Protein AF-0000000078977700 (afdb_homodimer)

Foldseek 3Di:
DCPPCPDPPCPDDDDDDPDDDDDDDDDDDDDDPDDPVPPPPPPPDVPPPVLPPPPPPDPCCVPVPPPVPDPDDFPLNVLVVVLVVLVVPDDQDPLPVVHFPPPWDWDDDAPAQWIKIWDDDDQKTKIKIFGLSPFDDPPSPDPPQPVLRQAKGWIKMWIDHPQKTWIFTWMARLQWIDTQFIAIAGPVGDPDPPDDGDDGLVPDDPVVNVVVRVVCVVVPNTSSNNNNVSSVSVNSVSVNVSVVSVVVSVVRVD/DDDPPPPPDDPDDDDDDDDDDDDPDDDDDDPDPDDPPPVPPPPCPVPCPVPPQLAPLFCPVVPCPVPVPDPDDDPLRVLVVVLVVLVVPDDQDPLPVVHFPPPWDWDDDAPFQWIKIWDDDDQKTKIKIFGLSPFHHPDNPDPPQPNRNQAKGWIKMWIDHPQKTWIFTWMARLQWIGTQFIAIAGPVGDPDPPDDGHDGLVPDDPVVNVVVRVVCVVVPNTSSNRNNRSSVSVNSVSVNVSVVSVVVSVVSVD

Organism: NCBI:txid3068

Structure (mmCIF, N/CA/C/O backbone):
data_AF-0000000078977700-model_v1
#
loop_
_entity.id
_entity.type
_entity.pdbx_description
1 polymer 'Mitochondrial glycoprotein'
#
loop_
_atom_site.group_PDB
_atom_site.id
_atom_site.type_symbol
_atom_site.label_atom_id
_atom_site.label_alt_id
_atom_site.label_comp_id
_atom_site.label_asym_id
_atom_site.label_entity_id
_atom_site.label_seq_id
_atom_site.pdbx_PDB_ins_code
_atom_site.Cartn_x
_atom_site.Cartn_y
_atom_site.Cartn_z
_atom_site.occupancy
_atom_site.B_iso_or_equiv
_atom_site.auth_seq_id
_atom_site.auth_comp_id
_atom_site.auth_asym_id
_atom_site.auth_atom_id
_atom_site.pdbx_PDB_model_num
ATOM 1 N N . MET A 1 1 ? -35.312 -23.188 -47.75 1 19.69 1 MET A N 1
ATOM 2 C CA . MET A 1 1 ? -35.062 -22.094 -48.688 1 19.69 1 MET A CA 1
ATOM 3 C C . MET A 1 1 ? -35.469 -20.766 -48.062 1 19.69 1 MET A C 1
ATOM 5 O O . MET A 1 1 ? -35.781 -19.812 -48.781 1 19.69 1 MET A O 1
ATOM 9 N N . ALA A 1 2 ? -35.438 -20.703 -46.656 1 21.61 2 ALA A N 1
ATOM 10 C CA . ALA A 1 2 ? -36.281 -19.953 -45.719 1 21.61 2 ALA A CA 1
ATOM 11 C C . ALA A 1 2 ? -35.812 -18.484 -45.656 1 21.61 2 ALA A C 1
ATOM 13 O O . ALA A 1 2 ? -34.781 -18.188 -45.062 1 21.61 2 ALA A O 1
ATOM 14 N N . SER A 1 3 ? -36.031 -17.547 -46.75 1 17.91 3 SER A N 1
ATOM 15 C CA . SER A 1 3 ? -35.5 -16.297 -47.281 1 17.91 3 SER A CA 1
ATOM 16 C C . SER A 1 3 ? -35.969 -15.102 -46.469 1 17.91 3 SER A C 1
ATOM 18 O O . SER A 1 3 ? -35.875 -13.961 -46.938 1 17.91 3 SER A O 1
ATOM 20 N N . ARG A 1 4 ? -35.812 -15.18 -45.031 1 19.95 4 ARG A N 1
ATOM 21 C CA . ARG A 1 4 ? -36.5 -14.195 -44.219 1 19.95 4 ARG A CA 1
ATOM 22 C C . ARG A 1 4 ? -36.156 -12.773 -44.625 1 19.95 4 ARG A C 1
ATOM 24 O O . ARG A 1 4 ? -34.969 -12.438 -44.75 1 19.95 4 ARG A O 1
ATOM 31 N N . GLN A 1 5 ? -36.938 -12.094 -45.344 1 17.28 5 GLN A N 1
ATOM 32 C CA . GLN A 1 5 ? -37.094 -10.805 -46.031 1 17.28 5 GLN A CA 1
ATOM 33 C C . GLN A 1 5 ? -36.906 -9.656 -45.031 1 17.28 5 GLN A C 1
ATOM 35 O O . GLN A 1 5 ? -37.75 -9.414 -44.188 1 17.28 5 GLN A O 1
ATOM 40 N N . ARG A 1 6 ? -35.688 -9.539 -44.375 1 18.98 6 ARG A N 1
ATOM 41 C CA . ARG A 1 6 ? -35.344 -8.586 -43.312 1 18.98 6 ARG A CA 1
ATOM 42 C C . ARG A 1 6 ? -35.469 -7.148 -43.812 1 18.98 6 ARG A C 1
ATOM 44 O O . ARG A 1 6 ? -34.719 -6.719 -44.688 1 18.98 6 ARG A O 1
ATOM 51 N N . LEU A 1 7 ? -36.719 -6.723 -43.906 1 17.47 7 LEU A N 1
ATOM 52 C CA . LEU A 1 7 ? -37.25 -5.508 -44.5 1 17.47 7 LEU A CA 1
ATOM 53 C C . LEU A 1 7 ? -36.562 -4.273 -43.938 1 17.47 7 LEU A C 1
ATOM 55 O O . LEU A 1 7 ? -36.375 -4.172 -42.719 1 17.47 7 LEU A O 1
ATOM 59 N N . ALA A 1 8 ? -35.875 -3.441 -44.844 1 18.44 8 ALA A N 1
ATOM 60 C CA . ALA A 1 8 ? -34.969 -2.303 -45.062 1 18.44 8 ALA A CA 1
ATOM 61 C C . ALA A 1 8 ? -35.625 -1.006 -44.562 1 18.44 8 ALA A C 1
ATOM 63 O O . ALA A 1 8 ? -36.531 -0.469 -45.219 1 18.44 8 ALA A O 1
ATOM 64 N N . ARG A 1 9 ? -36.156 -0.964 -43.219 1 17.89 9 ARG A N 1
ATOM 65 C CA . ARG A 1 9 ? -36.969 0.211 -42.906 1 17.89 9 ARG A CA 1
ATOM 66 C C . ARG A 1 9 ? -36.188 1.495 -43.156 1 17.89 9 ARG A C 1
ATOM 68 O O . ARG A 1 9 ? -35.062 1.674 -42.656 1 17.89 9 ARG A O 1
ATOM 75 N N . GLY A 1 10 ? -36.312 2.176 -44.281 1 17.05 10 GLY A N 1
ATOM 76 C CA . GLY A 1 10 ? -35.719 3.289 -45 1 17.05 10 GLY A CA 1
ATOM 77 C C . GLY A 1 10 ? -35.844 4.613 -44.25 1 17.05 10 GLY A C 1
ATOM 78 O O . GLY A 1 10 ? -36.781 5.371 -44.5 1 17.05 10 GLY A O 1
ATOM 79 N N . ILE A 1 11 ? -35.781 4.645 -42.844 1 18.94 11 ILE A N 1
ATOM 80 C CA . ILE A 1 11 ? -36.25 5.891 -42.25 1 18.94 11 ILE A CA 1
ATOM 81 C C . ILE A 1 11 ? -35.5 7.074 -42.875 1 18.94 11 ILE A C 1
ATOM 83 O O . ILE A 1 11 ? -34.281 7.109 -42.875 1 18.94 11 ILE A O 1
ATOM 87 N N . CYS A 1 12 ? -36.219 7.793 -43.688 1 16.86 12 CYS A N 1
ATOM 88 C CA . CYS A 1 12 ? -35.969 8.836 -44.656 1 16.86 12 CYS A CA 1
ATOM 89 C C . CYS A 1 12 ? -35.219 10.008 -44.062 1 16.86 12 CYS A C 1
ATOM 91 O O . CYS A 1 12 ? -34.688 9.906 -42.938 1 16.86 12 CYS A O 1
ATOM 93 N N . SER A 1 13 ? -35.906 11.156 -43.938 1 16.72 13 SER A N 1
ATOM 94 C CA . SER A 1 13 ? -35.688 12.367 -44.719 1 16.72 13 SER A CA 1
ATOM 95 C C . SER A 1 13 ? -34.719 13.32 -44 1 16.72 13 SER A C 1
ATOM 97 O O . SER A 1 13 ? -34.594 13.258 -42.75 1 16.72 13 SER A O 1
ATOM 99 N N . LEU A 1 14 ? -34.125 14.289 -44.75 1 16.66 14 LEU A N 1
ATOM 100 C CA . LEU A 1 14 ? -32.969 15.094 -45.094 1 16.66 14 LEU A CA 1
ATOM 101 C C . LEU A 1 14 ? -32.844 16.297 -44.156 1 16.66 14 LEU A C 1
ATOM 103 O O . LEU A 1 14 ? -31.797 16.484 -43.531 1 16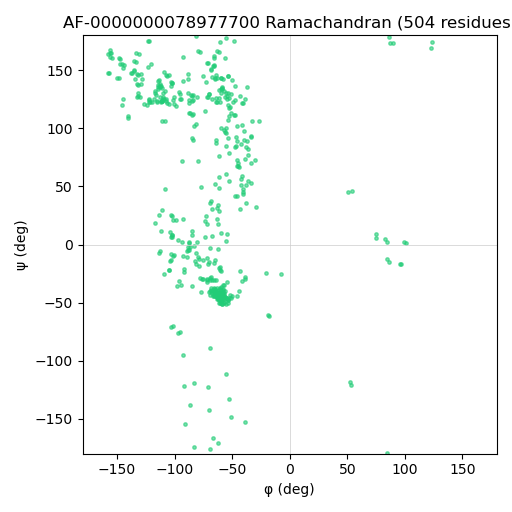.66 14 LEU A O 1
ATOM 107 N N . PHE A 1 15 ? -32.906 17.578 -44.688 1 16.42 15 PHE A N 1
ATOM 108 C CA . PHE A 1 15 ? -31.812 18.5 -44.875 1 16.42 15 PHE A CA 1
ATOM 109 C C . PHE A 1 15 ? -31.891 19.672 -43.906 1 16.42 15 PHE A C 1
ATOM 111 O O . PHE A 1 15 ? -30.891 20.344 -43.656 1 16.42 15 PHE A O 1
ATOM 118 N N . ALA A 1 16 ? -33.188 20 -43.406 1 16.45 16 ALA A N 1
ATOM 119 C CA . ALA A 1 16 ? -33.312 21.422 -43.719 1 16.45 16 ALA A CA 1
ATOM 120 C C . ALA A 1 16 ? -32.375 22.266 -42.875 1 16.45 16 ALA A C 1
ATOM 122 O O . ALA A 1 16 ? -31.938 21.828 -41.781 1 16.45 16 ALA A O 1
ATOM 123 N N . GLN A 1 17 ? -32.5 23.703 -43.062 1 16.31 17 GLN A N 1
ATOM 124 C CA . GLN A 1 17 ? -31.734 24.922 -43.312 1 16.31 17 GLN A CA 1
ATOM 125 C C . GLN A 1 17 ? -31.391 25.609 -42 1 16.31 17 GLN A C 1
ATOM 127 O O . GLN A 1 17 ? -32.281 26.109 -41.281 1 16.31 17 GLN A O 1
ATOM 132 N N . ARG A 1 18 ? -30.562 25.125 -41.25 1 17.47 18 ARG A N 1
ATOM 133 C CA . ARG A 1 18 ? -30.328 25.672 -39.938 1 17.47 18 ARG A CA 1
ATOM 134 C C . ARG A 1 18 ? -29.781 27.094 -40 1 17.47 18 ARG A C 1
ATOM 136 O O . ARG A 1 18 ? -28.734 27.328 -40.594 1 17.47 18 ARG A O 1
ATOM 143 N N . GLY A 1 19 ? -30.812 27.984 -40 1 15.73 19 GLY A N 1
ATOM 144 C CA . GLY A 1 19 ? -30.391 29.359 -40.188 1 15.73 19 GLY A CA 1
ATOM 145 C C . GLY A 1 19 ? -29.281 29.766 -39.25 1 15.73 19 GLY A C 1
ATOM 146 O O . GLY A 1 19 ? -28.922 29.031 -38.344 1 15.73 19 GLY A O 1
ATOM 147 N N . SER A 1 20 ? -29.344 31.156 -38.906 1 15.71 20 SER A N 1
ATOM 148 C CA . SER A 1 20 ? -28.438 32.281 -39.031 1 15.71 20 SER A CA 1
ATOM 149 C C . SER A 1 20 ? -27.578 32.438 -37.781 1 15.71 20 SER A C 1
ATOM 151 O O . SER A 1 20 ? -27.688 31.641 -36.844 1 15.71 20 SER A O 1
ATOM 153 N N . ALA A 1 21 ? -27.703 33.75 -37.125 1 15.82 21 ALA A N 1
ATOM 154 C CA . ALA A 1 21 ? -26.719 34.844 -37.094 1 15.82 21 ALA A CA 1
ATOM 155 C C . ALA A 1 21 ? -25.906 34.781 -35.781 1 15.82 21 ALA A C 1
ATOM 157 O O . ALA A 1 21 ? -24.672 34.812 -35.812 1 15.82 21 ALA A O 1
ATOM 158 N N . ALA A 1 22 ? -26.516 35.219 -34.656 1 17.33 22 ALA A N 1
ATOM 159 C CA . ALA A 1 22 ? -26 36.469 -34.125 1 17.33 22 ALA A CA 1
ATOM 160 C C . ALA A 1 22 ? -24.844 36.219 -33.156 1 17.33 22 ALA A C 1
ATOM 162 O O . ALA A 1 22 ? -24.781 35.188 -32.5 1 17.33 22 ALA A O 1
ATOM 163 N N . CYS A 1 23 ? -23.906 37.156 -33.156 1 16.08 23 CYS A N 1
ATOM 164 C CA . CYS A 1 23 ? -22.469 37.312 -32.906 1 16.08 23 CYS A CA 1
ATOM 165 C C . CYS A 1 23 ? -22.172 37.312 -31.422 1 16.08 23 CYS A C 1
ATOM 167 O O . CYS A 1 23 ? -21.094 36.875 -31 1 16.08 23 CYS A O 1
ATOM 169 N N . LYS A 1 24 ? -23.031 38 -30.609 1 16.78 24 LYS A N 1
ATOM 170 C CA . LYS A 1 24 ? -22.266 39.062 -29.984 1 16.78 24 LYS A CA 1
ATOM 171 C C . LYS A 1 24 ? -21.281 38.531 -28.953 1 16.78 24 LYS A C 1
ATOM 173 O O . LYS A 1 24 ? -21.344 37.344 -28.609 1 16.78 24 LYS A O 1
ATOM 178 N N . GLY A 1 25 ? -21.469 39.062 -27.688 1 16.44 25 GLY A N 1
ATOM 179 C CA . GLY A 1 25 ? -20.516 39.906 -26.969 1 16.44 25 GLY A CA 1
ATOM 180 C C . GLY A 1 25 ? -19.562 39.094 -26.094 1 16.44 25 GLY A C 1
ATOM 181 O O . GLY A 1 25 ? -19.766 37.906 -25.906 1 16.44 25 GLY A O 1
ATOM 182 N N . PRO A 1 26 ? -19.062 39.844 -25.016 1 17.73 26 PRO A N 1
ATOM 183 C CA . PRO A 1 26 ? -17.688 40.031 -24.547 1 17.73 26 PRO A CA 1
ATOM 184 C C . PRO A 1 26 ? -17.203 38.906 -23.656 1 17.73 26 PRO A C 1
ATOM 186 O O . PRO A 1 26 ? -18.016 38.094 -23.203 1 17.73 26 PRO A O 1
ATOM 189 N N . GLN A 1 27 ? -16.031 39.094 -23.125 1 17.33 27 GLN A N 1
ATOM 190 C CA . GLN A 1 27 ? -14.742 38.5 -22.797 1 17.33 27 GLN A CA 1
ATOM 191 C C . GLN A 1 27 ? -14.758 37.906 -21.375 1 17.33 27 GLN A C 1
ATOM 193 O O . GLN A 1 27 ? -13.922 37.094 -21.031 1 17.33 27 GLN A O 1
ATOM 198 N N . ALA A 1 28 ? -15.664 38.406 -20.469 1 17.92 28 ALA A N 1
ATOM 199 C CA . ALA A 1 28 ? -14.914 38.688 -19.25 1 17.92 28 ALA A CA 1
ATOM 200 C C . ALA A 1 28 ? -14.312 37.406 -18.672 1 17.92 28 ALA A C 1
ATOM 202 O O . ALA A 1 28 ? -14.773 36.312 -19 1 17.92 28 ALA A O 1
ATOM 203 N N . ALA A 1 29 ? -13.75 37.531 -17.422 1 17.41 29 ALA A N 1
ATOM 204 C CA . ALA A 1 29 ? -12.461 37.312 -16.781 1 17.41 29 ALA A CA 1
ATOM 205 C C . ALA A 1 29 ? -12.391 35.906 -16.172 1 17.41 29 ALA A C 1
ATOM 207 O O . ALA A 1 29 ? -11.461 35.156 -16.453 1 17.41 29 ALA A O 1
ATOM 208 N N . GLY A 1 30 ? -12.734 35.875 -14.82 1 17.02 30 GLY A N 1
ATOM 209 C CA . GLY A 1 30 ? -11.648 35.625 -13.891 1 17.02 30 GLY A CA 1
ATOM 210 C C . GLY A 1 30 ? -11.391 34.125 -13.656 1 17.02 30 GLY A C 1
ATOM 211 O O . GLY A 1 30 ? -12.156 33.281 -14.117 1 17.02 30 GLY A O 1
ATOM 212 N N . LEU A 1 31 ? -11.164 33.875 -12.32 1 19.8 31 LEU A N 1
ATOM 213 C CA . LEU A 1 31 ? -10.125 33.188 -11.562 1 19.8 31 LEU A CA 1
ATOM 214 C C . LEU A 1 31 ? -10.453 31.703 -11.422 1 19.8 31 LEU A C 1
ATOM 216 O O . LEU A 1 31 ? -11.609 31.344 -11.195 1 19.8 31 LEU A O 1
ATOM 220 N N . MET A 1 32 ? -9.516 30.922 -11.734 1 19.44 32 MET A N 1
ATOM 221 C CA . MET A 1 32 ? -9.312 29.5 -11.992 1 19.44 32 MET A CA 1
ATOM 222 C C . MET A 1 32 ? -9.469 28.688 -10.711 1 19.44 32 MET A C 1
ATOM 224 O O . MET A 1 32 ? -9.188 27.484 -10.695 1 19.44 32 MET A O 1
ATOM 228 N N . ILE A 1 33 ? -10.391 29.078 -9.797 1 19.19 33 ILE A N 1
ATOM 229 C CA . ILE A 1 33 ? -10.062 28.453 -8.516 1 19.19 33 ILE A CA 1
ATOM 230 C C . ILE A 1 33 ? -9.961 26.953 -8.688 1 19.19 33 ILE A C 1
ATOM 232 O O . ILE A 1 33 ? -10.82 26.328 -9.32 1 19.19 33 ILE A O 1
ATOM 236 N N . SER A 1 34 ? -8.781 26.5 -8.258 1 18.67 34 SER A N 1
ATOM 237 C CA . SER A 1 34 ? -8.094 25.219 -8.312 1 18.67 34 SER A CA 1
ATOM 238 C C . SER A 1 34 ? -8.953 24.109 -7.711 1 18.67 34 SER A C 1
ATOM 240 O O . SER A 1 34 ? -9.898 24.375 -6.973 1 18.67 34 SER A O 1
ATOM 242 N N . THR A 1 35 ? -8.336 22.891 -7.805 1 21.25 35 THR A N 1
ATOM 243 C CA . THR A 1 35 ? -8.523 21.469 -8.078 1 21.25 35 THR A CA 1
ATOM 244 C C . THR A 1 35 ? -8.781 20.688 -6.793 1 21.25 35 THR A C 1
ATOM 246 O O . THR A 1 35 ? -9.008 19.484 -6.824 1 21.25 35 THR A O 1
ATOM 249 N N . ALA A 1 36 ? -9.25 21.297 -5.664 1 19.7 36 ALA A N 1
ATOM 250 C CA . ALA A 1 36 ? -8.891 20.547 -4.461 1 19.7 36 ALA A CA 1
ATOM 251 C C . ALA A 1 36 ? -9.555 19.172 -4.461 1 19.7 36 ALA A C 1
ATOM 253 O O . ALA A 1 36 ? -10.789 19.078 -4.41 1 19.7 36 ALA A O 1
ATOM 254 N N . GLN A 1 37 ? -8.836 18.234 -5.086 1 21.47 37 GLN A N 1
ATOM 255 C CA . GLN A 1 37 ? -9.203 16.844 -5.332 1 21.47 37 GLN A CA 1
ATOM 256 C C . GLN A 1 37 ? -9.367 16.078 -4.023 1 21.47 37 GLN A C 1
ATOM 258 O O . GLN A 1 37 ? -8.422 15.438 -3.551 1 21.47 37 GLN A O 1
ATOM 263 N N . GLN A 1 38 ? -9.805 16.766 -2.969 1 20.84 38 GLN A N 1
ATOM 264 C CA . GLN A 1 38 ? -9.555 16.062 -1.721 1 20.84 38 GLN A CA 1
ATOM 265 C C . GLN A 1 38 ? -10.07 14.625 -1.793 1 20.84 38 GLN A C 1
ATOM 267 O O . GLN A 1 38 ? -11.141 14.367 -2.344 1 20.84 38 GLN A O 1
ATOM 272 N N . SER A 1 39 ? -9.078 13.711 -1.389 1 21.75 39 SER A N 1
ATOM 273 C CA . SER A 1 39 ? -8.82 12.273 -1.38 1 21.75 39 SER A CA 1
ATOM 274 C C . SER A 1 39 ? -9.758 11.555 -0.409 1 21.75 39 SER A C 1
ATOM 276 O O . SER A 1 39 ? -9.586 11.648 0.809 1 21.75 39 SER A O 1
ATOM 278 N N . ALA A 1 40 ? -10.977 11.922 -0.272 1 23.66 40 ALA A N 1
ATOM 279 C CA . ALA A 1 40 ? -11.773 11.258 0.753 1 23.66 40 ALA A CA 1
ATOM 280 C C . ALA A 1 40 ? -11.578 9.742 0.704 1 23.66 40 ALA A C 1
ATOM 282 O O . ALA A 1 40 ? -11.648 9.141 -0.369 1 23.66 40 ALA A O 1
ATOM 283 N N . HIS A 1 41 ? -10.727 9.305 1.703 1 22.25 41 HIS A N 1
ATOM 284 C CA . HIS A 1 41 ? -10.383 7.934 2.055 1 22.25 41 HIS A CA 1
ATOM 285 C C . HIS A 1 41 ? -11.633 7.09 2.279 1 22.25 41 HIS A C 1
ATOM 287 O O . HIS A 1 41 ? -12.328 7.262 3.279 1 22.25 41 HIS A O 1
ATOM 293 N N . HIS A 1 42 ? -12.531 7.055 1.29 1 23.11 42 HIS A N 1
ATOM 294 C CA . HIS A 1 42 ? -13.688 6.18 1.434 1 23.11 42 HIS A CA 1
ATOM 295 C C . HIS A 1 42 ? -13.273 4.789 1.908 1 23.11 42 HIS A C 1
ATOM 297 O O . HIS A 1 42 ? -12.367 4.18 1.334 1 23.11 42 HIS A O 1
ATOM 303 N N . ASN A 1 43 ? -13.148 4.684 3.248 1 25.08 43 ASN A N 1
ATOM 304 C CA . ASN A 1 43 ? -13.055 3.387 3.912 1 25.08 43 ASN A CA 1
ATOM 305 C C . ASN A 1 43 ? -14.023 2.373 3.305 1 25.08 43 ASN A C 1
ATOM 307 O O . ASN A 1 43 ? -15.234 2.471 3.502 1 25.08 43 ASN A O 1
ATOM 311 N N . LEU A 1 44 ? -13.812 2.188 2.057 1 24.22 44 LEU A N 1
ATOM 312 C CA . LEU A 1 44 ? -14.641 1.227 1.334 1 24.22 44 LEU A CA 1
ATOM 313 C C . LEU A 1 44 ? -14.758 -0.08 2.111 1 24.22 44 LEU A C 1
ATOM 315 O O . LEU A 1 44 ? -13.758 -0.641 2.553 1 24.22 44 LEU A O 1
ATOM 319 N N . HIS A 1 45 ? -15.844 -0.221 2.971 1 28.19 45 HIS A N 1
ATOM 320 C CA . HIS A 1 45 ? -16.422 -1.51 3.32 1 28.19 45 HIS A CA 1
ATOM 321 C C . HIS A 1 45 ? -16.188 -2.539 2.221 1 28.19 45 HIS A C 1
ATOM 323 O O . HIS A 1 45 ? -16.344 -2.232 1.035 1 28.19 45 HIS A O 1
ATOM 329 N N . GLN A 1 46 ? -15.258 -3.412 2.6 1 26.75 46 GLN A N 1
ATOM 330 C CA . GLN A 1 46 ? -14.906 -4.613 1.849 1 26.75 46 GLN A CA 1
ATOM 331 C C . GLN A 1 46 ? -16.156 -5.359 1.399 1 26.75 46 GLN A C 1
ATOM 333 O O . GLN A 1 46 ? -16.797 -6.059 2.195 1 26.75 46 GLN A O 1
ATOM 338 N N . ALA A 1 47 ? -17.219 -4.617 0.914 1 27.16 47 ALA A N 1
ATOM 339 C CA . ALA A 1 47 ? -18.234 -5.496 0.323 1 27.16 47 ALA A CA 1
ATOM 340 C C . ALA A 1 47 ? -17.578 -6.645 -0.44 1 27.16 47 ALA A C 1
ATOM 342 O O . ALA A 1 47 ? -16.516 -6.465 -1.052 1 27.16 47 ALA A O 1
ATOM 343 N N . ALA A 1 48 ? -17.969 -7.875 -0.08 1 28.48 48 ALA A N 1
ATOM 344 C CA . ALA A 1 48 ? -17.656 -9.133 -0.748 1 28.48 48 ALA A CA 1
ATOM 345 C C . ALA A 1 48 ? -17.672 -8.969 -2.264 1 28.48 48 ALA A C 1
ATOM 347 O O . ALA A 1 48 ? -18.75 -8.93 -2.877 1 28.48 48 ALA A O 1
ATOM 348 N N . GLN A 1 49 ? -16.938 -7.957 -2.695 1 30.48 49 GLN A N 1
ATOM 349 C CA . GLN A 1 49 ? -16.938 -8.008 -4.152 1 30.48 49 GLN A CA 1
ATOM 350 C C . GLN A 1 49 ? -16.453 -9.375 -4.652 1 30.48 49 GLN A C 1
ATOM 352 O O . GLN A 1 49 ? -15.352 -9.812 -4.309 1 30.48 49 GLN A O 1
ATOM 357 N N . LEU A 1 50 ? -17.453 -10.273 -4.684 1 30.66 50 LEU A N 1
ATOM 358 C CA . LEU A 1 50 ? -17.172 -11.5 -5.426 1 30.66 50 LEU A CA 1
ATOM 359 C C . LEU A 1 50 ? -16.312 -11.203 -6.66 1 30.66 50 LEU A C 1
ATOM 361 O O . LEU A 1 50 ? -16.719 -10.414 -7.52 1 30.66 50 LEU A O 1
ATOM 365 N N . PRO A 1 51 ? -15.062 -11.125 -6.367 1 33.31 51 PRO A N 1
ATOM 366 C CA . PRO A 1 51 ? -14.305 -10.977 -7.609 1 33.31 51 PRO A CA 1
ATOM 367 C C . PRO A 1 51 ? -14.867 -11.812 -8.758 1 33.31 51 PRO A C 1
ATOM 369 O O . PRO A 1 51 ? -15.07 -13.023 -8.602 1 33.31 51 PRO A O 1
ATOM 372 N N . LEU A 1 52 ? -15.859 -11.258 -9.414 1 32.19 52 LEU A N 1
ATOM 373 C CA . LEU A 1 52 ? -16.094 -11.938 -10.688 1 32.19 52 LEU A CA 1
ATOM 374 C C . LEU A 1 52 ? -14.766 -12.281 -11.367 1 32.19 52 LEU A C 1
ATOM 376 O O . LEU A 1 52 ? -13.859 -11.453 -11.414 1 32.19 52 LEU A O 1
ATOM 380 N N . LEU A 1 53 ? -14.359 -13.516 -11.305 1 31.22 53 LEU A N 1
ATOM 381 C CA . LEU A 1 53 ? -13.344 -14.125 -12.164 1 31.22 53 LEU A CA 1
ATOM 382 C C . LEU A 1 53 ? -13.344 -13.469 -13.539 1 31.22 53 LEU A C 1
ATOM 384 O O . LEU A 1 53 ? -14.266 -13.672 -14.328 1 31.22 53 LEU A O 1
ATOM 388 N N . ARG A 1 54 ? -12.844 -12.273 -13.523 1 34.88 54 ARG A N 1
ATOM 389 C CA . ARG A 1 54 ? -12.594 -11.664 -14.828 1 34.88 54 ARG A CA 1
ATOM 390 C C . ARG A 1 54 ? -11.703 -12.555 -15.688 1 34.88 54 ARG A C 1
ATOM 392 O O . ARG A 1 54 ? -11.055 -12.078 -16.609 1 34.88 54 ARG A O 1
ATOM 399 N N . CYS A 1 55 ? -11.312 -13.75 -15.25 1 31.64 55 CYS A N 1
ATOM 400 C CA . CYS A 1 55 ? -10.406 -14.453 -16.156 1 31.64 55 CYS A CA 1
ATOM 401 C C . CYS A 1 55 ? -10.961 -14.477 -17.578 1 31.64 55 CYS A C 1
ATOM 403 O O . CYS A 1 55 ? -10.281 -14.922 -18.5 1 31.64 55 CYS A O 1
ATOM 405 N N . ALA A 1 56 ? -12.219 -14.758 -17.703 1 30.3 56 ALA A N 1
ATOM 406 C CA . ALA A 1 56 ? -12.477 -15.492 -18.938 1 30.3 56 ALA A CA 1
ATOM 407 C C . ALA A 1 56 ? -12.375 -14.578 -20.156 1 30.3 56 ALA A C 1
ATOM 409 O O . ALA A 1 56 ? -13.086 -14.766 -21.141 1 30.3 56 ALA A O 1
ATOM 410 N N . ALA A 1 57 ? -11.938 -13.336 -19.922 1 33.97 57 ALA A N 1
ATOM 411 C CA . ALA A 1 57 ? -12.039 -12.711 -21.25 1 33.97 57 ALA A CA 1
ATOM 412 C C . ALA A 1 57 ? -11.008 -13.273 -22.203 1 33.97 57 ALA A C 1
ATOM 414 O O . ALA A 1 57 ? -10.586 -12.594 -23.141 1 33.97 57 ALA A O 1
ATOM 415 N N . ALA A 1 58 ? -9.93 -14.008 -21.812 1 34 58 ALA A N 1
ATOM 416 C CA . ALA A 1 58 ? -9.203 -14.438 -23.016 1 34 58 ALA A CA 1
ATOM 417 C C . ALA A 1 58 ? -10.164 -14.82 -24.125 1 34 58 ALA A C 1
ATOM 419 O O . ALA A 1 58 ? -11.375 -14.953 -23.906 1 34 58 ALA A O 1
ATOM 420 N N . ALA A 1 59 ? -9.562 -15.891 -25.125 1 33.75 59 ALA A N 1
ATOM 421 C CA . ALA A 1 59 ? -10 -16.359 -26.438 1 33.75 59 ALA A CA 1
ATOM 422 C C . ALA A 1 59 ? -11.398 -16.969 -26.359 1 33.75 59 ALA A C 1
ATOM 424 O O . ALA A 1 59 ? -11.562 -18.172 -26.562 1 33.75 59 ALA A O 1
ATOM 425 N N . PHE A 1 60 ? -12.086 -16.828 -25.25 1 35.28 60 PHE A N 1
ATOM 426 C CA . PHE A 1 60 ? -13.344 -17.453 -25.656 1 35.28 60 PHE A CA 1
ATOM 427 C C . PHE A 1 60 ? -13.977 -16.703 -26.812 1 35.28 60 PHE A C 1
ATOM 429 O O . PHE A 1 60 ? -14.656 -15.695 -26.625 1 35.28 60 PHE A O 1
ATOM 436 N N . SER A 1 61 ? -13.141 -16.406 -27.875 1 37.25 61 SER A N 1
ATOM 437 C CA . SER A 1 61 ? -13.938 -16.344 -29.094 1 37.25 61 SER A CA 1
ATOM 438 C C . SER A 1 61 ? -14.938 -17.5 -29.156 1 37.25 61 SER A C 1
ATOM 440 O O . SER A 1 61 ? -14.68 -18.516 -29.781 1 37.25 61 SER A O 1
ATOM 442 N N . ARG A 1 62 ? -15.367 -17.906 -27.953 1 37.12 62 ARG A N 1
ATOM 443 C CA . ARG A 1 62 ? -16.406 -18.922 -28.094 1 37.12 62 ARG A CA 1
ATOM 444 C C . ARG A 1 62 ? -17.469 -18.5 -29.109 1 37.12 62 ARG A C 1
ATOM 446 O O . ARG A 1 62 ? -18.141 -17.484 -28.906 1 37.12 62 ARG A O 1
ATOM 453 N N . SER A 1 63 ? -17.156 -18.766 -30.406 1 36.75 63 SER A N 1
ATOM 454 C CA . SER A 1 63 ? -18.297 -18.938 -31.297 1 36.75 63 SER A CA 1
ATOM 455 C C . SER A 1 63 ? -19.469 -19.578 -30.578 1 36.75 63 SER A C 1
ATOM 457 O O . SER A 1 63 ? -19.391 -20.734 -30.172 1 36.75 63 SER A O 1
ATOM 459 N N . LEU A 1 64 ? -20.062 -18.828 -29.688 1 37.81 64 LEU A N 1
ATOM 460 C CA . LEU A 1 64 ? -21.406 -19.359 -29.484 1 37.81 64 LEU A CA 1
ATOM 461 C C . LEU A 1 64 ? -21.984 -19.875 -30.797 1 37.81 64 LEU A C 1
ATOM 463 O O . LEU A 1 64 ? -22.297 -19.094 -31.703 1 37.81 64 LEU A O 1
ATOM 467 N N . THR A 1 65 ? -21.203 -20.766 -31.391 1 36.34 65 THR A N 1
ATOM 468 C CA . THR A 1 65 ? -22.078 -21.516 -32.281 1 36.34 65 THR A CA 1
ATOM 469 C C . THR A 1 65 ? -23.453 -21.719 -31.672 1 36.34 65 THR A C 1
ATOM 471 O O . THR A 1 65 ? -23.578 -22.359 -30.625 1 36.34 65 THR A O 1
ATOM 474 N N . THR A 1 66 ? -24.188 -20.641 -31.75 1 38.91 66 THR A N 1
ATOM 475 C CA . THR A 1 66 ? -25.641 -20.844 -31.641 1 38.91 66 THR A CA 1
ATOM 476 C C . THR A 1 66 ? -26.078 -22.109 -32.344 1 38.91 66 THR A C 1
ATOM 478 O O . THR A 1 66 ? -26.25 -22.125 -33.562 1 38.91 66 THR A O 1
ATOM 481 N N . SER A 1 67 ? -25.344 -23.172 -32.344 1 34.94 67 SER A N 1
ATOM 482 C CA . SER A 1 67 ? -26.312 -24.219 -32.656 1 34.94 67 SER A CA 1
ATOM 483 C C . SER A 1 67 ? -27.625 -24.016 -31.906 1 34.94 67 SER A C 1
ATOM 485 O O . SER A 1 67 ? -27.625 -23.5 -30.781 1 34.94 67 SER A O 1
ATOM 487 N N . ALA A 1 68 ? -28.703 -23.891 -32.594 1 38.81 68 ALA A N 1
ATOM 488 C CA . ALA A 1 68 ? -30.078 -24.016 -32.094 1 38.81 68 ALA A CA 1
ATOM 489 C C . ALA A 1 68 ? -30.141 -24.984 -30.906 1 38.81 68 ALA A C 1
ATOM 491 O O . ALA A 1 68 ? -30.281 -26.188 -31.094 1 38.81 68 ALA A O 1
ATOM 492 N N . SER A 1 69 ? -28.984 -25.016 -30.062 1 40.56 69 SER A N 1
ATOM 493 C CA . SER A 1 69 ? -29.297 -25.797 -28.875 1 40.56 69 SER A CA 1
ATOM 494 C C . SER A 1 69 ? -30.75 -25.562 -28.422 1 40.56 69 SER A C 1
ATOM 496 O O . SER A 1 69 ? -31.281 -24.453 -28.594 1 40.56 69 SER A O 1
ATOM 498 N N . SER A 1 70 ? -31.5 -26.609 -28.078 1 45.72 70 SER A N 1
ATOM 499 C CA . SER A 1 70 ? -32.906 -26.75 -27.719 1 45.72 70 SER A CA 1
ATOM 500 C C . SER A 1 70 ? -33.312 -25.719 -26.672 1 45.72 70 SER A C 1
ATOM 502 O O . SER A 1 70 ? -32.531 -25.391 -25.781 1 45.72 70 SER A O 1
ATOM 504 N N . LEU A 1 71 ? -34.156 -24.719 -26.969 1 50.16 71 LEU A N 1
ATOM 505 C CA . LEU A 1 71 ? -35.062 -23.875 -26.172 1 50.16 71 LEU A CA 1
ATOM 506 C C . LEU A 1 71 ? -35.125 -24.391 -24.734 1 50.16 71 LEU A C 1
ATOM 508 O O . LEU A 1 71 ? -35.469 -23.625 -23.828 1 50.16 71 LEU A O 1
ATOM 512 N N . ASN A 1 72 ? -34.844 -25.797 -24.438 1 55.69 72 ASN A N 1
ATOM 513 C CA . ASN A 1 72 ? -35.219 -26.406 -23.156 1 55.69 72 ASN A CA 1
ATOM 514 C C . ASN A 1 72 ? -34 -26.766 -22.328 1 55.69 72 ASN A C 1
ATOM 516 O O . ASN A 1 72 ? -34.094 -27.594 -21.422 1 55.69 72 ASN A O 1
ATOM 520 N N . SER A 1 73 ? -32.688 -26.328 -22.625 1 72.94 73 SER A N 1
ATOM 521 C CA . SER A 1 73 ? -31.625 -26.906 -21.812 1 72.94 73 SER A CA 1
ATOM 522 C C . SER A 1 73 ? -31.516 -26.203 -20.469 1 72.94 73 SER A C 1
ATOM 524 O O . SER A 1 73 ? -31.516 -24.984 -20.391 1 72.94 73 SER A O 1
ATOM 526 N N . SER A 1 74 ? -31.547 -27 -19.344 1 90.06 74 SER A N 1
ATOM 527 C CA . SER A 1 74 ? -31.422 -26.5 -17.984 1 90.06 74 SER A CA 1
ATOM 528 C C . SER A 1 74 ? -30.016 -25.969 -17.719 1 90.06 74 SER A C 1
ATOM 530 O O . SER A 1 74 ? -29.078 -26.281 -18.453 1 90.06 74 SER A O 1
ATOM 532 N N . LEU A 1 75 ? -29.875 -25.031 -16.891 1 95.19 75 LEU A N 1
ATOM 533 C CA . LEU A 1 75 ? -28.594 -24.484 -16.453 1 95.19 75 LEU A CA 1
ATOM 534 C C . LEU A 1 75 ? -27.594 -25.594 -16.156 1 95.19 75 LEU A C 1
ATOM 536 O O . LEU A 1 75 ? -26.438 -25.516 -16.562 1 95.19 75 LEU A O 1
ATOM 540 N N . SER A 1 76 ? -28.016 -26.609 -15.578 1 95.25 76 SER A N 1
ATOM 541 C CA . SER A 1 76 ? -27.172 -27.734 -15.211 1 95.25 76 SER A CA 1
ATOM 542 C C . SER A 1 76 ? -26.578 -28.406 -16.438 1 95.25 76 SER A C 1
ATOM 544 O O . SER A 1 76 ? -25.406 -28.781 -16.453 1 95.25 76 SER A O 1
ATOM 546 N N . SER A 1 77 ? -27.391 -28.562 -17.391 1 95.38 77 SER A N 1
ATOM 547 C CA . SER A 1 77 ? -26.922 -29.203 -18.625 1 95.38 77 SER A CA 1
ATOM 548 C C . SER A 1 77 ? -25.875 -28.359 -19.328 1 95.38 77 SER A C 1
ATOM 550 O O . SER A 1 77 ? -24.891 -28.906 -19.844 1 95.38 77 SER A O 1
ATOM 552 N N . LEU A 1 78 ? -26.062 -27.094 -19.312 1 96.25 78 LEU A N 1
ATOM 553 C CA . LEU A 1 78 ? -25.094 -26.188 -19.953 1 96.25 78 LEU A CA 1
ATOM 554 C C . LEU A 1 78 ? -23.781 -26.188 -19.188 1 96.25 78 LEU A C 1
ATOM 556 O O . LEU A 1 78 ? -22.703 -26.141 -19.812 1 96.25 78 LEU A O 1
ATOM 560 N N . LEU A 1 79 ? -23.844 -26.25 -17.969 1 97.62 79 LEU A N 1
ATOM 561 C CA . LEU A 1 79 ? -22.656 -26.297 -17.141 1 97.62 79 LEU A CA 1
ATOM 562 C C . LEU A 1 79 ? -21.875 -27.578 -17.391 1 97.62 79 LEU A C 1
ATOM 564 O O . LEU A 1 79 ? -20.641 -27.562 -17.469 1 97.62 79 LEU A O 1
ATOM 568 N N . ARG A 1 80 ? -22.562 -28.609 -17.484 1 96.81 80 ARG A N 1
ATOM 569 C CA . ARG A 1 80 ? -21.938 -29.891 -17.781 1 96.81 80 ARG A CA 1
ATOM 570 C C . ARG A 1 80 ? -21.234 -29.859 -19.125 1 96.81 80 ARG A C 1
ATOM 572 O O . ARG A 1 80 ? -20.109 -30.344 -19.266 1 96.81 80 ARG A O 1
ATOM 579 N N . GLU A 1 81 ? -21.922 -29.312 -20.062 1 96.69 81 GLU A N 1
ATOM 580 C CA . GLU A 1 81 ? -21.344 -29.203 -21.391 1 96.69 81 GLU A CA 1
ATOM 581 C C . GLU A 1 81 ? -20.078 -28.344 -21.359 1 96.69 81 GLU A C 1
ATOM 583 O O . GLU A 1 81 ? -19.062 -28.688 -21.984 1 96.69 81 GLU A O 1
ATOM 588 N N . GLU A 1 82 ? -20.125 -27.234 -20.688 1 97.31 82 GLU A N 1
ATOM 589 C CA . GLU A 1 82 ? -18.953 -26.375 -20.547 1 97.31 82 GLU A CA 1
ATOM 590 C C . GLU A 1 82 ? -17.812 -27.094 -19.859 1 97.31 82 GLU A C 1
ATOM 592 O O . GLU A 1 82 ? -16.656 -27 -20.281 1 97.31 82 GLU A O 1
ATOM 597 N N . LEU A 1 83 ? -18.094 -27.766 -18.828 1 98 83 LEU A N 1
ATOM 598 C CA . LEU A 1 83 ? -17.078 -28.5 -18.109 1 98 83 LEU A CA 1
ATOM 599 C C . LEU A 1 83 ? -16.391 -29.531 -19 1 98 83 LEU A C 1
ATOM 601 O O . LEU A 1 83 ? -15.164 -29.625 -19.031 1 98 83 LEU A O 1
ATOM 605 N N . ASP A 1 84 ? -17.219 -30.234 -19.703 1 97.94 84 ASP A N 1
ATOM 606 C CA . ASP A 1 84 ? -16.688 -31.234 -20.625 1 97.94 84 ASP A CA 1
ATOM 607 C C . ASP A 1 84 ? -15.781 -30.578 -21.672 1 97.94 84 ASP A C 1
ATOM 609 O O . ASP A 1 84 ? -14.727 -31.109 -22.016 1 97.94 84 ASP A O 1
ATOM 613 N N . PHE A 1 85 ? -16.266 -29.484 -22.094 1 97.19 85 PHE A N 1
ATOM 614 C CA . PHE A 1 85 ? -15.492 -28.734 -23.078 1 97.19 85 PHE A CA 1
ATOM 615 C C . PHE A 1 85 ? -14.141 -28.328 -22.516 1 97.19 85 PHE A C 1
ATOM 617 O O . PHE A 1 85 ? -13.109 -28.516 -23.156 1 97.19 85 PHE A O 1
ATOM 624 N N . GLU A 1 86 ? -14.133 -27.75 -21.359 1 96.62 86 GLU A N 1
ATOM 625 C CA . GLU A 1 86 ? -12.906 -27.281 -20.719 1 96.62 86 GLU A CA 1
ATOM 626 C C . GLU A 1 86 ? -11.938 -28.438 -20.469 1 96.62 86 GLU A C 1
ATOM 628 O O . GLU A 1 86 ? -10.734 -28.297 -20.688 1 96.62 86 GLU A O 1
ATOM 633 N N . LYS A 1 87 ? -12.445 -29.516 -20.031 1 96.81 87 LYS A N 1
ATOM 634 C CA . LYS A 1 87 ? -11.609 -30.688 -19.734 1 96.81 87 LYS A CA 1
ATOM 635 C C . LYS A 1 87 ? -10.969 -31.234 -21.016 1 96.81 87 LYS A C 1
ATOM 637 O O . LYS A 1 87 ? -9.812 -31.656 -21 1 96.81 87 LYS A O 1
ATOM 642 N N . LYS A 1 88 ? -11.742 -31.203 -22.016 1 97.12 88 LYS A N 1
ATOM 643 C CA . LYS A 1 88 ? -11.266 -31.75 -23.281 1 97.12 88 LYS A CA 1
ATOM 644 C C . LYS A 1 88 ? -10.211 -30.844 -23.906 1 97.12 88 LYS A C 1
ATOM 646 O O . LYS A 1 88 ? -9.273 -31.312 -24.562 1 97.12 88 LYS A O 1
ATOM 651 N N . ASN A 1 89 ? -10.297 -29.578 -23.672 1 95.31 89 ASN A N 1
ATOM 652 C CA . ASN A 1 89 ? -9.484 -28.625 -24.422 1 95.31 89 ASN A CA 1
ATOM 653 C C . ASN A 1 89 ? -8.32 -28.109 -23.578 1 95.31 89 ASN A C 1
ATOM 655 O O . ASN A 1 89 ? -7.387 -27.5 -24.125 1 95.31 89 ASN A O 1
ATOM 659 N N . TYR A 1 90 ? -8.359 -28.328 -22.344 1 94.81 90 TYR A N 1
ATOM 660 C CA . TYR A 1 90 ? -7.285 -27.797 -21.516 1 94.81 90 TYR A CA 1
ATOM 661 C C . TYR A 1 90 ? -6.094 -28.734 -21.484 1 94.81 90 TYR A C 1
ATOM 663 O O . TYR A 1 90 ? -6.25 -29.938 -21.203 1 94.81 90 TYR A O 1
ATOM 671 N N . VAL A 1 91 ? -4.965 -28.094 -21.797 1 93.94 91 VAL A N 1
ATOM 672 C CA . VAL A 1 91 ? -3.691 -28.797 -21.672 1 93.94 91 VAL A CA 1
ATOM 673 C C . VAL A 1 91 ? -2.777 -28.031 -20.719 1 93.94 91 VAL A C 1
ATOM 675 O O . VAL A 1 91 ? -2.521 -26.844 -20.922 1 93.94 91 VAL A O 1
ATOM 678 N N . ARG A 1 92 ? -2.361 -28.734 -19.75 1 93.81 92 ARG A N 1
ATOM 679 C CA . ARG A 1 92 ? -1.452 -28.094 -18.797 1 93.81 92 ARG A CA 1
ATOM 680 C C . ARG A 1 92 ? -0.197 -27.594 -19.516 1 93.81 92 ARG A C 1
ATOM 682 O O . ARG A 1 92 ? 0.422 -28.328 -20.281 1 93.81 92 ARG A O 1
ATOM 689 N N . PRO A 1 93 ? 0.178 -26.391 -19.219 1 93.94 93 PRO A N 1
ATOM 690 C CA . PRO A 1 93 ? 1.348 -25.844 -19.891 1 93.94 93 PRO A CA 1
ATOM 691 C C . PRO A 1 93 ? 2.637 -26.578 -19.562 1 93.94 93 PRO A C 1
ATOM 693 O O . PRO A 1 93 ? 2.84 -27 -18.422 1 93.94 93 PRO A O 1
ATOM 696 N N . GLU A 1 94 ? 3.443 -26.688 -20.547 1 95.12 94 GLU A N 1
ATOM 697 C CA . GLU A 1 94 ? 4.727 -27.375 -20.375 1 95.12 94 GLU A CA 1
ATOM 698 C C . GLU A 1 94 ? 5.609 -26.625 -19.375 1 95.12 94 GLU A C 1
ATOM 700 O O . GLU A 1 94 ? 6.383 -27.25 -18.641 1 95.12 94 GLU A O 1
ATOM 705 N N . GLN A 1 95 ? 5.449 -25.344 -19.328 1 93.88 95 GLN A N 1
ATOM 706 C CA . GLN A 1 95 ? 6.27 -24.484 -18.484 1 93.88 95 GLN A CA 1
ATOM 707 C C . GLN A 1 95 ? 6.121 -24.844 -17 1 93.88 95 GLN A C 1
ATOM 709 O O . GLN A 1 95 ? 6.984 -24.516 -16.188 1 93.88 95 GLN A O 1
ATOM 714 N N . VAL A 1 96 ? 5.035 -25.547 -16.641 1 96.06 96 VAL A N 1
ATOM 715 C CA . VAL A 1 96 ? 4.809 -25.812 -15.219 1 96.06 96 VAL A CA 1
ATOM 716 C C . VAL A 1 96 ? 4.941 -27.312 -14.938 1 96.06 96 VAL A C 1
ATOM 718 O O . VAL A 1 96 ? 4.91 -27.734 -13.781 1 96.06 96 VAL A O 1
ATOM 721 N N . SER A 1 97 ? 5.078 -28.125 -15.914 1 93.75 97 SER A N 1
ATOM 722 C CA . SER A 1 97 ? 5.055 -29.578 -15.773 1 93.75 97 SER A CA 1
ATOM 723 C C . SER A 1 97 ? 6.27 -30.078 -15 1 93.75 97 SER A C 1
ATOM 725 O O . SER A 1 97 ? 6.188 -31.078 -14.281 1 93.75 97 SER A O 1
ATOM 727 N N . GLY A 1 98 ? 7.398 -29.344 -15.133 1 94.12 98 GLY A N 1
ATOM 728 C CA . GLY A 1 98 ? 8.617 -29.797 -14.477 1 94.12 98 GLY A CA 1
ATOM 729 C C . GLY A 1 98 ? 8.734 -29.297 -13.047 1 94.12 98 GLY A C 1
ATOM 730 O O . GLY A 1 98 ? 9.719 -29.609 -12.359 1 94.12 98 GLY A O 1
ATOM 731 N N . GLY A 1 99 ? 7.766 -28.578 -12.578 1 96.5 99 GLY A N 1
ATOM 732 C CA . GLY A 1 99 ? 7.852 -28 -11.25 1 96.5 99 GLY A CA 1
ATOM 733 C C . GLY A 1 99 ? 8.57 -26.656 -11.234 1 96.5 99 GLY A C 1
ATOM 734 O O . GLY A 1 99 ? 9.016 -26.172 -12.273 1 96.5 99 GLY A O 1
ATOM 735 N N . PRO A 1 100 ? 8.633 -26.109 -10.039 1 97.88 100 PRO A N 1
ATOM 736 C CA . PRO A 1 100 ? 9.297 -24.812 -9.945 1 97.88 100 PRO A CA 1
ATOM 737 C C . PRO A 1 100 ? 10.812 -24.891 -10.141 1 97.88 100 PRO A C 1
ATOM 739 O O . PRO A 1 100 ? 11.398 -25.953 -9.938 1 97.88 100 PRO A O 1
ATOM 742 N N . PRO A 1 101 ? 11.43 -23.797 -10.555 1 97.19 101 PRO A N 1
ATOM 743 C CA . PRO A 1 101 ? 12.891 -23.812 -10.594 1 97.19 101 PRO A CA 1
ATOM 744 C C . PRO A 1 101 ? 13.516 -24.188 -9.25 1 97.19 101 PRO A C 1
ATOM 746 O O . PRO A 1 101 ? 13.148 -23.625 -8.219 1 97.19 101 PRO A O 1
ATOM 749 N N . ALA A 1 102 ? 14.414 -25.188 -9.32 1 95.81 102 ALA A N 1
ATOM 750 C CA . ALA A 1 102 ? 15.086 -25.641 -8.109 1 95.81 102 ALA A CA 1
ATOM 751 C C . ALA A 1 102 ? 15.836 -24.484 -7.438 1 95.81 102 ALA A C 1
ATOM 753 O O . ALA A 1 102 ? 16.391 -23.625 -8.117 1 95.81 102 ALA A O 1
ATOM 754 N N . PRO A 1 103 ? 15.867 -24.391 -6.125 1 97.81 103 PRO A N 1
ATOM 755 C CA . PRO A 1 103 ? 15.375 -25.406 -5.188 1 97.81 103 PRO A CA 1
ATOM 756 C C . PRO A 1 103 ? 14.023 -25.031 -4.578 1 97.81 103 PRO A C 1
ATOM 758 O O . PRO A 1 103 ? 13.75 -25.375 -3.424 1 97.81 103 PRO A O 1
ATOM 761 N N . PHE A 1 104 ? 13.188 -24.219 -5.223 1 98.69 104 PHE A N 1
ATOM 762 C CA . PHE A 1 104 ? 11.875 -23.844 -4.711 1 98.69 104 PHE A CA 1
ATOM 763 C C . PHE A 1 104 ? 10.961 -25.062 -4.621 1 98.69 104 PHE A C 1
ATOM 765 O O . PHE A 1 104 ? 10.992 -25.922 -5.496 1 98.69 104 PHE A O 1
ATOM 772 N N . LYS A 1 105 ? 10.172 -25.062 -3.561 1 98.5 105 LYS A N 1
ATOM 773 C CA . LYS A 1 105 ? 9.102 -26.047 -3.387 1 98.5 105 LYS A CA 1
ATOM 774 C C . LYS A 1 105 ? 7.727 -25.375 -3.465 1 98.5 105 LYS A C 1
ATOM 776 O O . LYS A 1 105 ? 7.508 -24.328 -2.863 1 98.5 105 LYS A O 1
ATOM 781 N N . LEU A 1 106 ? 6.863 -26.031 -4.199 1 98.56 106 LEU A N 1
ATOM 782 C CA . LEU A 1 106 ? 5.527 -25.484 -4.395 1 98.56 106 LEU A CA 1
ATOM 783 C C . LEU A 1 106 ? 4.539 -26.094 -3.402 1 98.56 106 LEU A C 1
ATOM 785 O O . LEU A 1 106 ? 4.512 -27.312 -3.209 1 98.56 106 LEU A O 1
ATOM 789 N N . THR A 1 107 ? 3.787 -25.25 -2.754 1 98.25 107 THR A N 1
ATOM 790 C CA . THR A 1 107 ? 2.674 -25.641 -1.9 1 98.25 107 THR A CA 1
ATOM 791 C C . THR A 1 107 ? 1.369 -25.016 -2.391 1 98.25 107 THR A C 1
ATOM 793 O O . THR A 1 107 ? 1.286 -23.812 -2.58 1 98.25 107 THR A O 1
ATOM 796 N N . GLU A 1 108 ? 0.381 -25.797 -2.68 1 97 108 GLU A N 1
ATOM 797 C CA . GLU A 1 108 ? -0.954 -25.344 -3.064 1 97 108 GLU A CA 1
ATOM 798 C C . GLU A 1 108 ? -2.021 -26.328 -2.6 1 97 108 GLU A C 1
ATOM 800 O O . GLU A 1 108 ? -1.712 -27.469 -2.248 1 97 108 GLU A O 1
ATOM 805 N N . ALA A 1 109 ? -3.258 -25.891 -2.512 1 96.69 109 ALA A N 1
ATOM 806 C CA . ALA A 1 109 ? -4.387 -26.734 -2.127 1 96.69 109 ALA A CA 1
ATOM 807 C C . ALA A 1 109 ? -5.605 -26.453 -2.996 1 96.69 109 ALA A C 1
ATOM 809 O O . ALA A 1 109 ? -5.82 -25.312 -3.422 1 96.69 109 ALA A O 1
ATOM 810 N N . PRO A 1 110 ? -6.375 -27.531 -3.203 1 94.69 110 PRO A N 1
ATOM 811 C CA . PRO A 1 110 ? -7.613 -27.297 -3.947 1 94.69 110 PRO A CA 1
ATOM 812 C C . PRO A 1 110 ? -8.531 -26.281 -3.271 1 94.69 110 PRO A C 1
ATOM 814 O O . PRO A 1 110 ? -8.672 -26.297 -2.045 1 94.69 110 PRO A O 1
ATOM 817 N N . GLY A 1 111 ? -9.078 -25.375 -4.055 1 95.19 111 GLY A N 1
ATOM 818 C CA . GLY A 1 111 ? -10.016 -24.391 -3.541 1 95.19 111 GLY A CA 1
ATOM 819 C C . GLY A 1 111 ? -9.344 -23.172 -2.938 1 95.19 111 GLY A C 1
ATOM 820 O O . GLY A 1 111 ? -10 -22.188 -2.619 1 95.19 111 GLY A O 1
ATOM 821 N N . ASP A 1 112 ? -8.109 -23.312 -2.758 1 95.69 112 ASP A N 1
ATOM 822 C CA . ASP A 1 112 ? -7.328 -22.203 -2.227 1 95.69 112 ASP A CA 1
ATOM 823 C C . ASP A 1 112 ? -6.559 -21.484 -3.338 1 95.69 112 ASP A C 1
ATOM 825 O O . ASP A 1 112 ? -5.773 -22.109 -4.051 1 95.69 112 ASP A O 1
ATOM 829 N N . THR A 1 113 ? -6.805 -20.172 -3.42 1 94.69 113 THR A N 1
ATOM 830 C CA . THR A 1 113 ? -6.199 -19.438 -4.52 1 94.69 113 THR A CA 1
ATOM 831 C C . THR A 1 113 ? -4.793 -18.969 -4.152 1 94.69 113 THR A C 1
ATOM 833 O O . THR A 1 113 ? -4.086 -18.391 -4.98 1 94.69 113 THR A O 1
ATOM 836 N N . LEU A 1 114 ? -4.406 -19.25 -2.961 1 97.12 114 LEU A N 1
ATOM 837 C CA . LEU A 1 114 ? -3.047 -18.922 -2.543 1 97.12 114 LEU A CA 1
ATOM 838 C C . LEU A 1 114 ? -2.07 -20.016 -2.947 1 97.12 114 LEU A C 1
ATOM 840 O O . LEU A 1 114 ? -2.305 -21.188 -2.664 1 97.12 114 LEU A O 1
ATOM 844 N N . LEU A 1 115 ? -1.055 -19.688 -3.676 1 98.12 115 LEU A N 1
ATOM 845 C CA . LEU A 1 115 ? 0.087 -20.547 -3.982 1 98.12 115 LEU A CA 1
ATOM 846 C C . LEU A 1 115 ? 1.354 -20.016 -3.318 1 98.12 115 LEU A C 1
ATOM 848 O O . LEU A 1 115 ? 1.59 -18.797 -3.295 1 98.12 115 LEU A O 1
ATOM 852 N N . THR A 1 116 ? 2.141 -20.938 -2.768 1 98.69 116 THR A N 1
ATOM 853 C CA . THR A 1 116 ? 3.369 -20.5 -2.107 1 98.69 116 THR A CA 1
ATOM 854 C C . THR A 1 116 ? 4.555 -21.344 -2.576 1 98.69 116 THR A C 1
ATOM 856 O O . THR A 1 116 ? 4.477 -22.578 -2.611 1 98.69 116 THR A O 1
ATOM 859 N N . LEU A 1 117 ? 5.605 -20.719 -3.016 1 98.81 117 LEU A N 1
ATOM 860 C CA . LEU A 1 117 ? 6.895 -21.359 -3.219 1 98.81 117 LEU A CA 1
ATOM 861 C C . LEU A 1 117 ? 7.855 -21.031 -2.082 1 98.81 117 LEU A C 1
ATOM 863 O O . LEU A 1 117 ? 7.918 -19.891 -1.629 1 98.81 117 LEU A O 1
ATOM 867 N N . SER A 1 118 ? 8.617 -22.016 -1.646 1 98.75 118 SER A N 1
ATOM 868 C CA . SER A 1 118 ? 9.523 -21.781 -0.527 1 98.75 118 SER A CA 1
ATOM 869 C C . SER A 1 118 ? 10.898 -22.375 -0.792 1 98.75 118 SER A C 1
ATOM 871 O O . SER A 1 118 ? 11.023 -23.359 -1.522 1 98.75 118 SER A O 1
ATOM 873 N N . ARG A 1 119 ? 11.906 -21.766 -0.248 1 98.62 119 ARG A N 1
ATOM 874 C CA . ARG A 1 119 ? 13.266 -22.281 -0.21 1 98.62 119 ARG A CA 1
ATOM 875 C C . ARG A 1 119 ? 14.055 -21.672 0.938 1 98.62 119 ARG A C 1
ATOM 877 O O . ARG A 1 119 ? 13.602 -20.703 1.564 1 98.62 119 ARG A O 1
ATOM 884 N N . THR A 1 120 ? 15.156 -22.266 1.251 1 98.31 120 THR A N 1
ATOM 885 C CA . THR A 1 120 ? 16.141 -21.672 2.139 1 98.31 120 THR A CA 1
ATOM 886 C C . THR A 1 120 ? 17.359 -21.203 1.352 1 98.31 120 THR A C 1
ATOM 888 O O . THR A 1 120 ? 17.703 -21.781 0.318 1 98.31 120 THR A O 1
ATOM 891 N N . TYR A 1 121 ? 17.953 -20.172 1.718 1 97.5 121 TYR A N 1
ATOM 892 C CA . TYR A 1 121 ? 19.172 -19.609 1.163 1 97.5 121 TYR A CA 1
ATOM 893 C C . TYR A 1 121 ? 20.078 -19.062 2.266 1 97.5 121 TYR A C 1
ATOM 895 O O . TYR A 1 121 ? 19.75 -18.062 2.895 1 97.5 121 TYR A O 1
ATOM 903 N N . LYS A 1 122 ? 21.188 -19.688 2.551 1 95.19 122 LYS A N 1
ATOM 904 C CA . LYS A 1 122 ? 22.031 -19.359 3.697 1 95.19 122 LYS A CA 1
ATOM 905 C C . LYS A 1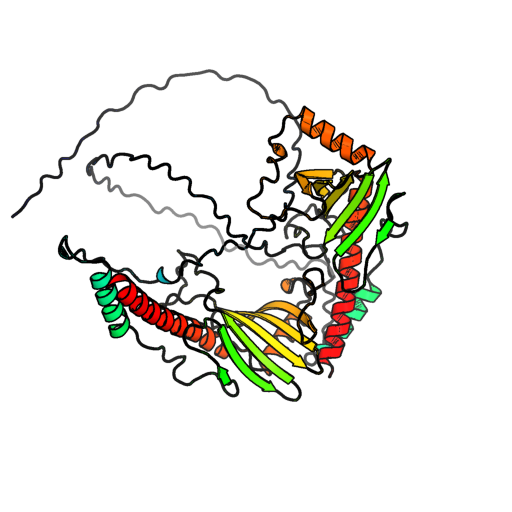 122 ? 21.219 -19.359 4.992 1 95.19 122 LYS A C 1
ATOM 907 O O . LYS A 1 122 ? 20.641 -20.375 5.363 1 95.19 122 LYS A O 1
ATOM 912 N N . ASN A 1 123 ? 21.141 -18.297 5.723 1 96.25 123 ASN A N 1
ATOM 913 C CA . ASN A 1 123 ? 20.406 -18.219 6.98 1 96.25 123 ASN A CA 1
ATOM 914 C C . ASN A 1 123 ? 19.031 -17.594 6.789 1 96.25 123 ASN A C 1
ATOM 916 O O . ASN A 1 123 ? 18.438 -17.094 7.746 1 96.25 123 ASN A O 1
ATOM 920 N N . GLU A 1 124 ? 18.516 -17.625 5.531 1 98.19 124 GLU A N 1
ATOM 921 C CA . GLU A 1 124 ? 17.234 -16.969 5.195 1 98.19 124 GLU A CA 1
ATOM 922 C C . GLU A 1 124 ? 16.188 -18 4.797 1 98.19 124 GLU A C 1
ATOM 924 O O . GLU A 1 124 ? 16.516 -19.016 4.176 1 98.19 124 GLU A O 1
ATOM 929 N N . GLU A 1 125 ? 14.984 -17.766 5.238 1 98.31 125 GLU A N 1
ATOM 930 C CA . GLU A 1 125 ? 13.828 -18.453 4.691 1 98.31 125 GLU A CA 1
ATOM 931 C C . GLU A 1 125 ? 13.102 -17.594 3.662 1 98.31 125 GLU A C 1
ATOM 933 O O . GLU A 1 125 ? 12.609 -16.516 3.99 1 98.31 125 GLU A O 1
ATOM 938 N N . ILE A 1 126 ? 13.008 -18.062 2.434 1 98.75 126 ILE A N 1
ATOM 939 C CA . ILE A 1 126 ? 12.414 -17.297 1.345 1 98.75 126 ILE A CA 1
ATOM 940 C C . ILE A 1 126 ? 11.062 -17.891 0.965 1 98.75 126 ILE A C 1
ATOM 942 O O . ILE A 1 126 ? 10.938 -19.109 0.799 1 98.75 126 ILE A O 1
ATOM 946 N N . SER A 1 127 ? 10.094 -17.047 0.859 1 98.62 127 SER A N 1
ATOM 947 C CA . SER A 1 127 ? 8.766 -17.484 0.434 1 98.62 127 SER A CA 1
ATOM 948 C C . SER A 1 127 ? 8.211 -16.562 -0.646 1 98.62 127 SER A C 1
ATOM 950 O O . SER A 1 127 ? 8.367 -15.336 -0.568 1 98.62 127 SER A O 1
ATOM 952 N N . ILE A 1 128 ? 7.602 -17.125 -1.64 1 98.81 128 ILE A N 1
ATOM 953 C CA . ILE A 1 128 ? 6.902 -16.406 -2.703 1 98.81 128 ILE A CA 1
ATOM 954 C C . ILE A 1 128 ? 5.41 -16.719 -2.648 1 98.81 128 ILE A C 1
ATOM 956 O O . ILE A 1 128 ? 5.016 -17.891 -2.734 1 98.81 128 ILE A O 1
ATOM 960 N N . ASP A 1 129 ? 4.613 -15.688 -2.529 1 98.44 129 ASP A N 1
ATOM 961 C CA . ASP A 1 129 ? 3.168 -15.875 -2.439 1 98.44 129 ASP A CA 1
ATOM 962 C C . ASP A 1 129 ? 2.457 -15.227 -3.627 1 98.44 129 ASP A C 1
ATOM 964 O O . ASP A 1 129 ? 2.734 -14.078 -3.975 1 98.44 129 ASP A O 1
ATOM 968 N N . LEU A 1 130 ? 1.62 -15.906 -4.203 1 96.81 130 LEU A N 1
ATOM 969 C CA . LEU A 1 130 ? 0.77 -15.383 -5.266 1 96.81 130 LEU A CA 1
ATOM 970 C C . LEU A 1 130 ? -0.679 -15.812 -5.066 1 96.81 130 LEU A C 1
ATOM 972 O O . LEU A 1 130 ? -0.942 -16.922 -4.59 1 96.81 130 LEU A O 1
ATOM 976 N N . HIS A 1 131 ? -1.552 -14.914 -5.387 1 94.88 131 HIS A N 1
ATOM 977 C CA . HIS A 1 131 ? -2.99 -15.141 -5.281 1 94.88 131 HIS A CA 1
ATOM 978 C C . HIS A 1 131 ? -3.662 -15.047 -6.648 1 94.88 131 HIS A C 1
ATOM 980 O O . HIS A 1 131 ? -3.598 -14.008 -7.309 1 94.88 131 HIS A O 1
ATOM 986 N N . VAL A 1 132 ? -4.328 -16.062 -6.949 1 92.88 132 VAL A N 1
ATOM 987 C CA . VAL A 1 132 ? -5.02 -16.078 -8.234 1 92.88 132 VAL A CA 1
ATOM 988 C C . VAL A 1 132 ? -5.977 -14.891 -8.312 1 92.88 132 VAL A C 1
ATOM 990 O O . VAL A 1 132 ? -6.055 -14.219 -9.344 1 92.88 132 VAL A O 1
ATOM 993 N N . ASN A 1 133 ? -6.629 -14.562 -7.285 1 90.5 133 ASN A N 1
ATOM 994 C CA . ASN A 1 133 ? -7.68 -13.555 -7.27 1 90.5 133 ASN A CA 1
ATOM 995 C C . ASN A 1 133 ? -7.102 -12.141 -7.246 1 90.5 133 ASN A C 1
ATOM 997 O O . ASN A 1 133 ? -7.82 -11.164 -7.496 1 90.5 133 ASN A O 1
ATOM 1001 N N . ASN A 1 134 ? -5.867 -12.016 -7 1 88.94 134 ASN A N 1
ATOM 1002 C CA . ASN A 1 134 ? -5.258 -10.703 -6.883 1 88.94 134 ASN A CA 1
ATOM 1003 C C . ASN A 1 134 ? -4.305 -10.414 -8.039 1 88.94 134 ASN A C 1
ATOM 1005 O O . ASN A 1 134 ? -3.32 -9.695 -7.879 1 88.94 134 ASN A O 1
ATOM 1009 N N . GLN A 1 135 ? -4.602 -10.977 -9.133 1 90.19 135 GLN A N 1
ATOM 1010 C CA . GLN A 1 135 ? -3.762 -10.742 -10.305 1 90.19 135 GLN A CA 1
ATOM 1011 C C . GLN A 1 135 ? -4.293 -9.578 -11.141 1 90.19 135 GLN A C 1
ATOM 1013 O O . GLN A 1 135 ? -5.504 -9.352 -11.195 1 90.19 135 GLN A O 1
ATOM 1018 N N . PRO A 1 136 ? -3.312 -8.789 -11.633 1 80.38 136 PRO A N 1
ATOM 1019 C CA . PRO A 1 136 ? -3.768 -7.699 -12.5 1 80.38 136 PRO A CA 1
ATOM 1020 C C . PRO A 1 136 ? -4.523 -8.195 -13.734 1 80.38 136 PRO A C 1
ATOM 1022 O O . PRO A 1 136 ? -4.219 -9.273 -14.258 1 80.38 136 PRO A O 1
ATOM 1025 N N . SER A 1 137 ? -5.625 -7.562 -13.992 1 64.88 137 SER A N 1
ATOM 1026 C CA . SER A 1 137 ? -6.418 -7.941 -15.156 1 64.88 137 SER A CA 1
ATOM 1027 C C . SER A 1 137 ? -5.742 -7.508 -16.453 1 64.88 137 SER A C 1
ATOM 1029 O O . SER A 1 137 ? -5.152 -6.43 -16.516 1 64.88 137 SER A O 1
ATOM 1031 N N . PRO A 1 138 ? -5.574 -8.469 -17.375 1 57.25 138 PRO A N 1
ATOM 1032 C CA . PRO A 1 138 ? -5.07 -7.965 -18.656 1 57.25 138 PRO A CA 1
ATOM 1033 C C . PRO A 1 138 ? -5.91 -6.82 -19.203 1 57.25 138 PRO A C 1
ATOM 1035 O O . PRO A 1 138 ? -7.121 -6.766 -18.969 1 57.25 138 PRO A O 1
ATOM 1038 N N . PRO A 1 139 ? -5.246 -5.758 -19.484 1 45.97 139 PRO A N 1
ATOM 1039 C CA . PRO A 1 139 ? -6.09 -4.773 -20.172 1 45.97 139 PRO A CA 1
ATOM 1040 C C . PRO A 1 139 ? -6.895 -5.375 -21.312 1 45.97 139 PRO A C 1
ATOM 1042 O O . PRO A 1 139 ? -6.434 -6.32 -21.969 1 45.97 139 PRO A O 1
ATOM 1045 N N . TYR A 1 140 ? -8.188 -5.441 -21.156 1 45.91 140 TYR A N 1
ATOM 1046 C CA . TYR A 1 140 ? -9.07 -5.996 -22.172 1 45.91 140 TYR A CA 1
ATOM 1047 C C . TYR A 1 140 ? -8.375 -6.047 -23.531 1 45.91 140 TYR A C 1
ATOM 1049 O O . TYR A 1 140 ? -8.484 -7.039 -24.25 1 45.91 140 TYR A O 1
ATOM 1057 N N . GLU A 1 141 ? -7.992 -4.918 -24.062 1 45.25 141 GLU A N 1
ATOM 1058 C CA . GLU A 1 141 ? -7.547 -4.719 -25.438 1 45.25 141 GLU A CA 1
ATOM 1059 C C . GLU A 1 141 ? -6.062 -5.027 -25.594 1 45.25 141 GLU A C 1
ATOM 1061 O O . GLU A 1 141 ? -5.453 -4.695 -26.609 1 45.25 141 GLU A O 1
ATOM 1066 N N . ASP A 1 142 ? -5.527 -5.594 -24.656 1 47.66 142 ASP A N 1
ATOM 1067 C CA . ASP A 1 142 ? -4.078 -5.562 -24.828 1 47.66 142 ASP A CA 1
ATOM 1068 C C . ASP A 1 142 ? -3.613 -6.688 -25.75 1 47.66 142 ASP A C 1
ATOM 1070 O O . ASP A 1 142 ? -3.814 -7.863 -25.453 1 47.66 142 ASP A O 1
ATOM 1074 N N . GLU A 1 143 ? -3.338 -6.406 -26.906 1 47.69 143 GLU A N 1
ATOM 1075 C CA . GLU A 1 143 ? -2.711 -7.156 -28 1 47.69 143 GLU A CA 1
ATOM 1076 C C . GLU A 1 143 ? -1.504 -7.945 -27.5 1 47.69 143 GLU A C 1
ATOM 1078 O O . GLU A 1 143 ? -1.018 -8.844 -28.188 1 47.69 143 GLU A O 1
ATOM 1083 N N . GLU A 1 144 ? -0.987 -7.5 -26.422 1 48.84 144 GLU A N 1
ATOM 1084 C CA . GLU A 1 144 ? 0.295 -8.125 -26.109 1 48.84 144 GLU A CA 1
ATOM 1085 C C . GLU A 1 144 ? 0.102 -9.391 -25.266 1 48.84 144 GLU A C 1
ATOM 1087 O O . GLU A 1 144 ? 1.073 -9.969 -24.781 1 48.84 144 GLU A O 1
ATOM 1092 N N . ALA A 1 145 ? -1.085 -9.57 -24.922 1 52.03 145 ALA A N 1
ATOM 1093 C CA . ALA A 1 145 ? -1.32 -10.852 -24.25 1 52.03 145 ALA A CA 1
ATOM 1094 C C . ALA A 1 145 ? -0.87 -12.016 -25.125 1 52.03 145 ALA A C 1
ATOM 1096 O O . ALA A 1 145 ? -1.075 -12 -26.344 1 52.03 145 ALA A O 1
ATOM 1097 N N . ASP A 1 146 ? -0.034 -12.867 -24.531 1 57.44 146 ASP A N 1
ATOM 1098 C CA . ASP A 1 146 ? 0.383 -14.062 -25.266 1 57.44 146 ASP A CA 1
ATOM 1099 C C . ASP A 1 146 ? -0.816 -14.938 -25.609 1 57.44 146 ASP A C 1
ATOM 1101 O O . ASP A 1 146 ? -1.952 -14.617 -25.25 1 57.44 146 ASP A O 1
ATOM 1105 N N . GLU A 1 147 ? -0.483 -15.773 -26.469 1 51.44 147 GLU A N 1
ATOM 1106 C CA . GLU A 1 147 ? -1.499 -16.688 -26.984 1 51.44 147 GLU A CA 1
ATOM 1107 C C . GLU A 1 147 ? -2.436 -17.156 -25.875 1 51.44 147 GLU A C 1
ATOM 1109 O O . GLU A 1 147 ? -3.627 -17.375 -26.109 1 51.44 147 GLU A O 1
ATOM 1114 N N . GLU A 1 148 ? -1.812 -17.203 -24.641 1 55.28 148 GLU A N 1
ATOM 1115 C CA . GLU A 1 148 ? -2.613 -17.734 -23.547 1 55.28 148 GLU A CA 1
ATOM 1116 C C . GLU A 1 148 ? -3.256 -16.609 -22.734 1 55.28 148 GLU A C 1
ATOM 1118 O O . GLU A 1 148 ? -4.023 -16.875 -21.812 1 55.28 148 GLU A O 1
ATOM 1123 N N . GLY A 1 149 ? -2.971 -15.414 -23.297 1 58.72 149 GLY A N 1
ATOM 1124 C CA . GLY A 1 149 ? -3.604 -14.273 -22.641 1 58.72 149 GLY A CA 1
ATOM 1125 C C . GLY A 1 149 ? -2.953 -13.906 -21.328 1 58.72 149 GLY A C 1
ATOM 1126 O O . GLY A 1 149 ? -3.508 -13.125 -20.547 1 58.72 149 GLY A O 1
ATOM 1127 N N . ILE A 1 150 ? -1.809 -14.586 -21.125 1 63 150 ILE A N 1
ATOM 1128 C CA . ILE A 1 150 ? -1.182 -14.367 -19.828 1 63 150 ILE A CA 1
ATOM 1129 C C . ILE A 1 150 ? -0.276 -13.141 -19.891 1 63 150 ILE A C 1
ATOM 1131 O O . ILE A 1 150 ? 0.673 -13.102 -20.672 1 63 150 ILE A O 1
ATOM 1135 N N . THR A 1 151 ? -0.595 -12.102 -19.219 1 79.25 151 THR A N 1
ATOM 1136 C CA . THR A 1 151 ? 0.167 -10.875 -19.406 1 79.25 151 THR A CA 1
ATOM 1137 C C . THR A 1 151 ? 1.13 -10.664 -18.234 1 79.25 151 THR A C 1
ATOM 1139 O O . THR A 1 151 ? 2.338 -10.852 -18.375 1 79.25 151 THR A O 1
ATOM 1142 N N . MET A 1 152 ? 0.798 -10.359 -17.109 1 91.25 152 MET A N 1
ATOM 1143 C CA . MET A 1 152 ? 1.638 -10.023 -15.953 1 91.25 152 MET A CA 1
ATOM 1144 C C . MET A 1 152 ? 1.229 -10.836 -14.727 1 91.25 152 MET A C 1
ATOM 1146 O O . MET A 1 152 ? 0.072 -11.242 -14.602 1 91.25 152 MET A O 1
ATOM 1150 N N . VAL A 1 153 ? 2.184 -11.281 -14.039 1 95.69 153 VAL A N 1
ATOM 1151 C CA . VAL A 1 153 ? 1.889 -11.938 -12.766 1 95.69 153 VAL A CA 1
ATOM 1152 C C . VAL A 1 153 ? 2.381 -11.062 -11.617 1 95.69 153 VAL A C 1
ATOM 1154 O O . VAL A 1 153 ? 3.471 -10.492 -11.68 1 95.69 153 VAL A O 1
ATOM 1157 N N . ALA A 1 154 ? 1.554 -10.906 -10.625 1 96.81 154 ALA A N 1
ATOM 1158 C CA . ALA A 1 154 ? 1.923 -10.211 -9.398 1 96.81 154 ALA A CA 1
ATOM 1159 C C . ALA A 1 154 ? 2.201 -11.203 -8.273 1 96.81 154 ALA A C 1
ATOM 1161 O O . ALA A 1 154 ? 1.484 -12.195 -8.117 1 96.81 154 ALA A O 1
ATOM 1162 N N . PHE A 1 155 ? 3.248 -10.969 -7.531 1 98.25 155 PHE A N 1
ATOM 1163 C CA . PHE A 1 155 ? 3.588 -11.859 -6.43 1 98.25 155 PHE A CA 1
ATOM 1164 C C . PHE A 1 155 ? 4.398 -11.125 -5.367 1 98.25 155 PHE A C 1
ATOM 1166 O O . PHE A 1 155 ? 4.973 -10.07 -5.637 1 98.25 155 PHE A O 1
ATOM 1173 N N . ASN A 1 156 ? 4.418 -11.695 -4.152 1 98.44 156 ASN A N 1
ATOM 1174 C CA . ASN A 1 156 ? 5.195 -11.148 -3.045 1 98.44 156 ASN A CA 1
ATOM 1175 C C . ASN A 1 156 ? 6.355 -12.07 -2.672 1 98.44 156 ASN A C 1
ATOM 1177 O O . ASN A 1 156 ? 6.188 -13.289 -2.609 1 98.44 156 ASN A O 1
ATOM 1181 N N . VAL A 1 157 ? 7.484 -11.508 -2.441 1 98.88 157 VAL A N 1
ATOM 1182 C CA . VAL A 1 157 ? 8.656 -12.258 -1.987 1 98.88 157 VAL A CA 1
ATOM 1183 C C . VAL A 1 157 ? 8.992 -11.859 -0.554 1 98.88 157 VAL A C 1
ATOM 1185 O O . VAL A 1 157 ? 9.25 -10.688 -0.271 1 98.88 157 VAL A O 1
ATOM 1188 N N . SER A 1 158 ? 9.031 -12.82 0.31 1 98.69 158 SER A N 1
ATOM 1189 C CA . SER A 1 158 ? 9.398 -12.602 1.703 1 98.69 158 SER A CA 1
ATOM 1190 C C . SER A 1 158 ? 10.758 -13.234 2.02 1 98.69 158 SER A C 1
ATOM 1192 O O . SER A 1 158 ? 10.961 -14.422 1.788 1 98.69 158 SER A O 1
ATOM 1194 N N . VAL A 1 159 ? 11.641 -12.453 2.488 1 98.69 159 VAL A N 1
ATOM 1195 C CA . VAL A 1 159 ? 12.93 -12.938 2.99 1 98.69 159 VAL A CA 1
ATOM 1196 C C . VAL A 1 159 ? 12.969 -12.812 4.512 1 98.69 159 VAL A C 1
ATOM 1198 O O . VAL A 1 159 ? 13.109 -11.703 5.043 1 98.69 159 VAL A O 1
ATOM 1201 N N . LEU A 1 160 ? 12.859 -13.914 5.195 1 98.25 160 LEU A N 1
ATOM 1202 C CA . LEU A 1 160 ? 12.828 -13.945 6.652 1 98.25 160 LEU A CA 1
ATOM 1203 C C . LEU A 1 160 ? 14.219 -14.219 7.219 1 98.25 160 LEU A C 1
ATOM 1205 O O . LEU A 1 160 ? 14.891 -15.156 6.797 1 98.25 160 LEU A O 1
ATOM 1209 N N . LYS A 1 161 ? 14.609 -13.32 8.062 1 96.44 161 LYS A N 1
ATOM 1210 C CA . LYS A 1 161 ? 15.891 -13.438 8.75 1 96.44 161 LYS A CA 1
ATOM 1211 C C . LYS A 1 161 ? 15.82 -12.875 10.164 1 96.44 161 LYS A C 1
ATOM 1213 O O . LYS A 1 161 ? 15.461 -11.703 10.352 1 96.44 161 LYS A O 1
ATOM 1218 N N . GLU A 1 162 ? 16.078 -13.633 11.234 1 93.81 162 GLU A N 1
ATOM 1219 C CA . GLU A 1 162 ? 16.188 -13.195 12.625 1 93.81 162 GLU A CA 1
ATOM 1220 C C . GLU A 1 162 ? 14.945 -12.422 13.055 1 93.81 162 GLU A C 1
ATOM 1222 O O . GLU A 1 162 ? 15.047 -11.32 13.602 1 93.81 162 GLU A O 1
ATOM 1227 N N . GLY A 1 163 ? 13.844 -12.914 12.75 1 94.12 163 GLY A N 1
ATOM 1228 C CA . GLY A 1 163 ? 12.578 -12.406 13.266 1 94.12 163 GLY A CA 1
ATOM 1229 C C . GLY A 1 163 ? 12.062 -11.211 12.492 1 94.12 163 GLY A C 1
ATOM 1230 O O . GLY A 1 163 ? 11.07 -10.594 12.883 1 94.12 163 GLY A O 1
ATOM 1231 N N . LYS A 1 164 ? 12.758 -10.812 11.359 1 96.19 164 LYS A N 1
ATOM 1232 C CA . LYS A 1 164 ? 12.305 -9.727 10.492 1 96.19 164 LYS A CA 1
ATOM 1233 C C . LYS A 1 164 ? 12.125 -10.203 9.055 1 96.19 164 LYS A C 1
ATOM 1235 O O . LYS A 1 164 ? 12.758 -11.172 8.633 1 96.19 164 LYS A O 1
ATOM 1240 N N . VAL A 1 165 ? 11.273 -9.547 8.383 1 97.88 165 VAL A N 1
ATOM 1241 C CA . VAL A 1 165 ? 10.977 -9.93 7.004 1 97.88 165 VAL A CA 1
ATOM 1242 C C . VAL A 1 165 ? 11.203 -8.734 6.078 1 97.88 165 VAL A C 1
ATOM 1244 O O . VAL A 1 165 ? 10.633 -7.66 6.289 1 97.88 165 VAL A O 1
ATOM 1247 N N . LEU A 1 166 ? 12.062 -8.867 5.152 1 98.12 166 LEU A N 1
ATOM 1248 C CA . LEU A 1 166 ? 12.109 -7.965 4.008 1 98.12 166 LEU A CA 1
ATOM 1249 C C . LEU A 1 166 ? 11.141 -8.406 2.92 1 98.12 166 LEU A C 1
ATOM 1251 O O . LEU A 1 166 ? 11.352 -9.438 2.275 1 98.12 166 LEU A O 1
ATOM 1255 N N . LEU A 1 167 ? 10.109 -7.656 2.703 1 98 167 LEU A N 1
ATOM 1256 C CA . LEU A 1 167 ? 9 -8.031 1.829 1 98 167 LEU A CA 1
ATOM 1257 C C . LEU A 1 167 ? 9.031 -7.219 0.539 1 98 167 LEU A C 1
ATOM 1259 O O . LEU A 1 167 ? 9.016 -5.988 0.575 1 98 167 LEU A O 1
ATOM 1263 N N . PHE A 1 168 ? 9.039 -7.918 -0.584 1 98.5 168 PHE A N 1
ATOM 1264 C CA . PHE A 1 168 ? 9.039 -7.305 -1.907 1 98.5 168 PHE A CA 1
ATOM 1265 C C . PHE A 1 168 ? 7.711 -7.539 -2.615 1 98.5 168 PHE A C 1
ATOM 1267 O O . PHE A 1 168 ? 7.273 -8.68 -2.76 1 98.5 168 PHE A O 1
ATOM 1274 N N . GLU A 1 169 ? 7.09 -6.48 -3.004 1 97.62 169 GLU A N 1
ATOM 1275 C CA . GLU A 1 169 ? 5.984 -6.582 -3.951 1 97.62 169 GLU A CA 1
ATOM 1276 C C . GLU A 1 169 ? 6.488 -6.535 -5.391 1 97.62 169 GLU A C 1
ATOM 1278 O O . GLU A 1 169 ? 7.043 -5.527 -5.828 1 97.62 169 GLU A O 1
ATOM 1283 N N . CYS A 1 170 ? 6.102 -7.594 -6.113 1 98.06 170 CYS A N 1
ATOM 1284 C CA . CYS A 1 170 ? 6.746 -7.746 -7.414 1 98.06 170 CYS A CA 1
ATOM 1285 C C . CYS A 1 170 ? 5.723 -8.047 -8.5 1 98.06 170 CYS A C 1
ATOM 1287 O O . CYS A 1 170 ? 4.582 -8.406 -8.203 1 98.06 170 CYS A O 1
ATOM 1289 N N . GLU A 1 171 ? 6.184 -7.879 -9.727 1 96.62 171 GLU A N 1
ATOM 1290 C CA . GLU A 1 171 ? 5.469 -8.297 -10.93 1 96.62 171 GLU A CA 1
ATOM 1291 C C . GLU A 1 171 ? 6.438 -8.766 -12.016 1 96.62 171 GLU A C 1
ATOM 1293 O O . GLU A 1 171 ? 7.594 -8.352 -12.039 1 96.62 171 GLU A O 1
ATOM 1298 N N . SER A 1 172 ? 5.891 -9.625 -12.906 1 96.62 172 SER A N 1
ATOM 1299 C CA . SER A 1 172 ? 6.734 -10.133 -13.984 1 96.62 172 SER A CA 1
ATOM 1300 C C . SER A 1 172 ? 5.914 -10.445 -15.234 1 96.62 172 SER A C 1
ATOM 1302 O O . SER A 1 172 ? 4.781 -10.922 -15.133 1 96.62 172 SER A O 1
ATOM 1304 N N . ASP A 1 173 ? 6.496 -10.18 -16.344 1 93.56 173 ASP A N 1
ATOM 1305 C CA . ASP A 1 173 ? 5.902 -10.578 -17.609 1 93.56 173 ASP A CA 1
ATOM 1306 C C . ASP A 1 173 ? 6.594 -11.82 -18.172 1 93.56 173 ASP A C 1
ATOM 1308 O O . ASP A 1 173 ? 6.387 -12.18 -19.328 1 93.56 173 ASP A O 1
ATOM 1312 N N . GLY A 1 174 ? 7.422 -12.398 -17.422 1 94.81 174 GLY A N 1
ATOM 1313 C CA . GLY A 1 174 ? 8.164 -13.57 -17.859 1 94.81 174 GLY A CA 1
ATOM 1314 C C . GLY A 1 174 ? 9.539 -13.242 -18.391 1 94.81 174 GLY A C 1
ATOM 1315 O O . GLY A 1 174 ? 10.398 -14.125 -18.484 1 94.81 174 GLY A O 1
ATOM 1316 N N . SER A 1 175 ? 9.844 -11.984 -18.734 1 95.62 175 SER A N 1
ATOM 1317 C CA . SER A 1 175 ? 11.133 -11.578 -19.281 1 95.62 175 SER A CA 1
ATOM 1318 C C . SER A 1 175 ? 11.969 -10.836 -18.234 1 95.62 175 SER A C 1
ATOM 1320 O O . SER A 1 175 ? 13.188 -10.719 -18.391 1 95.62 175 SER A O 1
ATOM 1322 N N . SER A 1 176 ? 11.273 -10.297 -17.25 1 96.56 176 SER A N 1
ATOM 1323 C CA . SER A 1 176 ? 11.953 -9.594 -16.156 1 96.56 176 SER A CA 1
ATOM 1324 C C . SER A 1 176 ? 11.117 -9.586 -14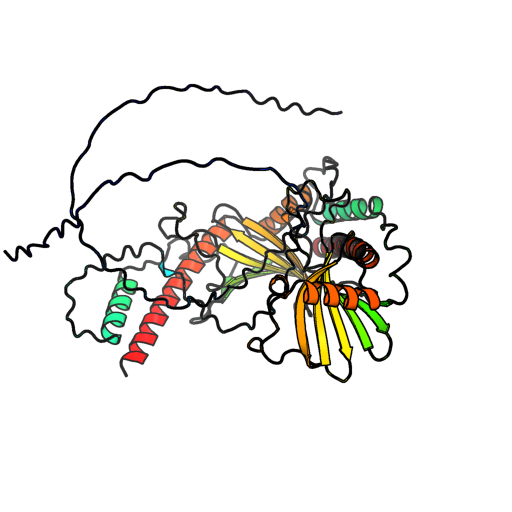.891 1 96.56 176 SER A C 1
ATOM 1326 O O . SER A 1 176 ? 9.938 -9.953 -14.922 1 96.56 176 SER A O 1
ATOM 1328 N N . VAL A 1 177 ? 11.734 -9.281 -13.852 1 97.88 177 VAL A N 1
ATOM 1329 C CA . VAL A 1 177 ? 11.047 -9.078 -12.586 1 97.88 177 VAL A CA 1
ATOM 1330 C C . VAL A 1 177 ? 11.133 -7.613 -12.172 1 97.88 177 VAL A C 1
ATOM 1332 O O . VAL A 1 177 ? 12.219 -7.027 -12.164 1 97.88 177 VAL A O 1
ATOM 1335 N N . ASN A 1 178 ? 10.039 -7.082 -11.906 1 97.25 178 ASN A N 1
ATOM 1336 C CA . ASN A 1 178 ? 9.984 -5.707 -11.422 1 97.25 178 ASN A CA 1
ATOM 1337 C C . ASN A 1 178 ? 9.633 -5.648 -9.938 1 97.25 178 ASN A C 1
ATOM 1339 O O . ASN A 1 178 ? 8.844 -6.457 -9.445 1 97.25 178 ASN A O 1
ATOM 1343 N N . ILE A 1 179 ? 10.219 -4.648 -9.25 1 98.12 179 ILE A N 1
ATOM 1344 C CA . ILE A 1 179 ? 9.914 -4.406 -7.848 1 98.12 179 ILE A CA 1
ATOM 1345 C C . ILE A 1 179 ? 9.062 -3.143 -7.715 1 98.12 179 ILE A C 1
ATOM 1347 O O . ILE A 1 179 ? 9.484 -2.062 -8.141 1 98.12 179 ILE A O 1
ATOM 1351 N N . ASN A 1 180 ? 7.941 -3.283 -7.121 1 95.44 180 ASN A N 1
ATOM 1352 C CA . ASN A 1 180 ? 7.051 -2.145 -6.922 1 95.44 180 ASN A CA 1
ATOM 1353 C C . ASN A 1 180 ? 7.254 -1.509 -5.551 1 95.44 180 ASN A C 1
ATOM 1355 O O . ASN A 1 180 ? 7.117 -0.294 -5.398 1 95.44 180 ASN A O 1
ATOM 1359 N N . HIS A 1 181 ? 7.551 -2.332 -4.598 1 95.75 181 HIS A N 1
ATOM 1360 C CA . HIS A 1 181 ? 7.645 -1.855 -3.223 1 95.75 181 HIS A CA 1
ATOM 1361 C C . HIS A 1 181 ? 8.5 -2.791 -2.373 1 95.75 181 HIS A C 1
ATOM 1363 O O . HIS A 1 181 ? 8.516 -4.004 -2.6 1 95.75 181 HIS A O 1
ATOM 1369 N N . VAL A 1 182 ? 9.203 -2.213 -1.387 1 97.56 182 VAL A N 1
ATOM 1370 C CA . VAL A 1 182 ? 10 -2.977 -0.437 1 97.56 182 VAL A CA 1
ATOM 1371 C C . VAL A 1 182 ? 9.719 -2.496 0.984 1 97.56 182 VAL A C 1
ATOM 1373 O O . VAL A 1 182 ? 9.836 -1.306 1.279 1 97.56 182 VAL A O 1
ATOM 1376 N N . SER A 1 183 ? 9.383 -3.391 1.85 1 95.62 183 SER A N 1
ATOM 1377 C CA . SER A 1 183 ? 9.125 -3.057 3.246 1 95.62 183 SER A CA 1
ATOM 1378 C C . SER A 1 183 ? 9.914 -3.967 4.184 1 95.62 183 SER A C 1
ATOM 1380 O O . SER A 1 183 ? 10.242 -5.098 3.828 1 95.62 183 SER A O 1
ATOM 1382 N N . LEU A 1 184 ? 10.312 -3.445 5.289 1 96 184 LEU A N 1
ATOM 1383 C CA . LEU A 1 184 ? 10.883 -4.23 6.379 1 96 184 LEU A CA 1
ATOM 1384 C C . LEU A 1 184 ? 9.898 -4.344 7.539 1 96 184 LEU A C 1
ATOM 1386 O O . LEU A 1 184 ? 9.484 -3.334 8.109 1 96 184 LEU A O 1
ATOM 1390 N N . GLU A 1 185 ? 9.602 -5.574 7.852 1 94.38 185 GLU A N 1
ATOM 1391 C CA . GLU A 1 185 ? 8.531 -5.805 8.82 1 94.38 185 GLU A CA 1
ATOM 1392 C C . GLU A 1 185 ? 8.938 -6.855 9.852 1 94.38 185 GLU A C 1
ATOM 1394 O O . GLU A 1 185 ? 9.836 -7.664 9.602 1 94.38 185 GLU A O 1
ATOM 1399 N N . PRO A 1 186 ? 8.211 -6.758 10.992 1 93.06 186 PRO A N 1
ATOM 1400 C CA . PRO A 1 186 ? 8.375 -7.906 11.891 1 93.06 186 PRO A CA 1
ATOM 1401 C C . PRO A 1 186 ? 7.82 -9.203 11.297 1 93.06 186 PRO A C 1
ATOM 1403 O O . PRO A 1 186 ? 7.023 -9.156 10.359 1 93.06 186 PRO A O 1
ATOM 1406 N N . LYS A 1 187 ? 8.227 -10.266 11.828 1 92.62 187 LYS A N 1
ATOM 1407 C CA . LYS A 1 187 ? 7.816 -11.578 11.32 1 92.62 187 LYS A CA 1
ATOM 1408 C C . LYS A 1 187 ? 6.293 -11.711 11.328 1 92.62 187 LYS A C 1
ATOM 1410 O O . LYS A 1 187 ? 5.719 -12.32 10.422 1 92.62 187 LYS A O 1
ATOM 1415 N N . GLU A 1 188 ? 5.684 -11.102 12.32 1 90.12 188 GLU A N 1
ATOM 1416 C CA . GLU A 1 188 ? 4.238 -11.211 12.477 1 90.12 188 GLU A CA 1
ATOM 1417 C C . GLU A 1 188 ? 3.51 -10.242 11.547 1 90.12 188 GLU A C 1
ATOM 1419 O O . GLU A 1 188 ? 2.279 -10.258 11.477 1 90.12 188 GLU A O 1
ATOM 1424 N N . GLY A 1 189 ? 4.258 -9.523 10.758 1 88.06 189 GLY A N 1
ATOM 1425 C CA . GLY A 1 189 ? 3.65 -8.508 9.906 1 88.06 189 GLY A CA 1
ATOM 1426 C C . GLY A 1 189 ? 3.488 -7.168 10.602 1 88.06 189 GLY A C 1
ATOM 1427 O O . GLY A 1 189 ? 3.812 -7.031 11.781 1 88.06 189 GLY A O 1
ATOM 1428 N N . LEU A 1 190 ? 3.066 -6.199 9.797 1 79.44 190 LEU A N 1
ATOM 1429 C CA . LEU A 1 190 ? 2.854 -4.871 10.359 1 79.44 190 LEU A CA 1
ATOM 1430 C C . LEU A 1 190 ? 1.644 -4.859 11.289 1 79.44 190 LEU A C 1
ATOM 1432 O O . LEU A 1 190 ? 0.577 -5.367 10.93 1 79.44 190 LEU A O 1
ATOM 1436 N N . ALA A 1 191 ? 1.818 -4.363 12.438 1 75.25 191 ALA A N 1
ATOM 1437 C CA . ALA A 1 191 ? 0.776 -4.328 13.461 1 75.25 191 ALA A CA 1
ATOM 1438 C C . ALA A 1 191 ? -0.35 -3.377 13.062 1 75.25 191 ALA A C 1
ATOM 1440 O O . ALA A 1 191 ? -1.486 -3.529 13.523 1 75.25 191 ALA A O 1
ATOM 1441 N N . SER A 1 192 ? 0.061 -2.402 12.273 1 82 192 SER A N 1
ATOM 1442 C CA . SER A 1 192 ? -0.917 -1.393 11.875 1 82 192 SER A CA 1
ATOM 1443 C C . SER A 1 192 ? -0.625 -0.854 10.477 1 82 192 SER A C 1
ATOM 1445 O O . SER A 1 192 ? 0.532 -0.805 10.055 1 82 192 SER A O 1
ATOM 1447 N N . GLU A 1 193 ? -1.699 -0.366 9.883 1 79.56 193 GLU A N 1
ATOM 1448 C CA . GLU A 1 193 ? -1.581 0.23 8.562 1 79.56 193 GLU A CA 1
ATOM 1449 C C . GLU A 1 193 ? -0.868 1.578 8.617 1 79.56 193 GLU A C 1
ATOM 1451 O O . GLU A 1 193 ? -0.406 2.09 7.598 1 79.56 193 GLU A O 1
ATOM 1456 N N . SER A 1 194 ? -0.72 2.029 9.789 1 85.81 194 SER A N 1
ATOM 1457 C CA . SER A 1 194 ? -0.12 3.352 9.93 1 85.81 194 SER A CA 1
ATOM 1458 C C . SER A 1 194 ? 1.401 3.264 10 1 85.81 194 SER A C 1
ATOM 1460 O O . SER A 1 194 ? 2.09 4.285 9.961 1 85.81 194 SER A O 1
ATOM 1462 N N . MET A 1 195 ? 1.875 2.092 10.016 1 89.69 195 MET A N 1
ATOM 1463 C CA . MET A 1 195 ? 3.328 1.962 10.086 1 89.69 195 MET A CA 1
ATOM 1464 C C . MET A 1 195 ? 3.971 2.287 8.742 1 89.69 195 MET A C 1
ATOM 1466 O O . MET A 1 195 ? 3.422 1.954 7.691 1 89.69 195 MET A O 1
ATOM 1470 N N . TYR A 1 196 ? 5.102 2.879 8.812 1 90.88 196 TYR A N 1
ATOM 1471 C CA . TYR A 1 196 ? 5.836 3.207 7.594 1 90.88 196 TYR A CA 1
ATOM 1472 C C . TYR A 1 196 ? 6.316 1.944 6.891 1 90.88 196 TYR A C 1
ATOM 1474 O O . TYR A 1 196 ? 7.035 1.134 7.477 1 90.88 196 TYR A O 1
ATOM 1482 N N . SER A 1 197 ? 5.969 1.804 5.668 1 89.12 197 SER A N 1
ATOM 1483 C CA . SER A 1 197 ? 6.281 0.562 4.965 1 89.12 197 SER A CA 1
ATOM 1484 C C . SER A 1 197 ? 7.5 0.724 4.062 1 89.12 197 SER A C 1
ATOM 1486 O O . SER A 1 197 ? 8.047 -0.262 3.566 1 89.12 197 SER A O 1
ATOM 1488 N N . GLY A 1 198 ? 7.953 1.91 3.881 1 91 198 GLY A N 1
ATOM 1489 C CA . GLY A 1 198 ? 9.078 2.146 2.992 1 91 198 GLY A CA 1
ATOM 1490 C C . GLY A 1 198 ? 8.773 3.143 1.89 1 91 198 GLY A C 1
ATOM 1491 O O . GLY A 1 198 ? 7.629 3.576 1.739 1 91 198 GLY A O 1
ATOM 1492 N N . PRO A 1 199 ? 9.742 3.494 1.137 1 90 199 PRO A N 1
ATOM 1493 C CA . PRO A 1 199 ? 9.602 4.484 0.066 1 90 199 PRO A CA 1
ATOM 1494 C C . PRO A 1 199 ? 8.977 3.898 -1.199 1 90 199 PRO A C 1
ATOM 1496 O O . PRO A 1 199 ? 8.789 2.682 -1.294 1 90 199 PRO A O 1
ATOM 1499 N N . VAL A 1 200 ? 8.578 4.879 -2.061 1 86.69 200 VAL A N 1
ATOM 1500 C CA . VAL A 1 200 ? 8.266 4.453 -3.42 1 86.69 200 VAL A CA 1
ATOM 1501 C C . VAL A 1 200 ? 9.523 3.904 -4.098 1 86.69 200 VAL A C 1
ATOM 1503 O O . VAL A 1 200 ? 10.516 4.617 -4.234 1 86.69 200 VAL A O 1
ATOM 1506 N N . PHE A 1 201 ? 9.461 2.756 -4.594 1 95.94 201 PHE A N 1
ATOM 1507 C CA . PHE A 1 201 ? 10.656 2.064 -5.051 1 95.94 201 PHE A CA 1
ATOM 1508 C C . PHE A 1 201 ? 11.312 2.824 -6.199 1 95.94 201 PHE A C 1
ATOM 1510 O O . PHE A 1 201 ? 12.531 2.994 -6.219 1 95.94 201 PHE A O 1
ATOM 1517 N N . GLU A 1 202 ? 10.492 3.26 -7.09 1 91.19 202 GLU A N 1
ATOM 1518 C CA . GLU A 1 202 ? 10.984 3.912 -8.297 1 91.19 202 GLU A CA 1
ATOM 1519 C C . GLU A 1 202 ? 11.695 5.219 -7.969 1 91.19 202 GLU A C 1
ATOM 1521 O O . GLU A 1 202 ? 12.43 5.762 -8.805 1 91.19 202 GLU A O 1
ATOM 1526 N N . GLU A 1 203 ? 11.516 5.66 -6.797 1 86.25 203 GLU A N 1
ATOM 1527 C CA . GLU A 1 203 ? 12.133 6.926 -6.406 1 86.25 203 GLU A CA 1
ATOM 1528 C C . GLU A 1 203 ? 13.492 6.703 -5.758 1 86.25 203 GLU A C 1
ATOM 1530 O O . GLU A 1 203 ? 14.242 7.652 -5.527 1 86.25 203 GLU A O 1
ATOM 1535 N N . LEU A 1 204 ? 13.773 5.484 -5.48 1 93.56 204 LEU A N 1
ATOM 1536 C CA . LEU A 1 204 ? 15.094 5.172 -4.949 1 93.56 204 LEU A CA 1
ATOM 1537 C C . LEU A 1 204 ? 16.172 5.449 -5.988 1 93.56 204 LEU A C 1
ATOM 1539 O O . LEU A 1 204 ? 15.914 5.426 -7.191 1 93.56 204 LEU A O 1
ATOM 1543 N N . ASP A 1 205 ? 17.375 5.719 -5.523 1 93.12 205 ASP A N 1
ATOM 1544 C CA . ASP A 1 205 ? 18.531 5.863 -6.398 1 93.12 205 ASP A CA 1
ATOM 1545 C C . ASP A 1 205 ? 18.688 4.641 -7.301 1 93.12 205 ASP A C 1
ATOM 1547 O O . ASP A 1 205 ? 18.5 3.506 -6.859 1 93.12 205 ASP A O 1
ATOM 1551 N N . ASP A 1 206 ? 19.156 4.887 -8.539 1 94.69 206 ASP A N 1
ATOM 1552 C CA . ASP A 1 206 ? 19.297 3.822 -9.523 1 94.69 206 ASP A CA 1
ATOM 1553 C C . ASP A 1 206 ? 20.203 2.707 -9 1 94.69 206 ASP A C 1
ATOM 1555 O O . ASP A 1 206 ? 19.938 1.526 -9.242 1 94.69 206 ASP A O 1
ATOM 1559 N N . SER A 1 207 ? 21.219 3.148 -8.398 1 95 207 SER A N 1
ATOM 1560 C CA . SER A 1 207 ? 22.172 2.154 -7.902 1 95 207 SER A CA 1
ATOM 1561 C C . SER A 1 207 ? 21.531 1.269 -6.84 1 95 207 SER A C 1
ATOM 1563 O O . SER A 1 207 ? 21.766 0.059 -6.809 1 95 207 SER A O 1
ATOM 1565 N N . LEU A 1 208 ? 20.75 1.809 -5.965 1 96.12 208 LEU A N 1
ATOM 1566 C CA . LEU A 1 208 ? 20.047 1.038 -4.953 1 96.12 208 LEU A CA 1
ATOM 1567 C C . LEU A 1 208 ? 19.031 0.106 -5.594 1 96.12 208 LEU A C 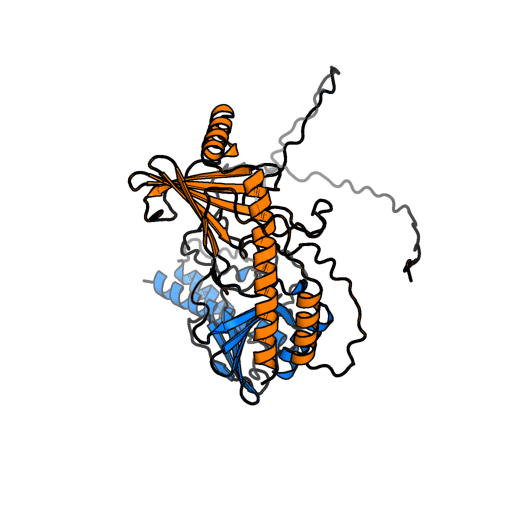1
ATOM 1569 O O . LEU A 1 208 ? 18.922 -1.064 -5.219 1 96.12 208 LEU A O 1
ATOM 1573 N N . GLN A 1 209 ? 18.281 0.609 -6.562 1 96.81 209 GLN A N 1
ATOM 1574 C CA . GLN A 1 209 ? 17.328 -0.231 -7.281 1 96.81 209 GLN A CA 1
ATOM 1575 C C . GLN A 1 209 ? 18.016 -1.454 -7.883 1 96.81 209 GLN A C 1
ATOM 1577 O O . GLN A 1 209 ? 17.578 -2.586 -7.656 1 96.81 209 GLN A O 1
ATOM 1582 N N . ARG A 1 210 ? 19.062 -1.193 -8.586 1 96.62 210 ARG A N 1
ATOM 1583 C CA . ARG A 1 210 ? 19.797 -2.27 -9.25 1 96.62 210 ARG A CA 1
ATOM 1584 C C . ARG A 1 210 ? 20.281 -3.309 -8.242 1 96.62 210 ARG A C 1
ATOM 1586 O O . ARG A 1 210 ? 20.234 -4.512 -8.516 1 96.62 210 ARG A O 1
ATOM 1593 N N . ASN A 1 211 ? 20.703 -2.869 -7.105 1 97 211 ASN A N 1
ATOM 1594 C CA . ASN A 1 211 ? 21.234 -3.809 -6.125 1 97 211 ASN A CA 1
ATOM 1595 C C . ASN A 1 211 ? 20.109 -4.598 -5.441 1 97 211 ASN A C 1
ATOM 1597 O O . ASN A 1 211 ? 20.328 -5.738 -5.023 1 97 211 ASN A O 1
ATOM 1601 N N . PHE A 1 212 ? 18.938 -3.984 -5.324 1 98.06 212 PHE A N 1
ATOM 1602 C CA . PHE A 1 212 ? 17.797 -4.754 -4.859 1 98.06 212 PHE A CA 1
ATOM 1603 C C . PHE A 1 212 ? 17.422 -5.832 -5.867 1 98.06 212 PHE A C 1
ATOM 1605 O O . PHE A 1 212 ? 17.047 -6.949 -5.488 1 98.06 212 PHE A O 1
ATOM 1612 N N . PHE A 1 213 ? 17.516 -5.52 -7.109 1 97.81 213 PHE A N 1
ATOM 1613 C CA . PHE A 1 213 ? 17.281 -6.523 -8.141 1 97.81 213 PHE A CA 1
ATOM 1614 C C . PHE A 1 213 ? 18.297 -7.656 -8.031 1 97.81 213 PHE A C 1
ATOM 1616 O O . PHE A 1 213 ? 17.922 -8.836 -8.07 1 97.81 213 PHE A O 1
ATOM 1623 N N . SER A 1 214 ? 19.516 -7.254 -7.871 1 97.19 214 SER A N 1
ATOM 1624 C CA . SER A 1 214 ? 20.562 -8.25 -7.734 1 97.19 214 SER A CA 1
ATOM 1625 C C . SER A 1 214 ? 20.344 -9.117 -6.496 1 97.19 214 SER A C 1
ATOM 1627 O O . SER A 1 214 ? 20.578 -10.328 -6.527 1 97.19 214 SER A O 1
ATOM 1629 N N . PHE A 1 215 ? 19.922 -8.484 -5.449 1 97.75 215 PHE A N 1
ATOM 1630 C CA . PHE A 1 215 ? 19.609 -9.18 -4.207 1 97.75 215 PHE A CA 1
ATOM 1631 C C . PHE A 1 215 ? 18.578 -10.273 -4.449 1 97.75 215 PHE A C 1
ATOM 1633 O O . PHE A 1 215 ? 18.766 -11.414 -4.004 1 97.75 215 PHE A O 1
ATOM 1640 N N . LEU A 1 216 ? 17.531 -10.039 -5.168 1 98.44 216 LEU A N 1
ATOM 1641 C CA . LEU A 1 216 ? 16.484 -11 -5.48 1 98.44 216 LEU A CA 1
ATOM 1642 C C . LEU A 1 216 ? 17 -12.086 -6.418 1 98.44 216 LEU A C 1
ATOM 1644 O O . LEU A 1 216 ? 16.719 -13.266 -6.23 1 98.44 216 LEU A O 1
ATOM 1648 N N . GLU A 1 217 ? 17.781 -11.68 -7.352 1 97.88 217 GLU A N 1
ATOM 1649 C CA . GLU A 1 217 ? 18.312 -12.641 -8.312 1 97.88 217 GLU A CA 1
ATOM 1650 C C . GLU A 1 217 ? 19.172 -13.695 -7.625 1 97.88 217 GLU A C 1
ATOM 1652 O O . GLU A 1 217 ? 19.078 -14.883 -7.945 1 97.88 217 GLU A O 1
ATOM 1657 N N . GLU A 1 218 ? 19.969 -13.25 -6.727 1 97 218 GLU A N 1
ATOM 1658 C CA . GLU A 1 218 ? 20.828 -14.164 -5.984 1 97 218 GLU A CA 1
ATOM 1659 C C . GLU A 1 218 ? 20 -15.188 -5.203 1 97 218 GLU A C 1
ATOM 1661 O O . GLU A 1 218 ? 20.5 -16.266 -4.883 1 97 218 GLU A O 1
ATOM 1666 N N . ARG A 1 219 ? 18.797 -14.836 -4.973 1 98 219 ARG A N 1
ATOM 1667 C CA . ARG A 1 219 ? 17.938 -15.68 -4.156 1 98 219 ARG A CA 1
ATOM 1668 C C . ARG A 1 219 ? 16.953 -16.453 -5.027 1 98 219 ARG A C 1
ATOM 1670 O O . ARG A 1 219 ? 16.031 -17.109 -4.516 1 98 219 ARG A O 1
ATOM 1677 N N . GLY A 1 220 ? 17.109 -16.359 -6.328 1 98.31 220 GLY A N 1
ATOM 1678 C CA . GLY A 1 220 ? 16.375 -17.203 -7.25 1 98.31 220 GLY A CA 1
ATOM 1679 C C . GLY A 1 220 ? 15.164 -16.531 -7.859 1 98.31 220 GLY A C 1
ATOM 1680 O O . GLY A 1 220 ? 14.383 -17.156 -8.57 1 98.31 220 GLY A O 1
ATOM 1681 N N . ILE A 1 221 ? 14.969 -15.281 -7.516 1 98.75 221 ILE A N 1
ATOM 1682 C CA . ILE A 1 221 ? 13.875 -14.539 -8.125 1 98.75 221 ILE A CA 1
ATOM 1683 C C . ILE A 1 221 ? 14.328 -13.945 -9.453 1 98.75 221 ILE A C 1
ATOM 1685 O O . ILE A 1 221 ? 14.82 -12.812 -9.5 1 98.75 221 ILE A O 1
ATOM 1689 N N . THR A 1 222 ? 14.109 -14.711 -10.508 1 98.25 222 THR A N 1
ATOM 1690 C CA . THR A 1 222 ? 14.617 -14.406 -11.844 1 98.25 222 THR A CA 1
ATOM 1691 C C . THR A 1 222 ? 13.484 -14.336 -12.859 1 98.25 222 THR A C 1
ATOM 1693 O O . THR A 1 222 ? 12.328 -14.609 -12.523 1 98.25 222 THR A O 1
ATOM 1696 N N . ALA A 1 223 ? 13.859 -13.969 -14.055 1 97.44 223 ALA A N 1
ATOM 1697 C CA . ALA A 1 223 ? 12.898 -13.969 -15.156 1 97.44 223 ALA A CA 1
ATOM 1698 C C . ALA A 1 223 ? 12.344 -15.375 -15.398 1 97.44 223 ALA A C 1
ATOM 1700 O O . ALA A 1 223 ? 11.156 -15.531 -15.688 1 97.44 223 ALA A O 1
ATOM 1701 N N . GLU A 1 224 ? 13.188 -16.344 -15.25 1 97.25 224 GLU A N 1
ATOM 1702 C CA . GLU A 1 224 ? 12.758 -17.734 -15.406 1 97.25 224 GLU A CA 1
ATOM 1703 C C . GLU A 1 224 ? 11.664 -18.078 -14.398 1 97.25 224 GLU A C 1
ATOM 1705 O O . GLU A 1 224 ? 10.656 -18.688 -14.766 1 97.25 224 GLU A O 1
ATOM 1710 N N . LEU A 1 225 ? 11.906 -17.719 -13.203 1 98.31 225 LEU A N 1
ATOM 1711 C CA . LEU A 1 225 ? 10.875 -17.938 -12.195 1 98.31 225 LEU A CA 1
ATOM 1712 C C . LEU A 1 225 ? 9.602 -17.188 -12.539 1 98.31 225 LEU A C 1
ATOM 1714 O O . LEU A 1 225 ? 8.5 -17.719 -12.414 1 98.31 225 LEU A O 1
ATOM 1718 N N . GLY A 1 226 ? 9.758 -15.922 -12.93 1 97.56 226 GLY A N 1
ATOM 1719 C CA . GLY A 1 226 ? 8.602 -15.148 -13.359 1 97.56 226 GLY A CA 1
ATOM 1720 C C . GLY A 1 226 ? 7.77 -15.844 -14.414 1 97.56 226 GLY A C 1
ATOM 1721 O O . GLY A 1 226 ? 6.539 -15.859 -14.336 1 97.56 226 GLY A O 1
ATOM 1722 N N . GLU A 1 227 ? 8.445 -16.406 -15.352 1 96.19 227 GLU A N 1
ATOM 1723 C CA . GLU A 1 227 ? 7.742 -17.141 -16.391 1 96.19 227 GLU A CA 1
ATOM 1724 C C . GLU A 1 227 ? 6.996 -18.344 -15.828 1 96.19 227 GLU A C 1
ATOM 1726 O O . GLU A 1 227 ? 5.844 -18.609 -16.188 1 96.19 227 GLU A O 1
ATOM 1731 N N . TYR A 1 228 ? 7.68 -19.062 -15.023 1 97.69 228 TYR A N 1
ATOM 1732 C CA . TYR A 1 228 ? 7.039 -20.203 -14.367 1 97.69 228 TYR A CA 1
ATOM 1733 C C . TYR A 1 228 ? 5.781 -19.766 -13.625 1 97.69 228 TYR A C 1
ATOM 1735 O O . TYR A 1 228 ? 4.73 -20.391 -13.75 1 97.69 228 TYR A O 1
ATOM 1743 N N . LEU A 1 229 ? 5.879 -18.641 -12.859 1 97.75 229 LEU A N 1
ATOM 1744 C CA . LEU A 1 229 ? 4.766 -18.172 -12.047 1 97.75 229 LEU A CA 1
ATOM 1745 C C . LEU A 1 229 ? 3.594 -17.734 -12.922 1 97.75 229 LEU A C 1
ATOM 1747 O O . LEU A 1 229 ? 2.434 -17.969 -12.578 1 97.75 229 LEU A O 1
ATOM 1751 N N . ARG A 1 230 ? 3.873 -17.094 -13.961 1 95.25 230 ARG A N 1
ATOM 1752 C CA . ARG A 1 230 ? 2.832 -16.672 -14.891 1 95.25 230 ARG A CA 1
ATOM 1753 C C . ARG A 1 230 ? 1.971 -17.844 -15.328 1 95.25 230 ARG A C 1
ATOM 1755 O O . ARG A 1 230 ? 0.742 -17.781 -15.266 1 95.25 230 ARG A O 1
ATOM 1762 N N . PHE A 1 231 ? 2.619 -18.906 -15.711 1 95.25 231 PHE A N 1
ATOM 1763 C CA . PHE A 1 231 ? 1.901 -20.078 -16.203 1 95.25 231 PHE A CA 1
ATOM 1764 C C . PHE A 1 231 ? 1.284 -20.859 -15.055 1 95.25 231 PHE A C 1
ATOM 1766 O O . PHE A 1 231 ? 0.245 -21.5 -15.219 1 95.25 231 PHE A O 1
ATOM 1773 N N . LEU A 1 232 ? 1.947 -20.75 -13.953 1 96.69 232 LEU A N 1
ATOM 1774 C CA . LEU A 1 232 ? 1.393 -21.422 -12.781 1 96.69 232 LEU A CA 1
ATOM 1775 C C . LEU A 1 232 ? 0.032 -20.844 -12.422 1 96.69 232 LEU A C 1
ATOM 1777 O O . LEU A 1 232 ? -0.909 -21.578 -12.125 1 96.69 232 LEU A O 1
ATOM 1781 N N . ILE A 1 233 ? -0.051 -19.516 -12.406 1 95.12 233 ILE A N 1
ATOM 1782 C CA . ILE A 1 233 ? -1.31 -18.844 -12.109 1 95.12 233 ILE A CA 1
ATOM 1783 C C . ILE A 1 233 ? -2.369 -19.25 -13.133 1 95.12 233 ILE A C 1
ATOM 1785 O O . ILE A 1 233 ? -3.514 -19.531 -12.766 1 95.12 233 ILE A O 1
ATOM 1789 N N . TYR A 1 234 ? -1.99 -19.281 -14.336 1 92.69 234 TYR A N 1
ATOM 1790 C CA . TYR A 1 234 ? -2.902 -19.688 -15.398 1 92.69 234 TYR A CA 1
ATOM 1791 C C . TYR A 1 234 ? -3.42 -21.094 -15.164 1 92.69 234 TYR A C 1
ATOM 1793 O O . TYR A 1 234 ? -4.629 -21.344 -15.227 1 92.69 234 TYR A O 1
ATOM 1801 N N . ASP A 1 235 ? -2.535 -21.984 -14.945 1 94.94 235 ASP A N 1
ATOM 1802 C CA . ASP A 1 235 ? -2.889 -23.375 -14.703 1 94.94 235 ASP A CA 1
ATOM 1803 C C . ASP A 1 235 ? -3.834 -23.516 -13.516 1 94.94 235 ASP A C 1
ATOM 1805 O O . ASP A 1 235 ? -4.859 -24.188 -13.602 1 94.94 235 ASP A O 1
ATOM 1809 N N . LYS A 1 236 ? -3.424 -22.875 -12.406 1 96.12 236 LYS A N 1
ATOM 1810 C CA . LYS A 1 236 ? -4.234 -22.938 -11.195 1 96.12 236 LYS A CA 1
ATOM 1811 C C . LYS A 1 236 ? -5.633 -22.375 -11.438 1 96.12 236 LYS A C 1
ATOM 1813 O O . LYS A 1 236 ? -6.629 -22.969 -11.016 1 96.12 236 LYS A O 1
ATOM 1818 N N . GLU A 1 237 ? -5.703 -21.25 -12.078 1 94.5 237 GLU A N 1
ATOM 1819 C CA . GLU A 1 237 ? -6.992 -20.641 -12.375 1 94.5 237 GLU A CA 1
ATOM 1820 C C . GLU A 1 237 ? -7.875 -21.578 -13.195 1 94.5 237 GLU A C 1
ATOM 1822 O O . GLU A 1 237 ? -9.07 -21.719 -12.914 1 94.5 237 GLU A O 1
ATOM 1827 N N . GLN A 1 238 ? -7.316 -22.203 -14.211 1 93.81 238 GLN A N 1
ATOM 1828 C CA . GLN A 1 238 ? -8.062 -23.125 -15.062 1 93.81 238 GLN A CA 1
ATOM 1829 C C . GLN A 1 238 ? -8.578 -24.328 -14.258 1 93.81 238 GLN A C 1
ATOM 1831 O O . GLN A 1 238 ? -9.727 -24.734 -14.422 1 93.81 238 GLN A O 1
ATOM 1836 N N . ARG A 1 239 ? -7.777 -24.797 -13.453 1 96.12 239 ARG A N 1
ATOM 1837 C CA . ARG A 1 239 ? -8.188 -25.938 -12.625 1 96.12 239 ARG A CA 1
ATOM 1838 C C . ARG A 1 239 ? -9.305 -25.531 -11.672 1 96.12 239 ARG A C 1
ATOM 1840 O O . ARG A 1 239 ? -10.281 -26.281 -11.508 1 96.12 239 ARG A O 1
ATOM 1847 N N . GLU A 1 240 ? -9.125 -24.406 -11.086 1 96.69 240 GLU A N 1
ATOM 1848 C CA . GLU A 1 240 ? -10.164 -23.922 -10.188 1 96.69 240 GLU A CA 1
ATOM 1849 C C . GLU A 1 240 ? -11.469 -23.656 -10.938 1 96.69 240 GLU A C 1
ATOM 1851 O O . GLU A 1 240 ? -12.555 -23.922 -10.414 1 96.69 240 GLU A O 1
ATOM 1856 N N . TYR A 1 241 ? -11.383 -23.156 -12.141 1 96.25 241 TYR A N 1
ATOM 1857 C CA . TYR A 1 241 ? -12.555 -22.891 -12.969 1 96.25 241 TYR A CA 1
ATOM 1858 C C . TYR A 1 241 ? -13.305 -24.172 -13.266 1 96.25 241 TYR A C 1
ATOM 1860 O O . TYR A 1 241 ? -14.523 -24.234 -13.109 1 96.25 241 TYR A O 1
ATOM 1868 N N . GLN A 1 242 ? -12.625 -25.188 -13.602 1 97.62 242 GLN A N 1
ATOM 1869 C CA . GLN A 1 242 ? -13.25 -26.469 -13.867 1 97.62 242 GLN A CA 1
ATOM 1870 C C . GLN A 1 242 ? -13.938 -27.016 -12.625 1 97.62 242 GLN A C 1
ATOM 1872 O O . GLN A 1 242 ? -15.055 -27.531 -12.703 1 97.62 242 GLN A O 1
ATOM 1877 N N . THR A 1 243 ? -13.219 -26.906 -11.547 1 97.5 243 THR A N 1
ATOM 1878 C CA . THR A 1 243 ? -13.805 -27.344 -10.289 1 97.5 243 THR A CA 1
ATOM 1879 C C . THR A 1 243 ? -15.086 -26.578 -9.992 1 97.5 243 THR A C 1
ATOM 1881 O O . THR A 1 243 ? -16.094 -27.156 -9.578 1 97.5 243 THR A O 1
ATOM 1884 N N . TRP A 1 244 ? -14.977 -25.281 -10.227 1 97.69 244 TRP A N 1
ATOM 1885 C CA . TRP A 1 244 ? -16.125 -24.422 -10.008 1 97.69 244 TRP A CA 1
ATOM 1886 C C . TRP A 1 244 ? -17.297 -24.844 -10.891 1 97.69 244 TRP A C 1
ATOM 1888 O O . TRP A 1 244 ? -18.422 -24.984 -10.414 1 97.69 244 TRP A O 1
ATOM 1898 N N . LEU A 1 245 ? -17.062 -25.094 -12.172 1 97.88 245 LEU A N 1
ATOM 1899 C CA . LEU A 1 245 ? -18.094 -25.547 -13.094 1 97.88 245 LEU A CA 1
ATOM 1900 C C . LEU A 1 245 ? -18.766 -26.812 -12.578 1 97.88 245 LEU A C 1
ATOM 1902 O O . LEU A 1 245 ? -19.984 -26.922 -12.578 1 97.88 245 LEU A O 1
ATOM 1906 N N . GLY A 1 246 ? -18 -27.703 -12.148 1 97.56 246 GLY A N 1
ATOM 1907 C CA . GLY A 1 246 ? -18.516 -28.953 -11.633 1 97.56 246 GLY A CA 1
ATOM 1908 C C . GLY A 1 246 ? -19.375 -28.781 -10.391 1 97.56 246 GLY A C 1
ATOM 1909 O O . GLY A 1 246 ? -20.438 -29.391 -10.273 1 97.56 246 GLY A O 1
ATOM 1910 N N . GLU A 1 247 ? -18.938 -27.969 -9.516 1 97.56 247 GLU A N 1
ATOM 1911 C CA . GLU A 1 247 ? -19.656 -27.75 -8.266 1 97.56 247 GLU A CA 1
ATOM 1912 C C . GLU A 1 247 ? -20.969 -27 -8.508 1 97.56 247 GLU A C 1
ATOM 1914 O O . GLU A 1 247 ? -21.984 -27.312 -7.887 1 97.56 247 GLU A O 1
ATOM 1919 N N . VAL A 1 248 ? -20.906 -26.047 -9.367 1 97.62 248 VAL A N 1
ATOM 1920 C CA . VAL A 1 248 ? -22.125 -25.297 -9.68 1 97.62 248 VAL A CA 1
ATOM 1921 C C . VAL A 1 248 ? -23.109 -26.203 -10.414 1 97.62 248 VAL A C 1
ATOM 1923 O O . VAL A 1 248 ? -24.328 -26.125 -10.18 1 97.62 248 VAL A O 1
ATOM 1926 N N . GLU A 1 249 ? -22.625 -27.016 -11.359 1 96.88 249 GLU A N 1
ATOM 1927 C CA . GLU A 1 249 ? -23.484 -28 -12.023 1 96.88 249 GLU A CA 1
ATOM 1928 C C . GLU A 1 249 ? -24.219 -28.875 -11.008 1 96.88 249 GLU A C 1
ATOM 1930 O O . GLU A 1 249 ? -25.438 -29.047 -11.102 1 96.88 249 GLU A O 1
ATOM 1935 N N . LYS A 1 250 ? -23.594 -29.359 -10.055 1 96.81 250 LYS A N 1
ATOM 1936 C CA . LYS A 1 250 ? -24.172 -30.203 -9.016 1 96.81 250 LYS A CA 1
ATOM 1937 C C . LYS A 1 250 ? -25.219 -29.438 -8.203 1 96.81 250 LYS A C 1
ATOM 1939 O O . LYS A 1 250 ? -26.266 -29.969 -7.859 1 96.81 250 LYS A O 1
ATOM 1944 N N . PHE A 1 251 ? -24.828 -28.281 -7.91 1 97.19 251 PHE A N 1
ATOM 1945 C CA . PHE A 1 251 ? -25.719 -27.438 -7.121 1 97.19 251 PHE A CA 1
ATOM 1946 C C . PHE A 1 251 ? -27.031 -27.219 -7.852 1 97.19 251 PHE A C 1
ATOM 1948 O O . PHE A 1 251 ? -28.109 -27.266 -7.238 1 97.19 251 PHE A O 1
ATOM 1955 N N . THR A 1 252 ? -26.953 -26.906 -9.094 1 95.94 252 THR A N 1
ATOM 1956 C CA . THR A 1 252 ? -28.141 -26.516 -9.867 1 95.94 252 THR A CA 1
ATOM 1957 C C . THR A 1 252 ? -28.906 -27.75 -10.328 1 95.94 252 THR A C 1
ATOM 1959 O O . THR A 1 252 ? -30.047 -27.641 -10.781 1 95.94 252 THR A O 1
ATOM 1962 N N . SER A 1 253 ? -28.375 -28.797 -10.305 1 91.56 253 SER A N 1
ATOM 1963 C CA . SER A 1 253 ? -29.031 -30.031 -10.719 1 91.56 253 SER A CA 1
ATOM 1964 C C . SER A 1 253 ? -29.953 -30.578 -9.625 1 91.56 253 SER A C 1
ATOM 1966 O O . SER A 1 253 ? -30.781 -31.453 -9.883 1 91.56 253 SER A O 1
ATOM 1968 N N . LYS A 1 254 ? -29.906 -30.062 -8.453 1 84.62 254 LYS A N 1
ATOM 1969 C CA . LYS A 1 254 ? -30.781 -30.469 -7.363 1 84.62 254 LYS A CA 1
ATOM 1970 C C . LYS A 1 254 ? -32 -29.578 -7.281 1 84.62 254 LYS A C 1
ATOM 1972 O O . LYS A 1 254 ? -31.953 -28.406 -7.648 1 84.62 254 LYS A O 1
ATOM 1977 N N . MET B 1 1 ? 30.516 21.719 -14.969 1 18.83 1 MET B N 1
ATOM 1978 C CA . MET B 1 1 ? 30.562 20.828 -16.125 1 18.83 1 MET B CA 1
ATOM 1979 C C . MET B 1 1 ? 29.156 20.484 -16.609 1 18.83 1 MET B C 1
ATOM 1981 O O . MET B 1 1 ? 28.5 19.609 -16.031 1 18.83 1 MET B O 1
ATOM 1985 N N . ALA B 1 2 ? 28.406 21.547 -17.344 1 17.39 2 ALA B N 1
ATOM 1986 C CA . ALA B 1 2 ? 27.047 21.984 -17.625 1 17.39 2 ALA B CA 1
ATOM 1987 C C . ALA B 1 2 ? 26.328 21 -18.547 1 17.39 2 ALA B C 1
ATOM 1989 O O . ALA B 1 2 ? 25.266 20.484 -18.188 1 17.39 2 ALA B O 1
ATOM 1990 N N . SER B 1 3 ? 26.359 21.062 -19.891 1 15.8 3 SER B N 1
ATOM 1991 C CA . SER B 1 3 ? 25.297 21.266 -20.875 1 15.8 3 SER B CA 1
ATOM 1992 C C . SER B 1 3 ? 25 19.969 -21.641 1 15.8 3 SER B C 1
ATOM 1994 O O . SER B 1 3 ? 24.297 19.984 -22.641 1 15.8 3 SER B O 1
ATOM 1996 N N . ARG B 1 4 ? 24.828 18.797 -20.953 1 18.2 4 ARG B N 1
ATOM 1997 C CA . ARG B 1 4 ? 24.891 17.625 -21.828 1 18.2 4 ARG B CA 1
ATOM 1998 C C . ARG B 1 4 ? 23.906 17.75 -22.984 1 18.2 4 ARG B C 1
ATOM 2000 O O . ARG B 1 4 ? 22.703 17.891 -22.781 1 18.2 4 ARG B O 1
ATOM 2007 N N . GLN B 1 5 ? 24.359 18.281 -24.078 1 15.45 5 GLN B N 1
ATOM 2008 C CA . GLN B 1 5 ? 23.781 18.703 -25.344 1 15.45 5 GLN B CA 1
ATOM 2009 C C . GLN B 1 5 ? 23.156 17.516 -26.078 1 15.45 5 GLN B C 1
ATOM 2011 O O . GLN B 1 5 ? 23.844 16.766 -26.766 1 15.45 5 GLN B O 1
ATOM 2016 N N . ARG B 1 6 ? 22.672 16.484 -25.406 1 17.38 6 ARG B N 1
ATOM 2017 C CA . ARG B 1 6 ? 22.562 15.375 -26.359 1 17.38 6 ARG B CA 1
ATOM 2018 C C . ARG B 1 6 ? 21.641 15.742 -27.516 1 17.38 6 ARG B C 1
ATOM 2020 O O . ARG B 1 6 ? 20.5 16.156 -27.297 1 17.38 6 ARG B O 1
ATOM 2027 N N . LEU B 1 7 ? 22.203 16.109 -28.609 1 15.37 7 LEU B N 1
ATOM 2028 C CA . LEU B 1 7 ? 21.797 16.656 -29.891 1 15.37 7 LEU B CA 1
ATOM 2029 C C . LEU B 1 7 ? 20.984 15.641 -30.688 1 15.37 7 LEU B C 1
ATOM 2031 O O . LEU B 1 7 ? 20.891 15.727 -31.906 1 15.37 7 LEU B O 1
ATOM 2035 N N . ALA B 1 8 ? 20.641 14.508 -30.062 1 17.28 8 ALA B N 1
ATOM 2036 C CA . ALA B 1 8 ? 20.375 13.617 -31.172 1 17.28 8 ALA B CA 1
ATOM 2037 C C . ALA B 1 8 ? 19.422 14.266 -32.188 1 17.28 8 ALA B C 1
ATOM 2039 O O . ALA B 1 8 ? 18.562 15.062 -31.812 1 17.28 8 ALA B O 1
ATOM 2040 N N . ARG B 1 9 ? 19.766 13.953 -33.438 1 16.64 9 ARG B N 1
ATOM 2041 C CA . ARG B 1 9 ? 19.562 14.25 -34.844 1 16.64 9 ARG B CA 1
ATOM 2042 C C . ARG B 1 9 ? 18.094 14.047 -35.25 1 16.64 9 ARG B C 1
ATOM 2044 O O . ARG B 1 9 ? 17.391 13.258 -34.625 1 16.64 9 ARG B O 1
ATOM 2051 N N . GLY B 1 10 ? 17.625 14.906 -36.125 1 15.5 10 GLY B N 1
ATOM 2052 C CA . GLY B 1 10 ? 16.484 15.539 -36.75 1 15.5 10 GLY B CA 1
ATOM 2053 C C . GLY B 1 10 ? 15.742 14.609 -37.719 1 15.5 10 GLY B C 1
ATOM 2054 O O . GLY B 1 10 ? 14.938 15.062 -38.531 1 15.5 10 GLY B O 1
ATOM 2055 N N . ILE B 1 11 ? 16 13.164 -37.5 1 16.58 11 ILE B N 1
ATOM 2056 C CA . ILE B 1 11 ? 15.57 12.586 -38.781 1 16.58 11 ILE B CA 1
ATOM 2057 C C . ILE B 1 11 ? 14.18 13.109 -39.156 1 16.58 11 ILE B C 1
ATOM 2059 O O . ILE B 1 11 ? 13.305 13.195 -38.281 1 16.58 11 ILE B O 1
ATOM 2063 N N . CYS B 1 12 ? 14.188 13.703 -40.312 1 15.7 12 CYS B N 1
ATOM 2064 C CA . CYS B 1 12 ? 13.352 14.484 -41.219 1 15.7 12 CYS B CA 1
ATOM 2065 C C . CYS B 1 12 ? 11.992 13.82 -41.406 1 15.7 12 CYS B C 1
ATOM 2067 O O . CYS B 1 12 ? 11.844 12.617 -41.188 1 15.7 12 CYS B O 1
ATOM 2069 N N . SER B 1 13 ? 11.125 14.586 -42.188 1 15.24 13 SER B N 1
ATOM 2070 C CA . SER B 1 13 ? 9.789 15.148 -42.344 1 15.24 13 SER B CA 1
ATOM 2071 C C . SER B 1 13 ? 8.922 14.242 -43.219 1 15.24 13 SER B C 1
ATOM 2073 O O . SER B 1 13 ? 7.703 14.203 -43.094 1 15.24 13 SER B O 1
ATOM 2075 N N . LEU B 1 14 ? 9.555 13.477 -44.25 1 15.7 14 LEU B N 1
ATOM 2076 C CA . LEU B 1 14 ? 8.812 13.781 -45.469 1 15.7 14 LEU B CA 1
ATOM 2077 C C . LEU B 1 14 ? 7.387 13.25 -45.406 1 15.7 14 LEU B C 1
ATOM 2079 O O . LEU B 1 14 ? 7.148 12.188 -44.812 1 15.7 14 LEU B O 1
ATOM 2083 N N . PHE B 1 15 ? 6.379 13.938 -46.219 1 15.44 15 PHE B N 1
ATOM 2084 C CA . PHE B 1 15 ? 5.012 14.398 -46.438 1 15.44 15 PHE B CA 1
ATOM 2085 C C . PHE B 1 15 ? 4.156 13.312 -47.062 1 15.44 15 PHE B C 1
ATOM 2087 O O . PHE B 1 15 ? 2.951 13.234 -46.812 1 15.44 15 PHE B O 1
ATOM 2094 N N . ALA B 1 16 ? 4.762 12.414 -48.031 1 15.22 16 ALA B N 1
ATOM 2095 C CA . ALA B 1 16 ? 3.928 12.523 -49.219 1 15.22 16 ALA B CA 1
ATOM 2096 C C . ALA B 1 16 ? 2.527 11.969 -48.969 1 15.22 16 ALA B C 1
ATOM 2098 O O . ALA B 1 16 ? 2.316 11.227 -48 1 15.22 16 ALA B O 1
ATOM 2099 N N . GLN B 1 17 ? 1.83 11.781 -50.094 1 14.62 17 GLN B N 1
ATOM 2100 C CA . GLN B 1 17 ? 0.64 12.133 -50.875 1 14.62 17 GLN B CA 1
ATOM 2101 C C . GLN B 1 17 ? -0.404 11.023 -50.812 1 14.62 17 GLN B C 1
ATOM 2103 O O . GLN B 1 17 ? -1.517 11.18 -51.312 1 14.62 17 GLN B O 1
ATOM 2108 N N . ARG B 1 18 ? -0.257 10.094 -50 1 15.13 18 ARG B N 1
ATOM 2109 C CA . ARG B 1 18 ? -0.99 9.016 -50.656 1 15.13 18 ARG B CA 1
ATOM 2110 C C . ARG B 1 18 ? -2.471 9.359 -50.781 1 15.13 18 ARG B C 1
ATOM 2112 O O . ARG B 1 18 ? -3.07 9.891 -49.844 1 15.13 18 ARG B O 1
ATOM 2119 N N . GLY B 1 19 ? -2.873 9.312 -52.094 1 14.4 19 GLY B N 1
ATOM 2120 C CA . GLY B 1 19 ? -4.102 9.656 -52.812 1 14.4 19 GLY B CA 1
ATOM 2121 C C . GLY B 1 19 ? -5.332 9.008 -52.219 1 14.4 19 GLY B C 1
ATOM 2122 O O . GLY B 1 19 ? -5.23 8.25 -51.25 1 14.4 19 GLY B O 1
ATOM 2123 N N . SER B 1 20 ? -6.129 8.422 -53.219 1 14.61 20 SER B N 1
ATOM 2124 C CA . SER B 1 20 ? -7.457 8.789 -53.688 1 14.61 20 SER B CA 1
ATOM 2125 C C . SER B 1 20 ? -8.547 7.977 -53 1 14.61 20 SER B C 1
ATOM 2127 O O . SER B 1 20 ? -9.484 8.547 -52.438 1 14.61 20 SER B O 1
ATOM 2129 N N . ALA B 1 21 ? -8.656 6.703 -53.438 1 15.6 21 ALA B N 1
ATOM 2130 C CA . ALA B 1 21 ? -9.891 6.438 -54.188 1 15.6 21 ALA B CA 1
ATOM 2131 C C . ALA B 1 21 ? -11.055 6.18 -53.219 1 15.6 21 ALA B C 1
ATOM 2133 O O . ALA B 1 21 ? -10.844 5.879 -52.031 1 15.6 21 ALA B O 1
ATOM 2134 N N . ALA B 1 22 ? -12.156 5.965 -53.875 1 15.34 22 ALA B N 1
ATOM 2135 C CA . ALA B 1 22 ? -13.555 6.363 -54.031 1 15.34 22 ALA B CA 1
ATOM 2136 C C . ALA B 1 22 ? -14.469 5.504 -53.156 1 15.34 22 ALA B C 1
ATOM 2138 O O . ALA B 1 22 ? -15.508 5.973 -52.688 1 15.34 22 ALA B O 1
ATOM 2139 N N . CYS B 1 23 ? -13.93 4.301 -52.781 1 14.72 23 CYS B N 1
ATOM 2140 C CA . CYS B 1 23 ? -15.094 3.506 -53.156 1 14.72 23 CYS B CA 1
ATOM 2141 C C . CYS B 1 23 ? -16.234 3.709 -52.156 1 14.72 23 CYS B C 1
ATOM 2143 O O . CYS B 1 23 ? -16.031 3.67 -50.969 1 14.72 23 CYS B O 1
ATOM 2145 N N . LYS B 1 24 ? -17.234 4.273 -52.719 1 16.17 24 LYS B N 1
ATOM 2146 C CA . LYS B 1 24 ? -18.484 4.828 -52.25 1 16.17 24 LYS B CA 1
ATOM 2147 C C . LYS B 1 24 ? -19.344 3.748 -51.594 1 16.17 24 LYS B C 1
ATOM 2149 O O . LYS B 1 24 ? -20.406 4.043 -51.031 1 16.17 24 LYS B O 1
ATOM 2154 N N . GLY B 1 25 ? -18.844 2.387 -51.625 1 15.22 25 GLY B N 1
ATOM 2155 C CA . GLY B 1 25 ? -20.109 1.707 -51.812 1 15.22 25 GLY B CA 1
ATOM 2156 C C . GLY B 1 25 ? -21.094 1.937 -50.688 1 15.22 25 GLY B C 1
ATOM 2157 O O . GLY B 1 25 ? -20.719 2.41 -49.625 1 15.22 25 GLY B O 1
ATOM 2158 N N . PRO B 1 26 ? -22.281 1.349 -51.062 1 15.8 26 PRO B N 1
ATOM 2159 C CA . PRO B 1 26 ? -23.688 1.729 -50.844 1 15.8 26 PRO B CA 1
ATOM 2160 C C . PRO B 1 26 ? -24.125 1.578 -49.406 1 15.8 26 PRO B C 1
ATOM 2162 O O . PRO B 1 26 ? -23.391 1.052 -48.562 1 15.8 26 PRO B O 1
ATOM 2165 N N . GLN B 1 27 ? -25.281 1.165 -49.375 1 15.98 27 GLN B N 1
ATOM 2166 C CA . GLN B 1 27 ? -26.562 1.646 -48.875 1 15.98 27 GLN B CA 1
ATOM 2167 C C . GLN B 1 27 ? -26.906 0.99 -47.531 1 15.98 27 GLN B C 1
ATOM 2169 O O . GLN B 1 27 ? -27.859 1.389 -46.875 1 15.98 27 GLN B O 1
ATOM 2174 N N . ALA B 1 28 ? -26.031 -0.043 -47.188 1 16.47 28 ALA B N 1
ATOM 2175 C CA . ALA B 1 28 ? -26.969 -0.96 -46.531 1 16.47 28 ALA B CA 1
ATOM 2176 C C . ALA B 1 28 ? -27.703 -0.275 -45.375 1 16.47 28 ALA B C 1
ATOM 2178 O O . ALA B 1 28 ? -27.219 0.708 -44.844 1 16.47 28 ALA B O 1
ATOM 2179 N N . ALA B 1 29 ? -28.781 -0.966 -45.125 1 17.34 29 ALA B N 1
ATOM 2180 C CA . ALA B 1 29 ? -30.141 -0.904 -44.562 1 17.34 29 ALA B CA 1
ATOM 2181 C C . ALA B 1 29 ? -30.109 -0.664 -43.062 1 17.34 29 ALA B C 1
ATOM 2183 O O . ALA B 1 29 ? -29.125 -1.016 -42.406 1 17.34 29 ALA B O 1
ATOM 2184 N N . GLY B 1 30 ? -31.078 0.081 -42.688 1 17 30 GLY B N 1
ATOM 2185 C CA . GLY B 1 30 ? -31.516 0.976 -41.625 1 17 30 GLY B CA 1
ATOM 2186 C C . GLY B 1 30 ? -31.797 0.262 -40.312 1 17 30 GLY B C 1
ATOM 2187 O O . GLY B 1 30 ? -32.188 0.888 -39.344 1 17 30 GLY B O 1
ATOM 2188 N N . LEU B 1 31 ? -31.656 -1.174 -40.344 1 19.56 31 LEU B N 1
ATOM 2189 C CA . LEU B 1 31 ? -32.688 -1.593 -39.406 1 19.56 31 LEU B CA 1
ATOM 2190 C C . LEU B 1 31 ? -32.438 -1.035 -38 1 19.56 31 LEU B C 1
ATOM 2192 O O . LEU B 1 31 ? -31.312 -1.033 -37.531 1 19.56 31 LEU B O 1
ATOM 2196 N N . MET B 1 32 ? -33.469 -0.305 -37.562 1 18.59 32 MET B N 1
ATOM 2197 C CA . MET B 1 32 ? -33.781 0.574 -36.438 1 18.59 32 MET B CA 1
ATOM 2198 C C . MET B 1 32 ? -33.688 -0.177 -35.125 1 18.59 32 MET B C 1
ATOM 2200 O O . MET B 1 32 ? -34.438 -1.112 -34.875 1 18.59 32 MET B O 1
ATOM 2204 N N . ILE B 1 33 ? -32.5 -0.759 -34.812 1 18.59 33 ILE B N 1
ATOM 2205 C CA . ILE B 1 33 ? -32.531 -1.452 -33.531 1 18.59 33 ILE B CA 1
ATOM 2206 C C . ILE B 1 33 ? -32.938 -0.481 -32.438 1 18.59 33 ILE B C 1
ATOM 2208 O O . ILE B 1 33 ? -32.344 0.594 -32.281 1 18.59 33 ILE B O 1
ATOM 2212 N N . SER B 1 34 ? -34.25 -0.541 -32.094 1 19.52 34 SER B N 1
ATOM 2213 C CA . SER B 1 34 ? -34.906 0.223 -31.031 1 19.52 34 SER B CA 1
ATOM 2214 C C . SER B 1 34 ? -34.094 0.162 -29.734 1 19.52 34 SER B C 1
ATOM 2216 O O . SER B 1 34 ? -33.375 -0.813 -29.5 1 19.52 34 SER B O 1
ATOM 2218 N N . THR B 1 35 ? -34.031 1.387 -29.172 1 21.25 35 THR B N 1
ATOM 2219 C CA . THR B 1 35 ? -33.312 2.057 -28.109 1 21.25 35 THR B CA 1
ATOM 2220 C C . THR B 1 35 ? -33.719 1.5 -26.734 1 21.25 35 THR B C 1
ATOM 2222 O O . THR B 1 35 ? -33.281 2.016 -25.703 1 21.25 35 THR B O 1
ATOM 2225 N N . ALA B 1 36 ? -34.125 0.16 -26.594 1 21.45 36 ALA B N 1
ATOM 2226 C CA . ALA B 1 36 ? -34.656 0.022 -25.25 1 21.45 36 ALA B CA 1
ATOM 2227 C C . ALA B 1 36 ? -33.656 0.533 -24.203 1 21.45 36 ALA B C 1
ATOM 2229 O O . ALA B 1 36 ? -32.469 0.21 -24.266 1 21.45 36 ALA B O 1
ATOM 2230 N N . GLN B 1 37 ? -34.062 1.596 -23.438 1 21 37 GLN B N 1
ATOM 2231 C CA . GLN B 1 37 ? -33.5 2.52 -22.469 1 21 37 GLN B CA 1
ATOM 2232 C C . GLN B 1 37 ? -33.031 1.78 -21.219 1 21 37 GLN B C 1
ATOM 2234 O O . GLN B 1 37 ? -33.094 2.316 -20.109 1 21 37 GLN B O 1
ATOM 2239 N N . GLN B 1 38 ? -32.75 0.46 -21.312 1 21.89 38 GLN B N 1
ATOM 2240 C CA . GLN B 1 38 ? -32.656 -0.03 -19.938 1 21.89 38 GLN B CA 1
ATOM 2241 C C . GLN B 1 38 ? -31.641 0.777 -19.141 1 21.89 38 GLN B C 1
ATOM 2243 O O . GLN B 1 38 ? -30.469 0.883 -19.531 1 21.89 38 GLN B O 1
ATOM 2248 N N . SER B 1 39 ? -32.094 1.801 -18.375 1 21.7 39 SER B N 1
ATOM 2249 C CA . SER B 1 39 ? -31.422 2.713 -17.453 1 21.7 39 SER B CA 1
ATOM 2250 C C . SER B 1 39 ? -30.656 1.949 -16.391 1 21.7 39 SER B C 1
ATOM 2252 O O . SER B 1 39 ? -30.156 2.547 -15.43 1 21.7 39 SER B O 1
ATOM 2254 N N . ALA B 1 40 ? -30.484 0.63 -16.453 1 23.91 40 ALA B N 1
ATOM 2255 C CA . ALA B 1 40 ? -30.031 0.117 -15.156 1 23.91 40 ALA B CA 1
ATOM 2256 C C . ALA B 1 40 ? -28.812 0.891 -14.656 1 23.91 40 ALA B C 1
ATOM 2258 O O . ALA B 1 40 ? -27.953 1.277 -15.445 1 23.91 40 ALA B O 1
ATOM 2259 N N . HIS B 1 41 ? -28.969 1.555 -13.477 1 22.27 41 HIS B N 1
ATOM 2260 C CA . HIS B 1 41 ? -28.094 2.234 -12.531 1 22.27 41 HIS B CA 1
ATOM 2261 C C . HIS B 1 41 ? -26.844 1.407 -12.25 1 22.27 41 HIS B C 1
ATOM 2263 O O . HIS B 1 41 ? -26.938 0.253 -11.82 1 22.27 41 HIS B O 1
ATOM 2269 N N . HIS B 1 42 ? -25.969 1.313 -13.258 1 23.31 42 HIS B N 1
ATOM 2270 C CA . HIS B 1 42 ? -24.656 0.742 -13.031 1 23.31 42 HIS B CA 1
ATOM 2271 C C . HIS B 1 42 ? -24.016 1.312 -11.766 1 23.31 42 HIS B C 1
ATOM 2273 O O . HIS B 1 42 ? -23.797 2.52 -11.672 1 23.31 42 HIS B O 1
ATOM 2279 N N . ASN B 1 43 ? -24.594 0.846 -10.641 1 24.41 43 ASN B N 1
ATOM 2280 C CA . ASN B 1 43 ? -23.938 1.089 -9.359 1 24.41 43 ASN B CA 1
ATOM 2281 C C . ASN B 1 43 ? -22.422 0.923 -9.484 1 24.41 43 ASN B C 1
ATOM 2283 O O . ASN B 1 43 ? -21.938 -0.107 -9.953 1 24.41 43 ASN B O 1
ATOM 2287 N N . LEU B 1 44 ? -21.812 2.105 -9.648 1 24.22 44 LEU B N 1
ATOM 2288 C CA . LEU B 1 44 ? -20.391 2.438 -9.695 1 24.22 44 LEU B CA 1
ATOM 2289 C C . LEU B 1 44 ? -19.625 1.67 -8.617 1 24.22 44 LEU B C 1
ATOM 2291 O O . LEU B 1 44 ? -19.75 1.966 -7.43 1 24.22 44 LEU B O 1
ATOM 2295 N N . HIS B 1 45 ? -19.812 0.337 -8.57 1 25.75 45 HIS B N 1
ATOM 2296 C CA . HIS B 1 45 ? -18.812 -0.275 -7.695 1 25.75 45 HIS B CA 1
ATOM 2297 C C . HIS B 1 45 ? -17.422 0.268 -7.984 1 25.75 45 HIS B C 1
ATOM 2299 O O . HIS B 1 45 ? -16.844 -0.006 -9.039 1 25.75 45 HIS B O 1
ATOM 2305 N N . GLN B 1 46 ? -17.312 1.552 -7.645 1 25.59 46 GLN B N 1
ATOM 2306 C CA . GLN B 1 46 ? -15.953 2.1 -7.641 1 25.59 46 GLN B CA 1
ATOM 2307 C C . GLN B 1 46 ? -14.977 1.141 -6.973 1 25.59 46 GLN B C 1
ATOM 2309 O O . GLN B 1 46 ? -15.07 0.883 -5.77 1 25.59 46 GLN B O 1
ATOM 2314 N N . ALA B 1 47 ? -14.711 -0.031 -7.559 1 26.81 47 ALA B N 1
ATOM 2315 C CA . ALA B 1 47 ? -13.508 -0.736 -7.117 1 26.81 47 ALA B CA 1
ATOM 2316 C C . ALA B 1 47 ? -12.414 0.247 -6.719 1 26.81 47 ALA B C 1
ATOM 2318 O O . ALA B 1 47 ? -12.094 1.17 -7.469 1 26.81 47 ALA B O 1
ATOM 2319 N N . ALA B 1 48 ? -12.234 0.336 -5.379 1 26.62 48 ALA B N 1
ATOM 2320 C CA . ALA B 1 48 ? -11.156 1.079 -4.73 1 26.62 48 ALA B CA 1
ATOM 2321 C C . ALA B 1 48 ? -9.828 0.855 -5.445 1 26.62 48 ALA B C 1
ATOM 2323 O O . ALA B 1 48 ? -9.242 -0.225 -5.355 1 26.62 48 ALA B O 1
ATOM 2324 N N . GLN B 1 49 ? -9.781 1.153 -6.766 1 28.69 49 GLN B N 1
ATOM 2325 C CA . GLN B 1 49 ? -8.391 1.235 -7.191 1 28.69 49 GLN B CA 1
ATOM 2326 C C . GLN B 1 49 ? -7.543 1.975 -6.164 1 28.69 49 GLN B C 1
ATOM 2328 O O . GLN B 1 49 ? -7.875 3.094 -5.766 1 28.69 49 GLN B O 1
ATOM 2333 N N . LEU B 1 50 ? -7.098 1.152 -5.219 1 29.27 50 LEU B N 1
ATOM 2334 C CA . LEU B 1 50 ? -6.094 1.684 -4.305 1 29.27 50 LEU B CA 1
ATOM 2335 C C . LEU B 1 50 ? -5.18 2.674 -5.02 1 29.27 50 LEU B C 1
ATOM 2337 O O . LEU B 1 50 ? -4.586 2.346 -6.047 1 29.27 50 LEU B O 1
ATOM 2341 N N . PRO B 1 51 ? -5.617 3.908 -4.906 1 29.91 51 PRO B N 1
ATOM 2342 C CA . PRO B 1 51 ? -4.633 4.844 -5.457 1 29.91 51 PRO B CA 1
ATOM 2343 C C . PRO B 1 51 ? -3.195 4.461 -5.113 1 29.91 51 PRO B C 1
ATOM 2345 O O . PRO B 1 51 ? -2.908 4.086 -3.973 1 29.91 51 PRO B O 1
ATOM 2348 N N . LEU B 1 52 ? -2.666 3.654 -6.039 1 30.5 52 LEU B N 1
ATOM 2349 C CA . LEU B 1 52 ? -1.211 3.627 -5.934 1 30.5 52 LEU B CA 1
ATOM 2350 C C . LEU B 1 52 ? -0.667 5.004 -5.562 1 30.5 52 LEU B C 1
ATOM 2352 O O . LEU B 1 52 ? -0.963 5.996 -6.23 1 30.5 52 LEU B O 1
ATOM 2356 N N . LEU B 1 53 ? -0.595 5.168 -4.289 1 30.16 53 LEU B N 1
ATOM 2357 C CA . LEU B 1 53 ? 0.005 6.316 -3.623 1 30.16 53 LEU B CA 1
ATOM 2358 C C . LEU B 1 53 ? 1.264 6.773 -4.352 1 30.16 53 LEU B C 1
ATOM 2360 O O . LEU B 1 53 ? 2.279 6.074 -4.348 1 30.16 53 LEU B O 1
ATOM 2364 N N . ARG B 1 54 ? 0.946 7.387 -5.492 1 30.28 54 ARG B N 1
ATOM 2365 C CA . ARG B 1 54 ? 2.025 8.094 -6.176 1 30.28 54 ARG B CA 1
ATOM 2366 C C . ARG B 1 54 ? 2.574 9.219 -5.309 1 30.28 54 ARG B C 1
ATOM 2368 O O . ARG B 1 54 ? 2.479 10.391 -5.68 1 30.28 54 ARG B O 1
ATOM 2375 N N . CYS B 1 55 ? 2.371 9.305 -4.02 1 30 55 CYS B N 1
ATOM 2376 C CA . CYS B 1 55 ? 2.752 10.617 -3.506 1 30 55 CYS B CA 1
ATOM 2377 C C . CYS B 1 55 ? 4.219 10.914 -3.799 1 30 55 CYS B C 1
ATOM 2379 O O . CYS B 1 55 ? 4.684 12.031 -3.59 1 30 55 CYS B O 1
ATOM 2381 N N . ALA B 1 56 ? 5.156 10.023 -3.803 1 28.83 56 ALA B N 1
ATOM 2382 C CA . ALA B 1 56 ? 6.434 10.594 -3.375 1 28.83 56 ALA B CA 1
ATOM 2383 C C . ALA B 1 56 ? 7.023 11.492 -4.453 1 28.83 56 ALA B C 1
ATOM 2385 O O . ALA B 1 56 ? 7.98 11.117 -5.133 1 28.83 56 ALA B O 1
ATOM 2386 N N . ALA B 1 57 ? 6.219 12.07 -5.363 1 30.06 57 ALA B N 1
ATOM 2387 C CA . ALA B 1 57 ? 7.164 12.75 -6.242 1 30.06 57 ALA B CA 1
ATOM 2388 C C . ALA B 1 57 ? 7.773 13.969 -5.551 1 30.06 57 ALA B C 1
ATOM 2390 O O . ALA B 1 57 ? 7.258 15.078 -5.664 1 30.06 57 ALA B O 1
ATOM 2391 N N . ALA B 1 58 ? 7.766 14.203 -4.273 1 33.78 58 ALA B N 1
ATOM 2392 C CA . ALA B 1 58 ? 8.656 15.312 -3.951 1 33.78 58 ALA B CA 1
ATOM 2393 C C . ALA B 1 58 ? 9.977 15.203 -4.715 1 33.78 58 ALA B C 1
ATOM 2395 O O . ALA B 1 58 ? 10.461 14.094 -4.965 1 33.78 58 ALA B O 1
ATOM 2396 N N . ALA B 1 59 ? 10.25 16.375 -5.371 1 33.75 59 ALA B N 1
ATOM 2397 C CA . ALA B 1 59 ? 11.5 16.641 -6.086 1 33.75 59 ALA B CA 1
ATOM 2398 C C . ALA B 1 59 ? 12.711 16.266 -5.234 1 33.75 59 ALA B C 1
ATOM 2400 O O . ALA B 1 59 ? 13.086 17 -4.328 1 33.75 59 ALA B O 1
ATOM 2401 N N . PHE B 1 60 ? 12.766 15.188 -4.523 1 35.5 60 PHE B N 1
ATOM 2402 C CA . PHE B 1 60 ? 14.172 14.906 -4.246 1 35.5 60 PHE B CA 1
ATOM 2403 C C . PHE B 1 60 ? 15.016 15.078 -5.496 1 35.5 60 PHE B C 1
ATOM 2405 O O . PHE B 1 60 ? 14.938 14.273 -6.426 1 35.5 60 PHE B O 1
ATOM 2412 N N . SER B 1 61 ? 15.07 16.406 -5.898 1 35.22 61 SER B N 1
ATOM 2413 C CA . SER B 1 61 ? 16.234 16.625 -6.766 1 35.22 61 SER B CA 1
ATOM 2414 C C . SER B 1 61 ? 17.453 15.867 -6.25 1 35.22 61 SER B C 1
ATOM 2416 O O . SER B 1 61 ? 18.234 16.391 -5.457 1 35.22 61 SER B O 1
ATOM 2418 N N . ARG B 1 62 ? 17.219 14.656 -5.852 1 37.97 62 ARG B N 1
ATOM 2419 C CA . ARG B 1 62 ? 18.469 13.969 -5.527 1 37.97 62 ARG B CA 1
ATOM 2420 C C . ARG B 1 62 ? 19.516 14.195 -6.609 1 37.97 62 ARG B C 1
ATOM 2422 O O . ARG B 1 62 ? 19.297 13.875 -7.777 1 37.97 62 ARG B O 1
ATOM 2429 N N . SER B 1 63 ? 20.312 15.289 -6.461 1 36.09 63 SER B N 1
ATOM 2430 C CA . SER B 1 63 ? 21.594 15.359 -7.18 1 36.09 63 SER B CA 1
ATOM 2431 C C . SER B 1 63 ? 22.219 13.977 -7.324 1 36.09 63 SER B C 1
ATOM 2433 O O . SER B 1 63 ? 22.391 13.258 -6.34 1 36.09 63 SER B O 1
ATOM 2435 N N . LEU B 1 64 ? 21.906 13.414 -8.43 1 38.47 64 LEU B N 1
ATOM 2436 C CA . LEU B 1 64 ? 22.625 12.234 -8.898 1 38.47 64 LEU B CA 1
ATOM 2437 C C . LEU B 1 64 ? 24.125 12.375 -8.633 1 38.47 64 LEU B C 1
ATOM 2439 O O . LEU B 1 64 ? 24.828 13.008 -9.406 1 38.47 64 LEU B O 1
ATOM 2443 N N . THR B 1 65 ? 24.5 12.75 -7.465 1 35.69 65 THR B N 1
ATOM 2444 C CA . THR B 1 65 ? 25.938 12.469 -7.395 1 35.69 65 THR B CA 1
ATOM 2445 C C . THR B 1 65 ? 26.219 11.016 -7.766 1 35.69 65 THR B C 1
ATOM 2447 O O . THR B 1 65 ? 25.75 10.094 -7.09 1 35.69 65 THR B O 1
ATOM 2450 N N . THR B 1 66 ? 26.188 10.828 -9.078 1 37.03 66 THR B N 1
ATOM 2451 C CA . THR B 1 66 ? 26.812 9.633 -9.617 1 37.03 66 THR B CA 1
ATOM 2452 C C . THR B 1 66 ? 28.125 9.336 -8.898 1 37.03 66 THR B C 1
ATOM 2454 O O . THR B 1 66 ? 29.156 9.938 -9.203 1 37.03 66 THR B O 1
ATOM 2457 N N . SER B 1 67 ? 28.234 9.383 -7.617 1 35.25 67 SER B N 1
ATOM 2458 C CA . SER B 1 67 ? 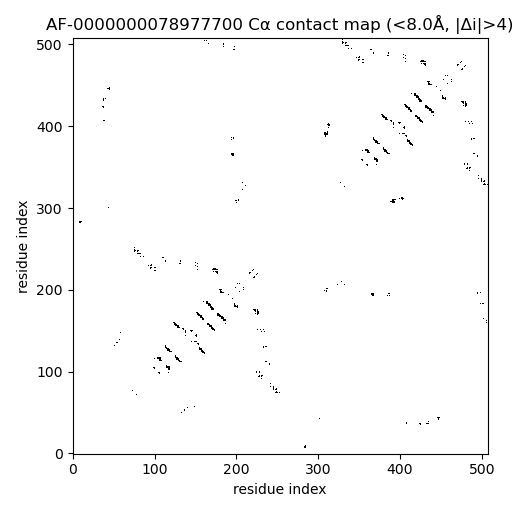29.5 8.75 -7.262 1 35.25 67 SER B CA 1
ATOM 2459 C C . SER B 1 67 ? 29.625 7.363 -7.883 1 35.25 67 SER B C 1
ATOM 2461 O O . SER B 1 67 ? 28.641 6.613 -7.918 1 35.25 67 SER B O 1
ATOM 2463 N N . ALA B 1 68 ? 30.516 7.191 -8.852 1 37.62 68 ALA B N 1
ATOM 2464 C CA . ALA B 1 68 ? 31 5.945 -9.438 1 37.62 68 ALA B CA 1
ATOM 2465 C C . ALA B 1 68 ? 31.047 4.828 -8.398 1 37.62 68 ALA B C 1
ATOM 2467 O O . ALA B 1 68 ? 31.969 4.77 -7.578 1 37.62 68 ALA B O 1
ATOM 2468 N N . SER B 1 69 ? 29.922 4.551 -7.652 1 41.06 69 SER B N 1
ATOM 2469 C CA . SER B 1 69 ? 29.969 3.365 -6.805 1 41.06 69 SER B CA 1
ATOM 2470 C C . SER B 1 69 ? 30.656 2.201 -7.52 1 41.06 69 SER B C 1
ATOM 2472 O O . SER B 1 69 ? 30.406 1.965 -8.703 1 41.06 69 SER B O 1
ATOM 2474 N N . SER B 1 70 ? 31.703 1.601 -7.055 1 41.41 70 SER B N 1
ATOM 2475 C CA . SER B 1 70 ? 32.5 0.451 -7.449 1 41.41 70 SER B CA 1
ATOM 2476 C C . SER B 1 70 ? 31.641 -0.75 -7.789 1 41.41 70 SER B C 1
ATOM 2478 O O . SER B 1 70 ? 30.562 -0.92 -7.219 1 41.41 70 SER B O 1
ATOM 2480 N N . LEU B 1 71 ? 31.781 -1.348 -9.016 1 46.28 71 LEU B N 1
ATOM 2481 C CA . LEU B 1 71 ? 31.312 -2.582 -9.633 1 46.28 71 LEU B CA 1
ATOM 2482 C C . LEU B 1 71 ? 30.906 -3.602 -8.57 1 46.28 71 LEU B C 1
ATOM 2484 O O . LEU B 1 71 ? 30.188 -4.555 -8.859 1 46.28 71 LEU B O 1
ATOM 2488 N N . ASN B 1 72 ? 31.578 -3.434 -7.195 1 53.97 72 ASN B N 1
ATOM 2489 C CA . ASN B 1 72 ? 31.516 -4.523 -6.23 1 53.97 72 ASN B CA 1
ATOM 2490 C C . ASN B 1 72 ? 30.75 -4.121 -4.977 1 53.97 72 ASN B C 1
ATOM 2492 O O . ASN B 1 72 ? 30.922 -4.711 -3.912 1 53.97 72 ASN B O 1
ATOM 2496 N N . SER B 1 73 ? 29.922 -3.074 -4.98 1 74.75 73 SER B N 1
ATOM 2497 C CA . SER B 1 73 ? 29.375 -2.689 -3.686 1 74.75 73 SER B CA 1
ATOM 2498 C C . SER B 1 73 ? 28.125 -3.498 -3.348 1 74.75 73 SER B C 1
ATOM 2500 O O . SER B 1 73 ? 27.266 -3.717 -4.207 1 74.75 73 SER B O 1
ATOM 2502 N N . SER B 1 74 ? 28.141 -4.102 -2.092 1 89.75 74 SER B N 1
ATOM 2503 C CA . SER B 1 74 ? 27.016 -4.871 -1.582 1 89.75 74 SER B CA 1
ATOM 2504 C C . SER B 1 74 ? 25.812 -3.969 -1.299 1 89.75 74 SER B C 1
ATOM 2506 O O . SER B 1 74 ? 25.969 -2.748 -1.193 1 89.75 74 SER B O 1
ATOM 2508 N N . LEU B 1 75 ? 24.703 -4.465 -1.393 1 95.69 75 LEU B N 1
ATOM 2509 C CA . LEU B 1 75 ? 23.469 -3.746 -1.071 1 95.69 75 LEU B CA 1
ATOM 2510 C C . LEU B 1 75 ? 23.609 -3.008 0.256 1 95.69 75 LEU B C 1
ATOM 2512 O O . LEU B 1 75 ? 23.234 -1.835 0.357 1 95.69 75 LEU B O 1
ATOM 2516 N N . SER B 1 76 ? 24.156 -3.646 1.232 1 96.12 76 SER B N 1
ATOM 2517 C CA . SER B 1 76 ? 24.328 -3.045 2.551 1 96.12 76 SER B CA 1
ATOM 2518 C C . SER B 1 76 ? 25.219 -1.802 2.477 1 96.12 76 SER B C 1
ATOM 2520 O O . SER B 1 76 ? 24.922 -0.789 3.115 1 96.12 76 SER B O 1
ATOM 2522 N N . SER B 1 77 ? 26.281 -1.891 1.697 1 96.06 77 SER B N 1
ATOM 2523 C CA . SER B 1 77 ? 27.188 -0.754 1.564 1 96.06 77 SER B CA 1
ATOM 2524 C C . SER B 1 77 ? 26.5 0.427 0.889 1 96.06 77 SER B C 1
ATOM 2526 O O . SER B 1 77 ? 26.688 1.576 1.292 1 96.06 77 SER B O 1
ATOM 2528 N N . LEU B 1 78 ? 25.734 0.139 -0.128 1 96.31 78 LEU B N 1
ATOM 2529 C CA . LEU B 1 78 ? 25.016 1.194 -0.841 1 96.31 78 LEU B CA 1
ATOM 2530 C C . LEU B 1 78 ? 23.969 1.838 0.053 1 96.31 78 LEU B C 1
ATOM 2532 O O . LEU B 1 78 ? 23.75 3.051 -0.008 1 96.31 78 LEU B O 1
ATOM 2536 N N . LEU B 1 79 ? 23.328 1.042 0.863 1 97.69 79 LEU B N 1
ATOM 2537 C CA . LEU B 1 79 ? 22.359 1.551 1.817 1 97.69 79 LEU B CA 1
ATOM 2538 C C . LEU B 1 79 ? 23.016 2.463 2.842 1 97.69 79 LEU B C 1
ATOM 2540 O O . LEU B 1 79 ? 22.484 3.518 3.186 1 97.69 79 LEU B O 1
ATOM 2544 N N . ARG B 1 80 ? 24.156 2.045 3.289 1 96.75 80 ARG B N 1
ATOM 2545 C CA . ARG B 1 80 ? 24.906 2.867 4.23 1 96.75 80 ARG B CA 1
ATOM 2546 C C . ARG B 1 80 ? 25.297 4.199 3.604 1 96.75 80 ARG B C 1
ATOM 2548 O O . ARG B 1 80 ? 25.188 5.25 4.238 1 96.75 80 ARG B O 1
ATOM 2555 N N . GLU B 1 81 ? 25.766 4.098 2.396 1 96.25 81 GLU B N 1
ATOM 2556 C CA . GLU B 1 81 ? 26.141 5.312 1.681 1 96.25 81 GLU B CA 1
ATOM 2557 C C . GLU B 1 81 ? 24.938 6.242 1.511 1 96.25 81 GLU B C 1
ATOM 2559 O O . GLU B 1 81 ? 25.062 7.457 1.698 1 96.25 81 GLU B O 1
ATOM 2564 N N . GLU B 1 82 ? 23.812 5.688 1.089 1 96 82 GLU B N 1
ATOM 2565 C CA . GLU B 1 82 ? 22.594 6.477 0.936 1 96 82 GLU B CA 1
ATOM 2566 C C . GLU B 1 82 ? 22.172 7.102 2.262 1 96 82 GLU B C 1
ATOM 2568 O O . GLU B 1 82 ? 21.797 8.281 2.309 1 96 82 GLU B O 1
ATOM 2573 N N . LEU B 1 83 ? 22.234 6.375 3.342 1 97.56 83 LEU B N 1
ATOM 2574 C CA . LEU B 1 83 ? 21.875 6.879 4.664 1 97.56 83 LEU B CA 1
ATOM 2575 C C . LEU B 1 83 ? 22.766 8.055 5.055 1 97.56 83 LEU B C 1
ATOM 2577 O O . LEU B 1 83 ? 22.281 9.086 5.523 1 97.56 83 LEU B O 1
ATOM 2581 N N . ASP B 1 84 ? 24.047 7.848 4.848 1 97.5 84 ASP B N 1
ATOM 2582 C CA . ASP B 1 84 ? 25 8.914 5.164 1 97.5 84 ASP B CA 1
ATOM 2583 C C . ASP B 1 84 ? 24.703 10.172 4.352 1 97.5 84 ASP B C 1
ATOM 2585 O O . ASP B 1 84 ? 24.75 11.281 4.883 1 97.5 84 ASP B O 1
ATOM 2589 N N . PHE B 1 85 ? 24.422 9.93 3.109 1 95.88 85 PHE B N 1
ATOM 2590 C CA . PHE B 1 85 ? 24.094 11.039 2.223 1 95.88 85 PHE B CA 1
ATOM 2591 C C . PHE B 1 85 ? 22.859 11.781 2.732 1 95.88 85 PHE B C 1
ATOM 2593 O O . PHE B 1 85 ? 22.859 13.016 2.809 1 95.88 85 PHE B O 1
ATOM 2600 N N . GLU B 1 86 ? 21.781 11.07 3.023 1 95.25 86 GLU B N 1
ATOM 2601 C CA . GLU B 1 86 ? 20.531 11.664 3.494 1 95.25 86 GLU B CA 1
ATOM 2602 C C . GLU B 1 86 ? 20.75 12.438 4.793 1 95.25 86 GLU B C 1
ATOM 2604 O O . GLU B 1 86 ? 20.203 13.531 4.969 1 95.25 86 GLU B O 1
ATOM 2609 N N . LYS B 1 87 ? 21.516 11.883 5.727 1 96.56 87 LYS B N 1
ATOM 2610 C CA . LYS B 1 87 ? 21.781 12.523 7.012 1 96.56 87 LYS B CA 1
ATOM 2611 C C . LYS B 1 87 ? 22.562 13.82 6.832 1 96.56 87 LYS B C 1
ATOM 2613 O O . LYS B 1 87 ? 22.312 14.805 7.523 1 96.56 87 LYS B O 1
ATOM 2618 N N . LYS B 1 88 ? 23.469 13.797 5.953 1 96.81 88 LYS B N 1
ATOM 2619 C CA . LYS B 1 88 ? 24.328 14.953 5.719 1 96.81 88 LYS B CA 1
ATOM 2620 C C . LYS B 1 88 ? 23.562 16.078 5.035 1 96.81 88 LYS B C 1
ATOM 2622 O O . LYS B 1 88 ? 23.812 17.266 5.289 1 96.81 88 LYS B O 1
ATOM 2627 N N . ASN B 1 89 ? 22.609 15.734 4.203 1 95.06 89 ASN B N 1
ATOM 2628 C CA . ASN B 1 89 ? 22 16.734 3.334 1 95.06 89 ASN B CA 1
ATOM 2629 C C . ASN B 1 89 ? 20.625 17.156 3.855 1 95.06 89 ASN B C 1
ATOM 2631 O O . ASN B 1 89 ? 20.062 18.156 3.387 1 95.06 89 ASN B O 1
ATOM 2635 N N . TYR B 1 90 ? 20.078 16.438 4.762 1 94.62 90 TYR B N 1
ATOM 2636 C CA . TYR B 1 90 ? 18.75 16.812 5.242 1 94.62 90 TYR B CA 1
ATOM 2637 C C . TYR B 1 90 ? 18.844 17.875 6.332 1 94.62 90 TYR B C 1
ATOM 2639 O O . TYR B 1 90 ? 19.594 17.703 7.305 1 94.62 90 TYR B O 1
ATOM 2647 N N . VAL B 1 91 ? 18.047 18.922 6.082 1 93.94 91 VAL B N 1
ATOM 2648 C CA . VAL B 1 91 ? 17.859 19.969 7.086 1 93.94 91 VAL B CA 1
ATOM 2649 C C . VAL B 1 91 ? 16.375 20.094 7.41 1 93.94 91 VAL B C 1
ATOM 2651 O O . VAL B 1 91 ? 15.555 20.297 6.512 1 93.94 91 VAL B O 1
ATOM 2654 N N . ARG B 1 92 ? 16.141 19.922 8.641 1 93.75 92 ARG B N 1
ATOM 2655 C CA . ARG B 1 92 ? 14.75 20.078 9.047 1 93.75 92 ARG B CA 1
ATOM 2656 C C . ARG B 1 92 ? 14.219 21.453 8.664 1 93.75 92 ARG B C 1
ATOM 2658 O O . ARG B 1 92 ? 14.859 22.469 8.914 1 93.75 92 ARG B O 1
ATOM 2665 N N . PRO B 1 93 ? 13.047 21.484 8.062 1 93.94 93 PRO B N 1
ATOM 2666 C CA . PRO B 1 93 ? 12.5 22.781 7.625 1 93.94 93 PRO B CA 1
ATOM 2667 C C . PRO B 1 93 ? 12.219 23.719 8.789 1 93.94 93 PRO B C 1
ATOM 2669 O O . PRO B 1 93 ? 11.773 23.281 9.852 1 93.94 93 PRO B O 1
ATOM 2672 N N . GLU B 1 94 ? 12.406 24.953 8.531 1 95 94 GLU B N 1
ATOM 2673 C CA . GLU B 1 94 ? 12.156 25.984 9.539 1 95 94 GLU B CA 1
ATOM 2674 C C . GLU B 1 94 ? 10.68 26.062 9.898 1 95 94 GLU B C 1
ATOM 2676 O O . GLU B 1 94 ? 10.328 26.344 11.047 1 95 94 GLU B O 1
ATOM 2681 N N . GLN B 1 95 ? 9.875 25.75 8.938 1 93.94 95 GLN B N 1
ATOM 2682 C CA . GLN B 1 95 ? 8.43 25.859 9.102 1 93.94 95 GLN B CA 1
ATOM 2683 C C . GLN B 1 95 ? 7.93 24.938 10.219 1 93.94 95 GLN B C 1
ATOM 2685 O O . GLN B 1 95 ? 6.844 25.141 10.758 1 93.94 95 GLN B O 1
ATOM 2690 N N . VAL B 1 96 ? 8.742 23.906 10.57 1 96 96 VAL B N 1
ATOM 2691 C CA . VAL B 1 96 ? 8.242 22.953 11.555 1 96 96 VAL B CA 1
ATOM 2692 C C . VAL B 1 96 ? 9.055 23.062 12.836 1 96 96 VAL B C 1
ATOM 2694 O O . VAL B 1 96 ? 8.734 22.422 13.844 1 96 96 VAL B O 1
ATOM 2697 N N . SER B 1 97 ? 10.078 23.812 12.922 1 93.75 97 SER B N 1
ATOM 2698 C CA . SER B 1 97 ? 11.016 23.859 14.039 1 93.75 97 SER B CA 1
ATOM 2699 C C . SER B 1 97 ? 10.359 24.469 15.273 1 93.75 97 SER B C 1
ATOM 2701 O O . SER B 1 97 ? 10.688 24.094 16.406 1 93.75 97 SER B O 1
ATOM 2703 N N . GLY B 1 98 ? 9.398 25.391 15.07 1 94.12 98 GLY B N 1
ATOM 2704 C CA . GLY B 1 98 ? 8.773 26.062 16.203 1 94.12 98 GLY B CA 1
ATOM 2705 C C . GLY B 1 98 ? 7.582 25.312 16.75 1 94.12 98 GLY B C 1
ATOM 2706 O O . GLY B 1 98 ? 6.957 25.75 17.719 1 94.12 98 GLY B O 1
ATOM 2707 N N . GLY B 1 99 ? 7.281 24.141 16.172 1 96.31 99 GLY B N 1
ATOM 2708 C CA . GLY B 1 99 ? 6.094 23.406 16.578 1 96.31 99 GLY B CA 1
ATOM 2709 C C . GLY B 1 99 ? 4.836 23.859 15.867 1 96.31 99 GLY B C 1
ATOM 2710 O O . GLY B 1 99 ? 4.879 24.766 15.031 1 96.31 99 GLY B O 1
ATOM 2711 N N . PRO B 1 100 ? 3.754 23.203 16.234 1 97.81 100 PRO B N 1
ATOM 2712 C CA . PRO B 1 100 ? 2.498 23.562 15.57 1 97.81 100 PRO B CA 1
ATOM 2713 C C . PRO B 1 100 ? 1.968 24.922 16.016 1 97.81 100 PRO B C 1
ATOM 2715 O O . PRO B 1 100 ? 2.311 25.391 17.094 1 97.81 100 PRO B O 1
ATOM 2718 N N . PRO B 1 101 ? 1.138 25.578 15.172 1 97.12 101 PRO B N 1
ATOM 2719 C CA . PRO B 1 101 ? 0.487 26.797 15.641 1 97.12 101 PRO B CA 1
ATOM 2720 C C . PRO B 1 101 ? -0.305 26.594 16.922 1 97.12 101 PRO B C 1
ATOM 2722 O O . PRO B 1 101 ? -1.098 25.656 17.031 1 97.12 101 PRO B O 1
ATOM 2725 N N . ALA B 1 102 ? -0.036 27.484 17.859 1 95.56 102 ALA B N 1
ATOM 2726 C CA . ALA B 1 102 ? -0.737 27.406 19.141 1 95.56 102 ALA B CA 1
ATOM 2727 C C . ALA B 1 102 ? -2.246 27.531 18.953 1 95.56 102 ALA B C 1
ATOM 2729 O O . ALA B 1 102 ? -2.709 28.266 18.078 1 95.56 102 ALA B O 1
ATOM 2730 N N . PRO B 1 103 ? -3.018 26.797 19.734 1 97.69 103 PRO B N 1
ATOM 2731 C CA . PRO B 1 103 ? -2.625 25.969 20.875 1 97.69 103 PRO B CA 1
ATOM 2732 C C . PRO B 1 103 ? -2.586 24.484 20.547 1 97.69 103 PRO B C 1
ATOM 2734 O O . PRO B 1 103 ? -2.863 23.641 21.406 1 97.69 103 PRO B O 1
ATOM 2737 N N . PHE B 1 104 ? -2.41 24.078 19.281 1 98.69 104 PHE B N 1
ATOM 2738 C CA . PHE B 1 104 ? -2.336 22.688 18.906 1 98.69 104 PHE B CA 1
ATOM 2739 C C . PHE B 1 104 ? -1.125 22 19.531 1 98.69 104 PHE B C 1
ATOM 2741 O O . PHE B 1 104 ? -0.058 22.609 19.656 1 98.69 104 PHE B O 1
ATOM 2748 N N . LYS B 1 105 ? -1.351 20.703 19.906 1 98.38 105 LYS B N 1
ATOM 2749 C CA . LYS B 1 105 ? -0.274 19.844 20.375 1 98.38 105 LYS B CA 1
ATOM 2750 C C . LYS B 1 105 ? -0.044 18.688 19.391 1 98.38 105 LYS B C 1
ATOM 2752 O O . LYS B 1 105 ? -0.997 18.047 18.938 1 98.38 105 LYS B O 1
ATOM 2757 N N . LEU B 1 106 ? 1.238 18.484 19.141 1 98.5 106 LEU B N 1
ATOM 2758 C CA . LEU B 1 106 ? 1.598 17.438 18.188 1 98.5 106 LEU B CA 1
ATOM 2759 C C . LEU B 1 106 ? 1.923 16.125 18.906 1 98.5 106 LEU B C 1
ATOM 2761 O O . LEU B 1 106 ? 2.672 16.125 19.891 1 98.5 106 LEU B O 1
ATOM 2765 N N . THR B 1 107 ? 1.312 15.062 18.469 1 97.94 107 THR B N 1
ATOM 2766 C CA . THR B 1 107 ? 1.63 13.703 18.922 1 97.94 107 THR B CA 1
ATOM 2767 C C . THR B 1 107 ? 2.092 12.844 17.75 1 97.94 107 THR B C 1
ATOM 2769 O O . THR B 1 107 ? 1.403 12.75 16.719 1 97.94 107 THR B O 1
ATOM 2772 N N . GLU B 1 108 ? 3.303 12.266 17.828 1 96.06 108 GLU B N 1
ATOM 2773 C CA . GLU B 1 108 ? 3.836 11.344 16.812 1 96.06 108 GLU B CA 1
ATOM 2774 C C . GLU B 1 108 ? 4.738 10.297 17.453 1 96.06 108 GLU B C 1
ATOM 2776 O O . GLU B 1 108 ? 5.18 10.461 18.594 1 96.06 108 GLU B O 1
ATOM 2781 N N . ALA B 1 109 ? 4.977 9.164 16.781 1 94.38 109 ALA B N 1
ATOM 2782 C CA . ALA B 1 109 ? 5.852 8.094 17.25 1 94.38 109 ALA B CA 1
ATOM 2783 C C . ALA B 1 109 ? 6.73 7.57 16.109 1 94.38 109 ALA B C 1
ATOM 2785 O O . ALA B 1 109 ? 6.309 7.523 14.961 1 94.38 109 ALA B O 1
ATOM 2786 N N . PRO B 1 110 ? 7.961 7.141 16.5 1 92.88 110 PRO B N 1
ATOM 2787 C CA . PRO B 1 110 ? 8.82 6.535 15.477 1 92.88 110 PRO B CA 1
ATOM 2788 C C . PRO B 1 110 ? 8.188 5.312 14.82 1 92.88 110 PRO B C 1
ATOM 2790 O O . PRO B 1 110 ? 7.574 4.488 15.508 1 92.88 110 PRO B O 1
ATOM 2793 N N . GLY B 1 111 ? 8.273 5.262 13.523 1 92 111 GLY B N 1
ATOM 2794 C CA . GLY B 1 111 ? 7.77 4.117 12.781 1 92 111 GLY B CA 1
ATOM 2795 C C . GLY B 1 111 ? 6.293 4.223 12.453 1 92 111 GLY B C 1
ATOM 2796 O O . GLY B 1 111 ? 5.777 3.447 11.641 1 92 111 GLY B O 1
ATOM 2797 N N . ASP B 1 112 ? 5.711 5.098 13.109 1 92.5 112 ASP B N 1
ATOM 2798 C CA . ASP B 1 112 ? 4.285 5.324 12.875 1 92.5 112 ASP B CA 1
ATOM 2799 C C . ASP B 1 112 ? 4.059 6.535 11.977 1 92.5 112 ASP B C 1
ATOM 2801 O O . ASP B 1 112 ? 4.57 7.625 12.25 1 92.5 112 ASP B O 1
ATOM 2805 N N . THR B 1 113 ? 3.264 6.305 10.867 1 93.06 113 THR B N 1
ATOM 2806 C CA . THR B 1 113 ? 3.088 7.379 9.898 1 93.06 113 THR B CA 1
ATOM 2807 C C . THR B 1 113 ? 1.904 8.266 10.281 1 93.06 113 THR B C 1
ATOM 2809 O O . THR B 1 113 ? 1.649 9.281 9.641 1 93.06 113 THR B O 1
ATOM 2812 N N . LEU B 1 114 ? 1.229 7.91 11.352 1 95 114 LEU B N 1
ATOM 2813 C CA . LEU B 1 114 ? 0.124 8.734 11.82 1 95 114 LEU B CA 1
ATOM 2814 C C . LEU B 1 114 ? 0.633 9.875 12.695 1 95 114 LEU B C 1
ATOM 2816 O O . LEU B 1 114 ? 1.388 9.648 13.641 1 95 114 LEU B O 1
ATOM 2820 N N . LEU B 1 115 ? 0.291 11.07 12.32 1 97.31 115 LEU B N 1
ATOM 2821 C CA . LEU B 1 115 ? 0.508 12.273 13.117 1 97.31 115 LEU B CA 1
ATOM 2822 C C . LEU B 1 115 ? -0.819 12.891 13.547 1 97.31 115 LEU B C 1
ATOM 2824 O O . LEU B 1 115 ? -1.766 12.953 12.766 1 97.31 115 LEU B O 1
ATOM 2828 N N . THR B 1 116 ? -0.843 13.305 14.828 1 98.31 116 THR B N 1
ATOM 2829 C CA . THR B 1 116 ? -2.082 13.891 15.328 1 98.31 116 THR B CA 1
ATOM 2830 C C . THR B 1 116 ? -1.807 15.219 16.031 1 98.31 116 THR B C 1
ATOM 2832 O O . THR B 1 116 ? -0.913 15.297 16.875 1 98.31 116 THR B O 1
ATOM 2835 N N . LEU B 1 117 ? -2.512 16.266 15.625 1 98.81 117 LEU B N 1
ATOM 2836 C CA . LEU B 1 117 ? -2.566 17.5 16.391 1 98.81 117 LEU B CA 1
ATOM 2837 C C . LEU B 1 117 ? -3.881 17.625 17.156 1 98.81 117 LEU B C 1
ATOM 2839 O O . LEU B 1 117 ? -4.941 17.297 16.609 1 98.81 117 LEU B O 1
ATOM 2843 N N . SER B 1 118 ? -3.791 18.109 18.375 1 98.75 118 SER B N 1
ATOM 2844 C CA . SER B 1 118 ? -5.004 18.203 19.172 1 98.75 118 SER B CA 1
ATOM 2845 C C . SER B 1 118 ? -5.094 19.547 19.891 1 98.75 118 SER B C 1
ATOM 2847 O O . SER B 1 118 ? -4.066 20.156 20.203 1 98.75 118 SER B O 1
ATOM 2849 N N . ARG B 1 119 ? -6.258 19.969 20.109 1 98.5 119 ARG B N 1
ATOM 2850 C CA . ARG B 1 119 ? -6.566 21.125 20.953 1 98.5 119 ARG B CA 1
ATOM 2851 C C . ARG B 1 119 ? -8 21.062 21.453 1 98.5 119 ARG B C 1
ATOM 2853 O O . ARG B 1 119 ? -8.797 20.234 20.984 1 98.5 119 ARG B O 1
ATOM 2860 N N . THR B 1 120 ? -8.258 21.859 22.453 1 98.38 120 THR B N 1
ATOM 2861 C CA . THR B 1 120 ? -9.633 22.125 22.875 1 98.38 120 THR B CA 1
ATOM 2862 C C . THR B 1 120 ? -10.078 23.516 22.438 1 98.38 120 THR B C 1
ATOM 2864 O O . THR B 1 120 ? -9.266 24.438 22.344 1 98.38 120 THR B O 1
ATOM 2867 N N . TYR B 1 121 ? -11.242 23.656 22.125 1 98.19 121 TYR B N 1
ATOM 2868 C CA . TYR B 1 121 ? -11.891 24.922 21.781 1 98.19 121 TYR B CA 1
ATOM 2869 C C . TYR B 1 121 ? -13.297 24.984 22.359 1 98.19 121 TYR B C 1
ATOM 2871 O O . TYR B 1 121 ? -14.188 24.266 21.922 1 98.19 121 TYR B O 1
ATOM 2879 N N . LYS B 1 122 ? -13.555 25.828 23.344 1 97 122 LYS B N 1
ATOM 2880 C CA . LYS B 1 122 ? -14.812 25.844 24.094 1 97 122 LYS B CA 1
ATOM 2881 C C . LYS B 1 122 ? -15.156 24.469 24.625 1 97 122 LYS B C 1
ATOM 2883 O O . LYS B 1 122 ? -14.391 23.891 25.406 1 97 122 LYS B O 1
ATOM 2888 N N . ASN B 1 123 ? -16.234 23.844 24.266 1 97.56 123 ASN B N 1
ATOM 2889 C CA . ASN B 1 123 ? -16.641 22.531 24.75 1 97.56 123 ASN B CA 1
ATOM 2890 C C . ASN B 1 123 ? -16.344 21.438 23.734 1 97.56 123 ASN B C 1
ATOM 2892 O O . ASN B 1 123 ? -16.906 20.344 23.797 1 97.56 123 ASN B O 1
ATOM 2896 N N . GLU B 1 124 ? -15.414 21.734 22.828 1 98.5 124 GLU B N 1
ATOM 2897 C CA . GLU B 1 124 ? -15.078 20.812 21.734 1 98.5 124 GLU B CA 1
ATOM 2898 C C . GLU B 1 124 ? -13.656 20.281 21.891 1 98.5 124 GLU B C 1
ATOM 2900 O O . GLU B 1 124 ? -12.766 21 22.359 1 98.5 124 GLU B O 1
ATOM 2905 N N . GLU B 1 125 ? -13.516 19 21.562 1 98.38 125 GLU B N 1
ATOM 2906 C CA . GLU B 1 125 ? -12.188 18.438 21.344 1 98.38 125 GLU B CA 1
ATOM 2907 C C . GLU B 1 125 ? -11.867 18.328 19.859 1 98.38 125 GLU B C 1
ATOM 2909 O O . GLU B 1 125 ? -12.555 17.625 19.109 1 98.38 125 GLU B O 1
ATOM 2914 N N . ILE B 1 126 ? -10.797 18.984 19.453 1 98.75 126 ILE B N 1
ATOM 2915 C CA . ILE B 1 126 ? -10.438 19.031 18.031 1 98.75 126 ILE B CA 1
ATOM 2916 C C . ILE B 1 126 ? -9.188 18.203 17.797 1 98.75 126 ILE B C 1
ATOM 2918 O O . ILE B 1 126 ? -8.203 18.312 18.531 1 98.75 126 ILE B O 1
ATOM 2922 N N . SER B 1 127 ? -9.266 17.359 16.812 1 98.44 127 SER B N 1
ATOM 2923 C CA . SER B 1 127 ? -8.117 16.547 16.422 1 98.44 127 SER B CA 1
ATOM 2924 C C . SER B 1 127 ? -7.883 16.594 14.914 1 98.44 127 SER B C 1
ATOM 2926 O O . SER B 1 127 ? -8.836 16.547 14.133 1 98.44 127 SER B O 1
ATOM 2928 N N . ILE B 1 128 ? -6.633 16.719 14.531 1 98.75 128 ILE B N 1
ATOM 2929 C CA . ILE B 1 128 ? -6.203 16.688 13.141 1 98.75 128 ILE B CA 1
ATOM 2930 C C . ILE B 1 128 ? -5.312 15.461 12.914 1 98.75 128 ILE B C 1
ATOM 2932 O O . ILE B 1 128 ? -4.277 15.312 13.57 1 98.75 128 ILE B O 1
ATOM 2936 N N . ASP B 1 129 ? -5.711 14.648 11.984 1 97.75 129 ASP B N 1
ATOM 2937 C CA . ASP B 1 129 ? -4.949 13.43 11.703 1 97.75 129 ASP B CA 1
ATOM 2938 C C . ASP B 1 129 ? -4.395 13.445 10.281 1 97.75 129 ASP B C 1
ATOM 2940 O O . ASP B 1 129 ? -5.121 13.734 9.328 1 97.75 129 ASP B O 1
ATOM 2944 N N . LEU B 1 130 ? -3.162 13.172 10.156 1 95.75 130 LEU B N 1
ATOM 2945 C CA . LEU B 1 130 ? -2.514 13.016 8.859 1 95.75 130 LEU B CA 1
ATOM 2946 C C . LEU B 1 130 ? -1.673 11.742 8.812 1 95.75 130 LEU B C 1
ATOM 2948 O O . LEU B 1 130 ? -1.077 11.359 9.82 1 95.75 130 LEU B O 1
ATOM 2952 N N . HIS B 1 131 ? -1.638 11.133 7.645 1 91.81 131 HIS B N 1
ATOM 2953 C CA . HIS B 1 131 ? -0.888 9.906 7.414 1 91.81 131 HIS B CA 1
ATOM 2954 C C . HIS B 1 131 ? 0.129 10.086 6.293 1 91.81 131 HIS B C 1
ATOM 2956 O O . HIS B 1 131 ? -0.242 10.375 5.152 1 91.81 131 HIS B O 1
ATOM 2962 N N . VAL B 1 132 ? 1.34 9.789 6.621 1 90.06 132 VAL B N 1
ATOM 2963 C CA . VAL B 1 132 ? 2.391 9.922 5.617 1 90.06 132 VAL B CA 1
ATOM 2964 C C . VAL B 1 132 ? 2.08 9.023 4.422 1 90.06 132 VAL B C 1
ATOM 2966 O O . VAL B 1 132 ? 2.209 9.438 3.271 1 90.06 132 VAL B O 1
ATOM 2969 N N . ASN B 1 133 ? 1.586 7.855 4.668 1 83.88 133 ASN B N 1
ATOM 2970 C CA . ASN B 1 133 ? 1.38 6.852 3.629 1 83.88 133 ASN B CA 1
ATOM 2971 C C . ASN B 1 133 ? 0.163 7.176 2.766 1 83.88 133 ASN B C 1
ATOM 2973 O O . ASN B 1 133 ? -0.004 6.613 1.683 1 83.88 133 ASN B O 1
ATOM 2977 N N . ASN B 1 134 ? -0.647 8.062 3.18 1 84.88 134 ASN B N 1
ATOM 2978 C CA . ASN B 1 134 ? -1.897 8.344 2.484 1 84.88 134 ASN B CA 1
ATOM 2979 C C . ASN B 1 134 ? -1.89 9.742 1.872 1 84.88 134 ASN B C 1
ATOM 2981 O O . ASN B 1 134 ? -2.945 10.359 1.701 1 84.88 134 ASN B O 1
ATOM 2985 N N . GLN B 1 135 ? -0.789 10.227 1.598 1 87.38 135 GLN B N 1
ATOM 2986 C CA . GLN B 1 135 ? -0.698 11.547 0.986 1 87.38 135 GLN B CA 1
ATOM 2987 C C . GLN B 1 135 ? -0.768 11.461 -0.535 1 87.38 135 GLN B C 1
ATOM 2989 O O . GLN B 1 135 ? -0.311 10.477 -1.125 1 87.38 135 GLN B O 1
ATOM 2994 N N . PRO B 1 136 ? -1.437 12.43 -1.071 1 76.19 136 PRO B N 1
ATOM 2995 C CA . PRO B 1 136 ? -1.479 12.43 -2.535 1 76.19 136 PRO B CA 1
ATOM 2996 C C . PRO B 1 136 ? -0.096 12.57 -3.166 1 76.19 136 PRO B C 1
ATOM 2998 O O . PRO B 1 136 ? 0.775 13.242 -2.609 1 76.19 136 PRO B O 1
ATOM 3001 N N . SER B 1 137 ? 0.205 11.734 -4.16 1 62.09 137 SER B N 1
ATOM 3002 C CA . SER B 1 137 ? 1.483 11.812 -4.859 1 62.09 137 SER B CA 1
ATOM 3003 C C . SER B 1 137 ? 1.562 13.055 -5.738 1 62.09 137 SER B C 1
ATOM 3005 O O . SER B 1 137 ? 0.578 13.43 -6.379 1 62.09 137 SER B O 1
ATOM 3007 N N . PRO B 1 138 ? 2.666 13.844 -5.531 1 53.69 138 PRO B N 1
ATOM 3008 C CA . PRO B 1 138 ? 2.746 14.922 -6.523 1 53.69 138 PRO B CA 1
ATOM 3009 C C . PRO B 1 138 ? 2.684 14.406 -7.961 1 53.69 138 PRO B C 1
ATOM 3011 O O . PRO B 1 138 ? 3.148 13.297 -8.242 1 53.69 138 PRO B O 1
ATOM 3014 N N . PRO B 1 139 ? 1.841 14.984 -8.734 1 43 139 PRO B N 1
ATOM 3015 C CA . PRO B 1 139 ? 1.969 14.562 -10.133 1 43 139 PRO B CA 1
ATOM 3016 C C . PRO B 1 139 ? 3.4 14.664 -10.656 1 43 139 PRO B C 1
ATOM 3018 O O . PRO B 1 139 ? 4.137 15.578 -10.266 1 43 139 PRO B O 1
ATOM 3021 N N . TYR B 1 140 ? 4.043 13.578 -10.953 1 42.84 140 TYR B N 1
ATOM 3022 C CA . TYR B 1 140 ? 5.41 13.547 -11.469 1 42.84 140 TYR B CA 1
ATOM 3023 C C . TYR B 1 140 ? 5.805 14.906 -12.047 1 42.84 140 TYR B C 1
ATOM 3025 O O . TYR B 1 140 ? 6.918 15.375 -11.82 1 42.84 140 TYR B O 1
ATOM 3033 N N . GLU B 1 141 ? 5.078 15.352 -13.047 1 42.31 141 GLU B N 1
ATOM 3034 C CA . GLU B 1 141 ? 5.414 16.469 -13.922 1 42.31 141 GLU B CA 1
ATOM 3035 C C . GLU B 1 141 ? 4.977 17.797 -13.312 1 42.31 141 GLU B C 1
ATOM 3037 O O . GLU B 1 141 ? 5.008 18.828 -13.984 1 42.31 141 GLU B O 1
ATOM 3042 N N . ASP B 1 142 ? 4.574 17.766 -12.18 1 43.59 142 ASP B N 1
ATOM 3043 C CA . ASP B 1 142 ? 3.971 19.062 -11.891 1 43.59 142 ASP B CA 1
ATOM 3044 C C . ASP B 1 142 ? 5.031 20.094 -11.516 1 43.59 142 ASP B C 1
ATOM 3046 O O . ASP B 1 142 ? 5.77 19.906 -10.547 1 43.59 142 ASP B O 1
ATOM 3050 N N . GLU B 1 143 ? 5.359 20.922 -12.305 1 45.91 143 GLU B N 1
ATOM 3051 C CA . GLU B 1 143 ? 6.129 22.172 -12.242 1 45.91 143 GLU B CA 1
ATOM 3052 C C . GLU B 1 143 ? 5.82 22.953 -10.969 1 45.91 143 GLU B C 1
ATOM 3054 O O . GLU B 1 143 ? 6.57 23.844 -10.594 1 45.91 143 GLU B O 1
ATOM 3059 N N . GLU B 1 144 ? 4.68 22.781 -10.469 1 46.28 144 GLU B N 1
ATOM 3060 C CA . GLU B 1 144 ? 4.32 23.703 -9.391 1 46.28 144 GLU B CA 1
ATOM 3061 C C . GLU B 1 144 ? 4.789 23.172 -8.039 1 46.28 144 GLU B C 1
ATOM 3063 O O . GLU B 1 144 ? 4.43 23.734 -6.996 1 46.28 144 GLU B O 1
ATOM 3068 N N . ALA B 1 145 ? 5.309 22.031 -8.016 1 52.03 145 ALA B N 1
ATOM 3069 C CA . ALA B 1 145 ? 5.883 21.578 -6.746 1 52.03 145 ALA B CA 1
ATOM 3070 C C . ALA B 1 145 ? 6.988 22.531 -6.281 1 52.03 145 ALA B C 1
ATOM 3072 O O . ALA B 1 145 ? 7.777 23.016 -7.094 1 52.03 145 ALA B O 1
ATOM 3073 N N . ASP B 1 146 ? 6.863 22.938 -4.996 1 55.22 146 ASP B N 1
ATOM 3074 C CA . ASP B 1 146 ? 7.914 23.781 -4.445 1 55.22 146 ASP B CA 1
ATOM 3075 C C . ASP B 1 146 ? 9.258 23.047 -4.41 1 55.22 146 ASP B C 1
ATOM 3077 O O . ASP B 1 146 ? 9.344 21.891 -4.805 1 55.22 146 ASP B O 1
ATOM 3081 N N . GLU B 1 147 ? 10.227 23.828 -4.191 1 50.16 147 GLU B N 1
ATOM 3082 C CA . GLU B 1 147 ? 11.602 23.328 -4.184 1 50.16 147 GLU B CA 1
ATOM 3083 C C . GLU B 1 147 ? 11.695 21.984 -3.473 1 50.16 147 GLU B C 1
ATOM 3085 O O . GLU B 1 147 ? 12.516 21.141 -3.848 1 50.16 147 GLU B O 1
ATOM 3090 N N . GLU B 1 148 ? 10.75 21.859 -2.447 1 54.34 148 GLU B N 1
ATOM 3091 C CA . GLU B 1 148 ? 10.867 20.656 -1.64 1 54.34 148 GLU B CA 1
ATOM 3092 C C . GLU B 1 148 ? 9.961 19.547 -2.168 1 54.34 148 GLU B C 1
ATOM 3094 O O . GLU B 1 148 ? 9.992 18.422 -1.673 1 54.34 148 GLU B O 1
ATOM 3099 N N . GLY B 1 149 ? 9.281 19.922 -3.314 1 57.66 149 GLY B N 1
ATOM 3100 C CA . GLY B 1 149 ? 8.43 18.922 -3.938 1 57.66 149 GLY B CA 1
ATOM 3101 C C . GLY B 1 149 ? 7.137 18.703 -3.178 1 57.66 149 GLY B C 1
ATOM 3102 O O . GLY B 1 149 ? 6.426 17.719 -3.434 1 57.66 149 GLY B O 1
ATOM 3103 N N . ILE B 1 150 ? 6.988 19.531 -2.199 1 62.5 150 ILE B N 1
ATOM 3104 C CA . ILE B 1 150 ? 5.805 19.328 -1.373 1 62.5 150 ILE B CA 1
ATOM 3105 C C . ILE B 1 150 ? 4.602 20.016 -2.02 1 62.5 150 ILE B C 1
ATOM 3107 O O . ILE B 1 150 ? 4.609 21.234 -2.23 1 62.5 150 ILE B O 1
ATOM 3111 N N . THR B 1 151 ? 3.67 19.25 -2.473 1 76.75 151 THR B N 1
ATOM 3112 C CA . THR B 1 151 ? 2.59 19.906 -3.205 1 76.75 151 THR B CA 1
ATOM 3113 C C . THR B 1 151 ? 1.353 20.062 -2.324 1 76.75 151 THR B C 1
ATOM 3115 O O . THR B 1 151 ? 1.021 21.172 -1.896 1 76.75 151 THR B O 1
ATOM 3118 N N . MET B 1 152 ? 0.674 19.109 -1.983 1 90.69 152 MET B N 1
ATOM 3119 C CA . MET B 1 152 ? -0.584 19.141 -1.242 1 90.69 152 MET B CA 1
ATOM 3120 C C . MET B 1 152 ? -0.524 18.203 -0.039 1 90.69 152 MET B C 1
ATOM 3122 O O . MET B 1 152 ? 0.219 17.219 -0.046 1 90.69 152 MET B O 1
ATOM 3126 N N . VAL B 1 153 ? -1.119 18.641 0.995 1 95.31 153 VAL B N 1
ATOM 3127 C CA . VAL B 1 153 ? -1.253 17.75 2.15 1 95.31 153 VAL B CA 1
ATOM 3128 C C . VAL B 1 153 ? -2.727 17.422 2.383 1 95.31 153 VAL B C 1
ATOM 3130 O O . VAL B 1 153 ? -3.588 18.297 2.271 1 95.31 153 VAL B O 1
ATOM 3133 N N . ALA B 1 154 ? -2.996 16.156 2.592 1 96.25 154 ALA B N 1
ATOM 3134 C CA . ALA B 1 154 ? -4.332 15.711 2.967 1 96.25 154 ALA B CA 1
ATOM 3135 C C . ALA B 1 154 ? -4.414 15.414 4.461 1 96.25 154 ALA B C 1
ATOM 3137 O O . ALA B 1 154 ? -3.488 14.844 5.039 1 96.25 154 ALA B O 1
ATOM 3138 N N . PHE B 1 155 ? -5.504 15.812 5.07 1 97.94 155 PHE B N 1
ATOM 3139 C CA . PHE B 1 155 ? -5.668 15.57 6.5 1 97.94 155 PHE B CA 1
ATOM 3140 C C . PHE B 1 155 ? -7.145 15.562 6.879 1 97.94 155 PHE B C 1
ATOM 3142 O O . PHE B 1 155 ? -7.984 16.078 6.137 1 97.94 155 PHE B O 1
ATOM 3149 N N . ASN B 1 156 ? -7.426 14.969 8.07 1 98.12 156 ASN B N 1
ATOM 3150 C CA . ASN B 1 156 ? -8.781 14.93 8.609 1 98.12 156 ASN B CA 1
ATOM 3151 C C . ASN B 1 156 ? -8.914 15.773 9.875 1 98.12 156 ASN B C 1
ATOM 3153 O O . ASN B 1 156 ? -8.039 15.734 10.742 1 98.12 156 ASN B O 1
ATOM 3157 N N . VAL B 1 157 ? -9.961 16.484 9.938 1 98.81 157 VAL B N 1
ATOM 3158 C CA . VAL B 1 157 ? -10.266 17.266 11.125 1 98.81 157 VAL B CA 1
ATOM 3159 C C . VAL B 1 157 ? -11.492 16.703 11.828 1 98.81 157 VAL B C 1
ATOM 3161 O O . VAL B 1 157 ? -12.578 16.625 11.234 1 98.81 157 VAL B O 1
ATOM 3164 N N . SER B 1 158 ? -11.328 16.344 13.062 1 98.56 158 SER B N 1
ATOM 3165 C CA . SER B 1 158 ? -12.438 15.844 13.875 1 98.56 158 SER B CA 1
ATOM 3166 C C . SER B 1 158 ? -12.812 16.844 14.961 1 98.56 158 SER B C 1
ATOM 3168 O O . SER B 1 158 ? -11.969 17.266 15.75 1 98.56 158 SER B O 1
ATOM 3170 N N . VAL B 1 159 ? -14.023 17.188 14.969 1 98.75 159 VAL B N 1
ATOM 3171 C CA . VAL B 1 159 ? -14.578 18.016 16.047 1 98.75 159 VAL B CA 1
ATOM 3172 C C . VAL B 1 159 ? -15.531 17.188 16.891 1 98.75 159 VAL B C 1
ATOM 3174 O O . VAL B 1 159 ? -16.656 16.891 16.484 1 98.75 159 VAL B O 1
ATOM 3177 N N . LEU B 1 160 ? -15.102 16.828 18.062 1 98.38 160 LEU B N 1
ATOM 3178 C CA . LEU B 1 160 ? -15.883 16 18.969 1 98.38 160 LEU B CA 1
ATOM 3179 C C . LEU B 1 160 ? -16.656 16.859 19.953 1 98.38 160 LEU B C 1
ATOM 3181 O O . LEU B 1 160 ? -16.078 17.734 20.609 1 98.38 160 LEU B O 1
ATOM 3185 N N . LYS B 1 161 ? -17.906 16.656 19.984 1 96.94 161 LYS B N 1
ATOM 3186 C CA . LYS B 1 161 ? -18.797 17.328 20.938 1 96.94 161 LYS B CA 1
ATOM 3187 C C . LYS B 1 161 ? -19.922 16.406 21.375 1 96.94 161 LYS B C 1
ATOM 3189 O O . LYS B 1 161 ? -20.656 15.867 20.531 1 96.94 161 LYS B O 1
ATOM 3194 N N . GLU B 1 162 ? -20.109 16.188 22.656 1 94.25 162 GLU B N 1
ATOM 3195 C CA . GLU B 1 162 ? -21.234 15.461 23.234 1 94.25 162 GLU B CA 1
ATOM 3196 C C . GLU B 1 162 ? -21.422 14.109 22.547 1 94.25 162 GLU B C 1
ATOM 3198 O O . GLU B 1 162 ? -22.531 13.766 22.141 1 94.25 162 GLU B O 1
ATOM 3203 N N . GLY B 1 163 ? -20.406 13.383 22.328 1 93.5 163 GLY B N 1
ATOM 3204 C CA . GLY B 1 163 ? -20.453 12 21.875 1 93.5 163 GLY B CA 1
ATOM 3205 C C . GLY B 1 163 ? -20.578 11.875 20.359 1 93.5 163 GLY B C 1
ATOM 3206 O O . GLY B 1 163 ? -20.719 10.766 19.844 1 93.5 163 GLY B O 1
ATOM 3207 N N . LYS B 1 164 ? -20.578 13 19.641 1 96.25 164 LYS B N 1
ATOM 3208 C CA . LYS B 1 164 ? -20.625 12.992 18.188 1 96.25 164 LYS B CA 1
ATOM 3209 C C . LYS B 1 164 ? -19.406 13.688 17.594 1 96.25 164 LYS B C 1
ATOM 3211 O O . LYS B 1 164 ? -18.812 14.555 18.219 1 96.25 164 LYS B O 1
ATOM 3216 N N . VAL B 1 165 ? -19.141 13.273 16.359 1 97.69 165 VAL B N 1
ATOM 3217 C CA . VAL B 1 165 ? -17.969 13.828 15.695 1 97.69 165 VAL B CA 1
ATOM 3218 C C . VAL B 1 165 ? -18.359 14.398 14.336 1 97.69 165 VAL B C 1
ATOM 3220 O O . VAL B 1 165 ? -18.953 13.695 13.508 1 97.69 165 VAL B O 1
ATOM 3223 N N . LEU B 1 166 ? -18.109 15.641 14.18 1 98.06 166 LEU B N 1
ATOM 3224 C CA . LEU B 1 166 ? -18.109 16.219 12.844 1 98.06 166 LEU B CA 1
ATOM 3225 C C . LEU B 1 166 ? -16.734 16.078 12.188 1 98.06 166 LEU B C 1
ATOM 3227 O O . LEU B 1 166 ? -15.766 16.688 12.625 1 98.06 166 LEU B O 1
ATOM 3231 N N . LEU B 1 167 ? -16.703 15.266 11.125 1 97.88 167 LEU B N 1
ATOM 3232 C CA . LEU B 1 167 ? -15.43 14.891 10.508 1 97.88 167 LEU B CA 1
ATOM 3233 C C . LEU B 1 167 ? -15.281 15.562 9.141 1 97.88 167 LEU B C 1
ATOM 3235 O O . LEU B 1 167 ? -16.141 15.406 8.273 1 97.88 167 LEU B O 1
ATOM 3239 N N . PHE B 1 168 ? -14.156 16.281 9 1 98.5 168 PHE B N 1
ATOM 3240 C CA . PHE B 1 168 ? -13.852 16.969 7.754 1 98.5 168 PHE B CA 1
ATOM 3241 C C . PHE B 1 168 ? -12.664 16.328 7.051 1 98.5 168 PHE B C 1
ATOM 3243 O O . PHE B 1 168 ? -11.594 16.188 7.637 1 98.5 168 PHE B O 1
ATOM 3250 N N . GLU B 1 169 ? -12.844 15.906 5.816 1 97.5 169 GLU B N 1
ATOM 3251 C CA . GLU B 1 169 ? -11.727 15.547 4.949 1 97.5 169 GLU B CA 1
ATOM 3252 C C . GLU B 1 169 ? -11.195 16.766 4.199 1 97.5 169 GLU B C 1
ATOM 3254 O O . GLU B 1 169 ? -11.906 17.359 3.381 1 97.5 169 GLU B O 1
ATOM 3259 N N . CYS B 1 170 ? -9.914 17 4.438 1 98 170 CYS B N 1
ATOM 3260 C CA . CYS B 1 170 ? -9.398 18.281 3.961 1 98 170 CYS B CA 1
ATOM 3261 C C . CYS B 1 170 ? -8.102 18.094 3.184 1 98 170 CYS B C 1
ATOM 3263 O O . CYS B 1 170 ? -7.48 17.031 3.252 1 98 170 CYS B O 1
ATOM 3265 N N . GLU B 1 171 ? -7.734 19.125 2.436 1 96.56 171 GLU B N 1
ATOM 3266 C CA . GLU B 1 171 ? -6.445 19.25 1.766 1 96.56 171 GLU B CA 1
ATOM 3267 C C . GLU B 1 171 ? -5.973 20.703 1.767 1 96.56 171 GLU B C 1
ATOM 3269 O O . GLU B 1 171 ? -6.785 21.625 1.837 1 96.56 171 GLU B O 1
ATOM 3274 N N . SER B 1 172 ? -4.672 20.891 1.694 1 96.56 172 SER B N 1
ATOM 3275 C CA . SER B 1 172 ? -4.121 22.25 1.676 1 96.56 172 SER B CA 1
ATOM 3276 C C . SER B 1 172 ? -2.832 22.312 0.862 1 96.56 172 SER B C 1
ATOM 3278 O O . SER B 1 172 ? -2.027 21.375 0.895 1 96.56 172 SER B O 1
ATOM 3280 N N . ASP B 1 173 ? -2.635 23.375 0.168 1 93.5 173 ASP B N 1
ATOM 3281 C CA . ASP B 1 173 ? -1.375 23.641 -0.52 1 93.5 173 ASP B CA 1
ATOM 3282 C C . ASP B 1 173 ? -0.532 24.656 0.25 1 93.5 173 ASP B C 1
ATOM 3284 O O . ASP B 1 173 ? 0.468 25.156 -0.267 1 93.5 173 ASP B O 1
ATOM 3288 N N . GLY B 1 174 ? -0.963 24.984 1.411 1 94.5 174 GLY B N 1
ATOM 3289 C CA . GLY B 1 174 ? -0.261 25.953 2.23 1 94.5 174 GLY B CA 1
ATOM 3290 C C . GLY B 1 174 ? -0.831 27.359 2.111 1 94.5 174 GLY B C 1
ATOM 3291 O O . GLY B 1 174 ? -0.57 28.219 2.959 1 94.5 174 GLY B O 1
ATOM 3292 N N . SER B 1 175 ? -1.608 27.641 1.118 1 95.62 175 SER B N 1
ATOM 3293 C CA . SER B 1 175 ? -2.191 28.953 0.904 1 95.62 175 SER B CA 1
ATOM 3294 C C . SER B 1 175 ? -3.67 28.969 1.271 1 95.62 175 SER B C 1
ATOM 3296 O O . SER B 1 175 ? -4.246 30.047 1.499 1 95.62 175 SER B O 1
ATOM 3298 N N . SER B 1 176 ? -4.234 27.797 1.267 1 96.44 176 SER B N 1
ATOM 3299 C CA . SER B 1 176 ? -5.641 27.672 1.636 1 96.44 176 SER B CA 1
ATOM 3300 C C . SER B 1 176 ? -5.957 26.266 2.141 1 96.44 176 SER B C 1
ATOM 3302 O O . SER B 1 176 ? -5.137 25.344 2.014 1 96.44 176 SER B O 1
ATOM 3304 N N . VAL B 1 177 ? -7.09 26.141 2.725 1 97.88 177 VAL B N 1
ATOM 3305 C CA . VAL B 1 177 ? -7.609 24.844 3.143 1 97.88 177 VAL B CA 1
ATOM 3306 C C . VAL B 1 177 ? -8.883 24.531 2.365 1 97.88 177 VAL B C 1
ATOM 3308 O O . VAL B 1 177 ? -9.797 25.359 2.287 1 97.88 177 VAL B O 1
ATOM 3311 N N . ASN B 1 178 ? -8.891 23.406 1.81 1 97.06 178 ASN B N 1
ATOM 3312 C CA . ASN B 1 178 ? -10.07 22.938 1.092 1 97.06 178 ASN B CA 1
ATOM 3313 C C . ASN B 1 178 ? -10.766 21.797 1.841 1 97.06 178 ASN B C 1
ATOM 3315 O O . ASN B 1 178 ? -10.109 20.969 2.467 1 97.06 178 ASN B O 1
ATOM 3319 N N . ILE B 1 179 ? -12.094 21.75 1.682 1 98.31 179 ILE B N 1
ATOM 3320 C CA . ILE B 1 179 ? -12.883 20.672 2.266 1 98.31 179 ILE B CA 1
ATOM 3321 C C . ILE B 1 179 ? -13.414 19.766 1.158 1 98.31 179 ILE B C 1
ATOM 3323 O O . ILE B 1 179 ? -14.094 20.219 0.241 1 98.31 179 ILE B O 1
ATOM 3327 N N . ASN B 1 180 ? -13.164 18.562 1.298 1 96.44 180 ASN B N 1
ATOM 3328 C CA . ASN B 1 180 ? -13.625 17.594 0.308 1 96.44 180 ASN B CA 1
ATOM 3329 C C . ASN B 1 180 ? -14.914 16.922 0.749 1 96.44 180 ASN B C 1
ATOM 3331 O O . ASN B 1 180 ? -15.766 16.594 -0.082 1 96.44 180 ASN B O 1
ATOM 3335 N N . HIS B 1 181 ? -15 16.703 2.025 1 97 181 HIS B N 1
ATOM 3336 C CA . HIS B 1 181 ? -16.141 15.953 2.553 1 97 181 HIS B CA 1
ATOM 3337 C C . HIS B 1 181 ? -16.375 16.281 4.023 1 97 181 HIS B C 1
ATOM 3339 O O . HIS B 1 181 ? -15.438 16.578 4.758 1 97 181 HIS B O 1
ATOM 3345 N N . VAL B 1 182 ? -17.641 16.234 4.387 1 97.88 182 VAL B N 1
ATOM 3346 C CA . VAL B 1 182 ? -18.031 16.422 5.781 1 97.88 182 VAL B CA 1
ATOM 3347 C C . VAL B 1 182 ? -19 15.32 6.191 1 97.88 182 VAL B C 1
ATOM 3349 O O . VAL B 1 182 ? -19.984 15.062 5.492 1 97.88 182 VAL B O 1
ATOM 3352 N N . SER B 1 183 ? -18.703 14.711 7.297 1 95.69 183 SER B N 1
ATOM 3353 C CA . SER B 1 183 ? -19.594 13.688 7.816 1 95.69 183 SER B CA 1
ATOM 3354 C C . SER B 1 183 ? -19.859 13.883 9.305 1 95.69 183 SER B C 1
ATOM 3356 O O . SER B 1 183 ? -19.016 14.438 10.023 1 95.69 183 SER B O 1
ATOM 3358 N N . LEU B 1 184 ? -21.047 13.547 9.742 1 95.81 184 LEU B N 1
ATOM 3359 C CA . LEU B 1 184 ? -21.391 13.477 11.164 1 95.81 184 LEU B CA 1
ATOM 3360 C C . LEU B 1 184 ? -21.484 12.031 11.633 1 95.81 184 LEU B C 1
ATOM 3362 O O . LEU B 1 184 ? -22.266 11.25 11.102 1 95.81 184 LEU B O 1
ATOM 3366 N N . GLU B 1 185 ? -20.641 11.781 12.617 1 94.31 185 GLU B N 1
ATOM 3367 C CA . GLU B 1 185 ? -20.516 10.383 13.023 1 94.31 185 GLU B CA 1
ATOM 3368 C C . GLU B 1 185 ? -20.578 10.25 14.539 1 94.31 185 GLU B C 1
ATOM 3370 O O . GLU B 1 185 ? -20.312 11.203 15.266 1 94.31 185 GLU B O 1
ATOM 3375 N N . PRO B 1 186 ? -20.969 8.977 14.953 1 92.94 186 PRO B N 1
ATOM 3376 C CA . PRO B 1 186 ? -20.766 8.727 16.391 1 92.94 186 PRO B CA 1
ATOM 3377 C C . PRO B 1 186 ? -19.297 8.727 16.781 1 92.94 186 PRO B C 1
ATOM 3379 O O . PRO B 1 186 ? -18.422 8.586 15.922 1 92.94 186 PRO B O 1
ATOM 3382 N N . LYS B 1 187 ? -19.031 8.898 17.984 1 91.69 187 LYS B N 1
ATOM 3383 C CA . LYS B 1 187 ? -17.656 8.945 18.5 1 91.69 187 LYS B CA 1
ATOM 3384 C C . LYS B 1 187 ? -16.891 7.688 18.094 1 91.69 187 LYS B C 1
ATOM 3386 O O . LYS B 1 187 ? -15.695 7.75 17.812 1 91.69 187 LYS B O 1
ATOM 3391 N N . GLU B 1 188 ? -17.641 6.621 18.016 1 89.31 188 GLU B N 1
ATOM 3392 C CA . GLU B 1 188 ? -17.016 5.34 17.719 1 89.31 188 GLU B CA 1
ATOM 3393 C C . GLU B 1 188 ? -16.812 5.164 16.219 1 89.31 188 GLU B C 1
ATOM 3395 O O . GLU B 1 188 ? -16.188 4.191 15.773 1 89.31 188 GLU B O 1
ATOM 3400 N N . GLY B 1 189 ? -17.219 6.09 15.492 1 87.44 189 GLY B N 1
ATOM 3401 C CA . GLY B 1 189 ? -17.156 5.977 14.047 1 87.44 189 GLY B CA 1
ATOM 3402 C C . GLY B 1 189 ? -18.406 5.348 13.445 1 87.44 189 GLY B C 1
ATOM 3403 O O . GLY B 1 189 ? -19.328 4.973 14.164 1 87.44 189 GLY B O 1
ATOM 3404 N N . LEU B 1 190 ? -18.391 5.371 12.102 1 81.56 190 LEU B N 1
ATOM 3405 C CA . LEU B 1 190 ? -19.516 4.777 11.406 1 81.56 190 LEU B CA 1
ATOM 3406 C C . LEU B 1 190 ? -19.516 3.26 11.562 1 81.56 190 LEU B C 1
ATOM 3408 O O . LEU B 1 190 ? -18.5 2.609 11.375 1 81.56 190 LEU B O 1
ATOM 3412 N N . ALA B 1 191 ? -20.547 2.719 11.93 1 79.19 191 ALA B N 1
ATOM 3413 C CA . ALA B 1 191 ? -20.688 1.289 12.188 1 79.19 191 ALA B CA 1
ATOM 3414 C C . ALA B 1 191 ? -20.609 0.49 10.891 1 79.19 191 ALA B C 1
ATOM 3416 O O . ALA B 1 191 ? -20.281 -0.697 10.898 1 79.19 191 ALA B O 1
ATOM 3417 N N . SER B 1 192 ? -21.031 1.16 9.867 1 83.81 192 SER B N 1
ATOM 3418 C CA . SER B 1 192 ? -21.062 0.485 8.57 1 83.81 192 SER B CA 1
ATOM 3419 C C . SER B 1 192 ? -20.719 1.445 7.441 1 83.81 192 SER B C 1
ATOM 3421 O O . SER B 1 192 ? -21 2.643 7.527 1 83.81 192 SER B O 1
ATOM 3423 N N . GLU B 1 193 ? -20.203 0.909 6.449 1 82 193 GLU B N 1
ATOM 3424 C CA . GLU B 1 193 ? -19.875 1.702 5.266 1 82 193 GLU B CA 1
ATOM 3425 C C . GLU B 1 193 ? -21.156 2.123 4.523 1 82 193 GLU B C 1
ATOM 3427 O O . GLU B 1 193 ? -21.109 3.033 3.695 1 82 193 GLU B O 1
ATOM 3432 N N . SER B 1 194 ? -22.219 1.454 4.852 1 86.88 194 SER B N 1
ATOM 3433 C CA . SER B 1 194 ? -23.469 1.731 4.148 1 86.88 194 SER B CA 1
ATOM 3434 C C . SER B 1 194 ? -24.172 2.959 4.727 1 86.88 194 SER B C 1
ATOM 3436 O O . SER B 1 194 ? -25.125 3.463 4.145 1 86.88 194 SER B O 1
ATOM 3438 N N . MET B 1 195 ? -23.641 3.436 5.781 1 86.94 195 MET B N 1
ATOM 3439 C CA . MET B 1 195 ? -24.25 4.609 6.391 1 86.94 195 MET B CA 1
ATOM 3440 C C . MET B 1 195 ? -23.984 5.863 5.566 1 86.94 195 MET B C 1
ATOM 3442 O O . MET B 1 195 ? -22.875 6.027 5.035 1 86.94 195 MET B O 1
ATOM 3446 N N . TYR B 1 196 ? -25.047 6.66 5.504 1 90.06 196 TYR B N 1
ATOM 3447 C CA . TYR B 1 196 ? -24.891 7.922 4.793 1 90.06 196 TYR B CA 1
ATOM 3448 C C . TYR B 1 196 ? -23.828 8.797 5.461 1 90.06 196 TYR B C 1
ATOM 3450 O O . TYR B 1 196 ? -23.938 9.094 6.656 1 90.06 196 TYR B O 1
ATOM 3458 N N . SER B 1 197 ? -22.844 9.242 4.688 1 89.88 197 SER B N 1
ATOM 3459 C CA . SER B 1 197 ? -21.75 9.992 5.273 1 89.88 197 SER B CA 1
ATOM 3460 C C . SER B 1 197 ? -21.891 11.492 5 1 89.88 197 SER B C 1
ATOM 3462 O O . SER B 1 197 ? -21.203 12.305 5.621 1 89.88 197 SER B O 1
ATOM 3464 N N . GLY B 1 198 ? -22.812 11.859 4.203 1 92.62 198 GLY B N 1
ATOM 3465 C CA . GLY B 1 198 ? -22.969 13.266 3.863 1 92.62 198 GLY B CA 1
ATOM 3466 C C . GLY B 1 198 ? -22.875 13.531 2.371 1 92.62 198 GLY B C 1
ATOM 3467 O O . GLY B 1 198 ? -22.531 12.641 1.594 1 92.62 198 GLY B O 1
ATOM 3468 N N . PRO B 1 199 ? -23.203 14.68 1.955 1 91.94 199 PRO B N 1
ATOM 3469 C CA . PRO B 1 199 ? -23.203 15.055 0.541 1 91.94 199 PRO B CA 1
ATOM 3470 C C . PRO B 1 199 ? -21.797 15.352 0.019 1 91.94 199 PRO B C 1
ATOM 3472 O O . PRO B 1 199 ? -20.844 15.43 0.803 1 91.94 199 PRO B O 1
ATOM 3475 N N . VAL B 1 200 ? -21.781 15.383 -1.322 1 93.12 200 VAL B N 1
ATOM 3476 C CA . VAL B 1 200 ? -20.578 15.938 -1.928 1 93.12 200 VAL B CA 1
ATOM 3477 C C . VAL B 1 200 ? -20.438 17.406 -1.554 1 93.12 200 VAL B C 1
ATOM 3479 O O . VAL B 1 200 ? -21.312 18.219 -1.865 1 93.12 200 VAL B O 1
ATOM 3482 N N . PHE B 1 201 ? -19.359 17.734 -0.965 1 97.62 201 PHE B N 1
ATOM 3483 C CA . PHE B 1 201 ? -19.203 19.047 -0.371 1 97.62 201 PHE B CA 1
ATOM 3484 C C . PHE B 1 201 ? -19.375 20.141 -1.425 1 97.62 201 PHE B C 1
ATOM 3486 O O . PHE B 1 201 ? -20.047 21.141 -1.188 1 97.62 201 PHE B O 1
ATOM 3493 N N . GLU B 1 202 ? -18.781 19.891 -2.559 1 95.31 202 GLU B N 1
ATOM 3494 C CA . GLU B 1 202 ? -18.766 20.891 -3.621 1 95.31 202 GLU B CA 1
ATOM 3495 C C . GLU B 1 202 ? -20.172 21.141 -4.152 1 95.31 202 GLU B C 1
ATOM 3497 O O . GLU B 1 202 ? -20.406 22.156 -4.832 1 95.31 202 GLU B O 1
ATOM 3502 N N . GLU B 1 203 ? -21.031 20.297 -3.871 1 95.38 203 GLU B N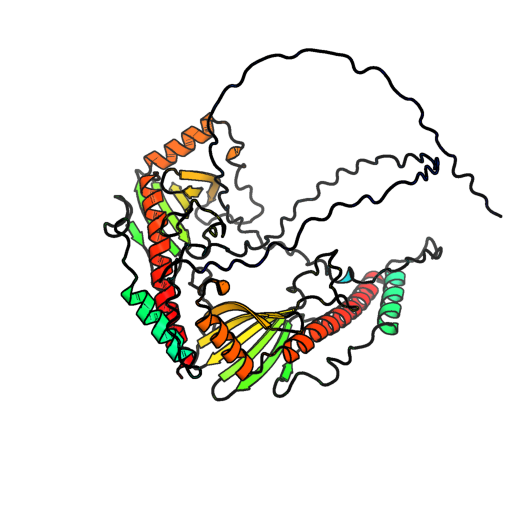 1
ATOM 3503 C CA . GLU B 1 203 ? -22.391 20.438 -4.367 1 95.38 203 GLU B CA 1
ATOM 3504 C C . GLU B 1 203 ? -23.25 21.25 -3.389 1 95.38 203 GLU B C 1
ATOM 3506 O O . GLU B 1 203 ? -24.375 21.625 -3.709 1 95.38 203 GLU B O 1
ATOM 3511 N N . LEU B 1 204 ? -22.766 21.484 -2.277 1 97 204 LEU B N 1
ATOM 3512 C CA . LEU B 1 204 ? -23.469 22.328 -1.32 1 97 204 LEU B CA 1
ATOM 3513 C C . LEU B 1 204 ? -23.578 23.766 -1.828 1 97 204 LEU B C 1
ATOM 3515 O O . LEU B 1 204 ? -22.734 24.219 -2.602 1 97 204 LEU B O 1
ATOM 3519 N N . ASP B 1 205 ? -24.641 24.469 -1.335 1 97.38 205 ASP B N 1
ATOM 3520 C CA . ASP B 1 205 ? -24.781 25.891 -1.615 1 97.38 205 ASP B CA 1
ATOM 3521 C C . ASP B 1 205 ? -23.516 26.672 -1.215 1 97.38 205 ASP B C 1
ATOM 3523 O O . ASP B 1 205 ? -22.922 26.391 -0.175 1 97.38 205 ASP B O 1
ATOM 3527 N N . ASP B 1 206 ? -23.172 27.703 -1.986 1 97.44 206 ASP B N 1
ATOM 3528 C CA . ASP B 1 206 ? -21.969 28.484 -1.753 1 97.44 206 ASP B CA 1
ATOM 3529 C C . ASP B 1 206 ? -21.953 29.062 -0.338 1 97.44 206 ASP B C 1
ATOM 3531 O O . ASP B 1 206 ? -20.906 29.125 0.299 1 97.44 206 ASP B O 1
ATOM 3535 N N . SER B 1 207 ? -23.078 29.484 0.034 1 98 207 SER B N 1
ATOM 3536 C CA . SER B 1 207 ? -23.156 30.094 1.359 1 98 207 SER B CA 1
ATOM 3537 C C . SER B 1 207 ? -22.859 29.078 2.453 1 98 207 SER B C 1
ATOM 3539 O O . SER B 1 207 ? -22.203 29.391 3.441 1 98 207 SER B O 1
ATOM 3541 N N . LEU B 1 208 ? -23.344 27.891 2.291 1 97.88 208 LEU B N 1
ATOM 3542 C CA . LEU B 1 208 ? -23.062 26.828 3.246 1 97.88 208 LEU B CA 1
ATOM 3543 C C . LEU B 1 208 ? -21.594 26.469 3.246 1 97.88 208 LEU B C 1
ATOM 3545 O O . LEU B 1 208 ? -20.984 26.281 4.309 1 97.88 208 LEU B O 1
ATOM 3549 N N . GLN B 1 209 ? -21.016 26.359 2.062 1 98.06 209 GLN B N 1
ATOM 3550 C CA . GLN B 1 209 ? -19.594 26.062 1.961 1 98.06 209 GLN B CA 1
ATOM 3551 C C . GLN B 1 209 ? -18.766 27.109 2.715 1 98.06 209 GLN B C 1
ATOM 3553 O O . GLN B 1 209 ? -17.922 26.75 3.549 1 98.06 209 GLN B O 1
ATOM 3558 N N . ARG B 1 210 ? -19.047 28.359 2.447 1 97.94 210 ARG B N 1
ATOM 3559 C CA . ARG B 1 210 ? -18.312 29.453 3.074 1 97.94 210 ARG B CA 1
ATOM 3560 C C . ARG B 1 210 ? -18.406 29.375 4.594 1 97.94 210 ARG B C 1
ATOM 3562 O O . ARG B 1 210 ? -17.422 29.641 5.297 1 97.94 210 ARG B O 1
ATOM 3569 N N . ASN B 1 211 ? -19.531 29.062 5.145 1 98.5 211 ASN B N 1
ATOM 3570 C CA . ASN B 1 211 ? -19.703 29.016 6.594 1 98.5 211 ASN B CA 1
ATOM 3571 C C . ASN B 1 211 ? -18.984 27.812 7.211 1 98.5 211 ASN B C 1
ATOM 3573 O O . ASN B 1 211 ? -18.531 27.891 8.359 1 98.5 211 ASN B O 1
ATOM 3577 N N . PHE B 1 212 ? -18.859 26.719 6.441 1 98.62 212 PHE B N 1
ATOM 3578 C CA . PHE B 1 212 ? -18.047 25.609 6.914 1 98.62 212 PHE B CA 1
ATOM 3579 C C . PHE B 1 212 ? -16.578 26 6.961 1 98.62 212 PHE B C 1
ATOM 3581 O O . PHE B 1 212 ? -15.859 25.609 7.887 1 98.62 212 PHE B O 1
ATOM 3588 N N . PHE B 1 213 ? -16.156 26.719 5.988 1 98.38 213 PHE B N 1
ATOM 3589 C CA . PHE B 1 213 ? -14.781 27.219 6.012 1 98.38 213 PHE B CA 1
ATOM 3590 C C . PHE B 1 213 ? -14.555 28.109 7.23 1 98.38 213 PHE B C 1
ATOM 3592 O O . PHE B 1 213 ? -13.547 27.969 7.93 1 98.38 213 PHE B O 1
ATOM 3599 N N . SER B 1 214 ? -15.484 29 7.453 1 98.5 214 SER B N 1
ATOM 3600 C CA . SER B 1 214 ? -15.383 29.891 8.609 1 98.5 214 SER B CA 1
ATOM 3601 C C . SER B 1 214 ? -15.375 29.094 9.914 1 98.5 214 SER B C 1
ATOM 3603 O O . SER B 1 214 ? -14.648 29.438 10.844 1 98.5 214 SER B O 1
ATOM 3605 N N . PHE B 1 215 ? -16.172 28.047 9.93 1 98.69 215 PHE B N 1
ATOM 3606 C CA . PHE B 1 215 ? -16.234 27.156 11.078 1 98.69 215 PHE B CA 1
ATOM 3607 C C . PHE B 1 215 ? -14.859 26.578 11.398 1 98.69 215 PHE B C 1
ATOM 3609 O O . PHE B 1 215 ? -14.422 26.609 12.547 1 98.69 215 PHE B O 1
ATOM 3616 N N . LEU B 1 216 ? -14.164 26.109 10.445 1 98.81 216 LEU B N 1
ATOM 3617 C CA . LEU B 1 216 ? -12.836 25.531 10.617 1 98.81 216 LEU B CA 1
ATOM 3618 C C . LEU B 1 216 ? -11.82 26.594 11 1 98.81 216 LEU B C 1
ATOM 3620 O O . LEU B 1 216 ? -10.977 26.375 11.867 1 98.81 216 LEU B O 1
ATOM 3624 N N . GLU B 1 217 ? -11.93 27.734 10.414 1 98.38 217 GLU B N 1
ATOM 3625 C CA . GLU B 1 217 ? -10.992 28.812 10.695 1 98.38 217 GLU B CA 1
ATOM 3626 C C . GLU B 1 217 ? -11.062 29.234 12.156 1 98.38 217 GLU B C 1
ATOM 3628 O O . GLU B 1 217 ? -10.031 29.469 12.789 1 98.38 217 GLU B O 1
ATOM 3633 N N . GLU B 1 218 ? -12.227 29.344 12.672 1 98.25 218 GLU B N 1
ATOM 3634 C CA . GLU B 1 218 ? -12.422 29.719 14.07 1 98.25 218 GLU B CA 1
ATOM 3635 C C . GLU B 1 218 ? -11.766 28.719 15.016 1 98.25 218 GLU B C 1
ATOM 3637 O O . GLU B 1 218 ? -11.422 29.062 16.141 1 98.25 218 GLU B O 1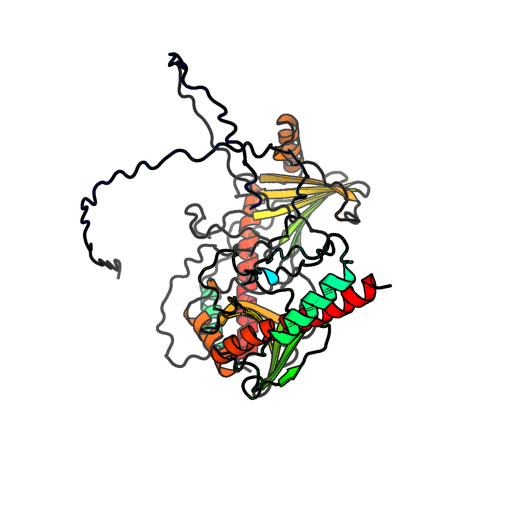
ATOM 3642 N N . ARG B 1 219 ? -11.609 27.578 14.484 1 98.5 219 ARG B N 1
ATOM 3643 C CA . ARG B 1 219 ? -11.07 26.516 15.312 1 98.5 219 ARG B CA 1
ATOM 3644 C C . ARG B 1 219 ? -9.594 26.281 15.008 1 98.5 219 ARG B C 1
ATOM 3646 O O . ARG B 1 219 ? -8.992 25.328 15.508 1 98.5 219 ARG B O 1
ATOM 3653 N N . GLY B 1 220 ? -8.984 27.094 14.195 1 98.38 220 GLY B N 1
ATOM 3654 C CA . GLY B 1 220 ? -7.547 27.109 14.008 1 98.38 220 GLY B CA 1
ATOM 3655 C C . GLY B 1 220 ? -7.102 26.391 12.742 1 98.38 220 GLY B C 1
ATOM 3656 O O . GLY B 1 220 ? -5.902 26.219 12.508 1 98.38 220 GLY B O 1
ATOM 3657 N N . ILE B 1 221 ? -8.047 25.891 11.992 1 98.81 221 ILE B N 1
ATOM 3658 C CA . ILE B 1 221 ? -7.707 25.25 10.719 1 98.81 221 ILE B CA 1
ATOM 3659 C C . ILE B 1 221 ? -7.586 26.312 9.633 1 98.81 221 ILE B C 1
ATOM 3661 O O . ILE B 1 221 ? -8.562 26.625 8.945 1 98.81 221 ILE B O 1
ATOM 3665 N N . THR B 1 222 ? -6.383 26.828 9.484 1 98.25 222 THR B N 1
ATOM 3666 C CA . THR B 1 222 ? -6.09 27.969 8.617 1 98.25 222 THR B CA 1
ATOM 3667 C C . THR B 1 222 ? -5.035 27.594 7.578 1 98.25 222 THR B C 1
ATOM 3669 O O . THR B 1 222 ? -4.5 26.484 7.598 1 98.25 222 THR B O 1
ATOM 3672 N N . ALA B 1 223 ? -4.785 28.531 6.699 1 97.31 223 ALA B N 1
ATOM 3673 C CA . ALA B 1 223 ? -3.719 28.375 5.715 1 97.31 223 ALA B CA 1
ATOM 3674 C C . ALA B 1 223 ? -2.365 28.188 6.395 1 97.31 223 ALA B C 1
ATOM 3676 O O . ALA B 1 223 ? -1.531 27.406 5.938 1 97.31 223 ALA B O 1
ATOM 3677 N N . GLU B 1 224 ? -2.207 28.875 7.465 1 97 224 GLU B N 1
ATOM 3678 C CA . GLU B 1 224 ? -0.973 28.766 8.234 1 97 224 GLU B CA 1
ATOM 3679 C C . GLU B 1 224 ? -0.783 27.328 8.75 1 97 224 GLU B C 1
ATOM 3681 O O . GLU B 1 224 ? 0.307 26.766 8.641 1 97 224 GLU B O 1
ATOM 3686 N N . LEU B 1 225 ? -1.79 26.812 9.289 1 98.25 225 LEU B N 1
ATOM 3687 C CA . LEU B 1 225 ? -1.725 25.422 9.734 1 98.25 225 LEU B CA 1
ATOM 3688 C C . LEU B 1 225 ? -1.453 24.484 8.562 1 98.25 225 LEU B C 1
ATOM 3690 O O . LEU B 1 225 ? -0.643 23.562 8.672 1 98.25 225 LEU B O 1
ATOM 3694 N N . GLY B 1 226 ? -2.176 24.719 7.492 1 97.44 226 GLY B N 1
ATOM 3695 C CA . GLY B 1 226 ? -1.932 23.938 6.293 1 97.44 226 GLY B CA 1
ATOM 3696 C C . GLY B 1 226 ? -0.471 23.906 5.883 1 97.44 226 GLY B C 1
ATOM 3697 O O . GLY B 1 226 ? 0.063 22.859 5.531 1 97.44 226 GLY B O 1
ATOM 3698 N N . GLU B 1 227 ? 0.113 25.078 5.906 1 95.75 227 GLU B N 1
ATOM 3699 C CA . GLU B 1 227 ? 1.529 25.156 5.562 1 95.75 227 GLU B CA 1
ATOM 3700 C C . GLU B 1 227 ? 2.383 24.359 6.539 1 95.75 227 GLU B C 1
ATOM 3702 O O . GLU B 1 227 ? 3.299 23.641 6.129 1 95.75 227 GLU B O 1
ATOM 3707 N N . TYR B 1 228 ? 2.117 24.5 7.758 1 97.62 228 TYR B N 1
ATOM 3708 C CA . TYR B 1 228 ? 2.824 23.734 8.773 1 97.62 228 TYR B CA 1
ATOM 3709 C C . TYR B 1 228 ? 2.705 22.234 8.508 1 97.62 228 TYR B C 1
ATOM 3711 O O . TYR B 1 228 ? 3.701 21.516 8.547 1 97.62 228 TYR B O 1
ATOM 3719 N N . LEU B 1 229 ? 1.489 21.766 8.195 1 97.69 229 LEU B N 1
ATOM 3720 C CA . LEU B 1 229 ? 1.223 20.359 7.988 1 97.69 229 LEU B CA 1
ATOM 3721 C C . LEU B 1 229 ? 1.971 19.828 6.766 1 97.69 229 LEU B C 1
ATOM 3723 O O . LEU B 1 229 ? 2.479 18.703 6.777 1 97.69 229 LEU B O 1
ATOM 3727 N N . ARG B 1 230 ? 1.963 20.609 5.746 1 95.06 230 ARG B N 1
ATOM 3728 C CA . ARG B 1 230 ? 2.684 20.219 4.535 1 95.06 230 ARG B CA 1
ATOM 3729 C C . ARG B 1 230 ? 4.137 19.891 4.848 1 95.06 230 ARG B C 1
ATOM 3731 O O . ARG B 1 230 ? 4.641 18.828 4.445 1 95.06 230 ARG B O 1
ATOM 3738 N N . PHE B 1 231 ? 4.766 20.734 5.602 1 94.88 231 PHE B N 1
ATOM 3739 C CA . PHE B 1 231 ? 6.18 20.547 5.91 1 94.88 231 PHE B CA 1
ATOM 3740 C C . PHE B 1 231 ? 6.367 19.484 6.98 1 94.88 231 PHE B C 1
ATOM 3742 O O . PHE B 1 231 ? 7.395 18.812 7.016 1 94.88 231 PHE B O 1
ATOM 3749 N N . LEU B 1 232 ? 5.391 19.359 7.805 1 96.5 232 LEU B N 1
ATOM 3750 C CA . LEU B 1 232 ? 5.453 18.312 8.82 1 96.5 232 LEU B CA 1
ATOM 3751 C C . LEU B 1 232 ? 5.488 16.938 8.188 1 96.5 232 LEU B C 1
ATOM 3753 O O . LEU B 1 232 ? 6.277 16.078 8.594 1 96.5 232 LEU B O 1
ATOM 3757 N N . ILE B 1 233 ? 4.621 16.703 7.191 1 94.25 233 ILE B N 1
ATOM 3758 C CA . ILE B 1 233 ? 4.582 15.438 6.48 1 94.25 233 ILE B CA 1
ATOM 3759 C C . ILE B 1 233 ? 5.926 15.18 5.805 1 94.25 233 ILE B C 1
ATOM 3761 O O . ILE B 1 233 ? 6.445 14.055 5.848 1 94.25 233 ILE B O 1
ATOM 3765 N N . TYR B 1 234 ? 6.422 16.203 5.219 1 92.44 234 TYR B N 1
ATOM 3766 C CA . TYR B 1 234 ? 7.715 16.094 4.555 1 92.44 234 TYR B CA 1
ATOM 3767 C C . TYR B 1 234 ? 8.805 15.695 5.547 1 92.44 234 TYR B C 1
ATOM 3769 O O . TYR B 1 234 ? 9.57 14.766 5.293 1 92.44 234 TYR B O 1
ATOM 3777 N N . ASP B 1 235 ? 8.867 16.375 6.605 1 94.81 235 ASP B N 1
ATOM 3778 C CA . ASP B 1 235 ? 9.859 16.109 7.637 1 94.81 235 ASP B CA 1
ATOM 3779 C C . ASP B 1 235 ? 9.734 14.672 8.156 1 94.81 235 ASP B C 1
ATOM 3781 O O . ASP B 1 235 ? 10.734 13.953 8.266 1 94.81 235 ASP B O 1
ATOM 3785 N N . LYS B 1 236 ? 8.492 14.328 8.516 1 95.62 236 LYS B N 1
ATOM 3786 C CA . LYS B 1 236 ? 8.25 12.992 9.055 1 95.62 236 LYS B CA 1
ATOM 3787 C C . LYS B 1 236 ? 8.672 11.914 8.047 1 95.62 236 LYS B C 1
ATOM 3789 O O . LYS B 1 236 ? 9.312 10.93 8.422 1 95.62 236 LYS B O 1
ATOM 3794 N N . GLU B 1 237 ? 8.297 12.055 6.824 1 93.31 237 GLU B N 1
ATOM 3795 C CA . GLU B 1 237 ? 8.656 11.086 5.789 1 93.31 237 GLU B CA 1
ATOM 3796 C C . GLU B 1 237 ? 10.172 10.938 5.668 1 93.31 237 GLU B C 1
ATOM 3798 O O . GLU B 1 237 ? 10.68 9.82 5.547 1 93.31 237 GLU B O 1
ATOM 3803 N N . GLN B 1 238 ? 10.844 12.055 5.703 1 93.19 238 GLN B N 1
ATOM 3804 C CA . GLN B 1 238 ? 12.297 12.031 5.602 1 93.19 238 GLN B CA 1
ATOM 3805 C C . GLN B 1 238 ? 12.922 11.273 6.773 1 93.19 238 GLN B C 1
ATOM 3807 O O . GLN B 1 238 ? 13.844 10.477 6.59 1 93.19 238 GLN B O 1
ATOM 3812 N N . ARG B 1 239 ? 12.43 11.5 7.84 1 96.06 239 ARG B N 1
ATOM 3813 C CA . ARG B 1 239 ? 12.945 10.82 9.023 1 96.06 239 ARG B CA 1
ATOM 3814 C C . ARG B 1 239 ? 12.672 9.32 8.961 1 96.06 239 ARG B C 1
ATOM 3816 O O . ARG B 1 239 ? 13.539 8.508 9.266 1 96.06 239 ARG B O 1
ATOM 3823 N N . GLU B 1 240 ? 11.461 9.039 8.562 1 95.56 240 GLU B N 1
ATOM 3824 C CA . GLU B 1 240 ? 11.109 7.625 8.422 1 95.56 240 GLU B CA 1
ATOM 3825 C C . GLU B 1 240 ? 11.953 6.945 7.355 1 95.56 240 GLU B C 1
ATOM 3827 O O . GLU B 1 240 ? 12.375 5.797 7.52 1 95.56 240 GLU B O 1
ATOM 3832 N N . TYR B 1 241 ? 12.156 7.633 6.266 1 95.69 241 TYR B N 1
ATOM 3833 C CA . TYR B 1 241 ? 12.977 7.098 5.188 1 95.69 241 TYR B CA 1
ATOM 3834 C C . TYR B 1 241 ? 14.391 6.785 5.676 1 95.69 241 TYR B C 1
ATOM 3836 O O . TYR B 1 241 ? 14.922 5.707 5.41 1 95.69 241 TYR B O 1
ATOM 3844 N N . GLN B 1 242 ? 15 7.66 6.426 1 97.19 242 GLN B N 1
ATOM 3845 C CA . GLN B 1 242 ? 16.344 7.445 6.969 1 97.19 242 GLN B CA 1
ATOM 3846 C C . GLN B 1 242 ? 16.359 6.234 7.902 1 97.19 242 GLN B C 1
ATOM 3848 O O . GLN B 1 242 ? 17.297 5.426 7.848 1 97.19 242 GLN B O 1
ATOM 3853 N N . THR B 1 243 ? 15.398 6.203 8.75 1 97 243 THR B N 1
ATOM 3854 C CA . THR B 1 243 ? 15.297 5.059 9.648 1 97 243 THR B CA 1
ATOM 3855 C C . THR B 1 243 ? 15.195 3.756 8.859 1 97 243 THR B C 1
ATOM 3857 O O . THR B 1 243 ? 15.852 2.768 9.195 1 97 243 THR B O 1
ATOM 3860 N N . TRP B 1 244 ? 14.391 3.754 7.82 1 96.62 244 TRP B N 1
ATOM 3861 C CA . TRP B 1 244 ? 14.219 2.594 6.953 1 96.62 244 TRP B CA 1
ATOM 3862 C C . TRP B 1 244 ? 15.555 2.182 6.328 1 96.62 244 TRP B C 1
ATOM 3864 O O . TRP B 1 244 ? 15.914 1.004 6.348 1 96.62 244 TRP B O 1
ATOM 3874 N N . LEU B 1 245 ? 16.234 3.154 5.793 1 97.56 245 LEU B N 1
ATOM 3875 C CA . LEU B 1 245 ? 17.547 2.879 5.199 1 97.56 245 LEU B CA 1
ATOM 3876 C C . LEU B 1 245 ? 18.453 2.178 6.195 1 97.56 245 LEU B C 1
ATOM 3878 O O . LEU B 1 245 ? 19.094 1.18 5.863 1 97.56 245 LEU B O 1
ATOM 3882 N N . GLY B 1 246 ? 18.484 2.715 7.379 1 97.62 246 GLY B N 1
ATOM 3883 C CA . GLY B 1 246 ? 19.328 2.133 8.414 1 97.62 246 GLY B CA 1
ATOM 3884 C C . GLY B 1 246 ? 18.922 0.716 8.781 1 97.62 246 GLY B C 1
ATOM 3885 O O . GLY B 1 246 ? 19.781 -0.151 8.945 1 97.62 246 GLY B O 1
ATOM 3886 N N . GLU B 1 247 ? 17.688 0.475 8.914 1 96.56 247 GLU B N 1
ATOM 3887 C CA . GLU B 1 247 ? 17.188 -0.842 9.312 1 96.56 247 GLU B CA 1
ATOM 3888 C C . GLU B 1 247 ? 17.406 -1.87 8.211 1 96.56 247 GLU B C 1
ATOM 3890 O O . GLU B 1 247 ? 17.766 -3.021 8.484 1 96.56 247 GLU B O 1
ATOM 3895 N N . VAL B 1 248 ? 17.141 -1.515 6.996 1 97.62 248 VAL B N 1
ATOM 3896 C CA . VAL B 1 248 ? 17.359 -2.43 5.879 1 97.62 248 VAL B CA 1
ATOM 3897 C C . VAL B 1 248 ? 18.844 -2.727 5.727 1 97.62 248 VAL B C 1
ATOM 3899 O O . VAL B 1 248 ? 19.234 -3.852 5.406 1 97.62 248 VAL B O 1
ATOM 3902 N N . GLU B 1 249 ? 19.672 -1.661 5.906 1 97.56 249 GLU B N 1
ATOM 3903 C CA . GLU B 1 249 ? 21.109 -1.879 5.902 1 97.56 249 GLU B CA 1
ATOM 3904 C C . GLU B 1 249 ? 21.5 -2.955 6.91 1 97.56 249 GLU B C 1
ATOM 3906 O O . GLU B 1 249 ? 22.25 -3.875 6.578 1 97.56 249 GLU B O 1
ATOM 3911 N N . LYS B 1 250 ? 21.047 -2.855 8.125 1 96.44 250 LYS B N 1
ATOM 3912 C CA . LYS B 1 250 ? 21.344 -3.832 9.164 1 96.44 250 LYS B CA 1
ATOM 3913 C C . LYS B 1 250 ? 20.844 -5.223 8.781 1 96.44 250 LYS B C 1
ATOM 3915 O O . LYS B 1 250 ? 21.531 -6.219 9 1 96.44 250 LYS B O 1
ATOM 3920 N N . PHE B 1 251 ? 19.719 -5.32 8.242 1 97.38 251 PHE B N 1
ATOM 3921 C CA . PHE B 1 251 ? 19.125 -6.582 7.832 1 97.38 251 PHE B CA 1
ATOM 3922 C C . PHE B 1 251 ? 19.984 -7.27 6.777 1 97.38 251 PHE B C 1
ATOM 3924 O O . PHE B 1 251 ? 20.203 -8.484 6.84 1 97.38 251 PHE B O 1
ATOM 3931 N N . THR B 1 252 ? 20.391 -6.477 5.812 1 96.12 252 THR B N 1
ATOM 3932 C CA . THR B 1 252 ? 21.078 -7.043 4.652 1 96.12 252 THR B CA 1
ATOM 3933 C C . THR B 1 252 ? 22.562 -7.266 4.957 1 96.12 252 THR B C 1
ATOM 3935 O O . THR B 1 252 ? 23.266 -7.906 4.176 1 96.12 252 THR B O 1
ATOM 3938 N N . SER B 1 253 ? 23.094 -6.711 5.992 1 92.06 253 SER B N 1
ATOM 3939 C CA . SER B 1 253 ? 24.5 -6.863 6.375 1 92.06 253 SER B CA 1
ATOM 3940 C C . SER B 1 253 ? 24.75 -8.195 7.07 1 92.06 253 SER B C 1
ATOM 3942 O O . SER B 1 253 ? 25.891 -8.633 7.199 1 92.06 253 SER B O 1
ATOM 3944 N N . LYS B 1 254 ? 23.75 -8.781 7.535 1 82.56 254 LYS B N 1
ATOM 3945 C CA . LYS B 1 254 ? 23.891 -10.023 8.281 1 82.56 254 LYS B CA 1
ATOM 3946 C C . LYS B 1 254 ? 23.797 -11.234 7.355 1 82.56 254 LYS B C 1
ATOM 3948 O O . LYS B 1 254 ? 23.141 -11.172 6.305 1 82.56 254 LYS B O 1
#

InterPro domains:
  IPR003428 Mitochondrial glycoprotein [PF02330] (79-251)
  IPR003428 Mitochondrial glycoprotein [PTHR10826] (41-253)
  IPR036561 Mitochondrial glycoprotein superfamily [G3DSA:3.10.280.10] (71-252)
  IPR036561 Mitochondrial glycoprotein superfamily [SSF54529] (72-252)

Radius of gyration: 29.84 Å; Cα contacts (8 Å, |Δi|>4): 674; chains: 2; bounding box: 70×72×79 Å

Secondary structure (DSSP, 8-state):
-----------------------------------------------------GGGGSS-----------TT--HHHHHHHHHHHHHHH----HHHHT-SSTT-EEE--TT--EEEEEEEETTEEEEEEEEGGGPPPP-TT-TTS-TT----EEEEEEEEETTEEEEEEEEE-SS-EEEEEEEEEETT--S-TTB----BGGGS-HHHHHHHHHHHHHTT--HHHHHHHHHHHHHHHHHHHHHHHHHHHHHHH-/----------------------------------------------------------------------TT--HHHHHHHHHHHHHHH----HHHHT-SSTT-EEE--TTB-EEEEEEEETTEEEEEEEEGGGSPPP-TT-TTS-TT----EEEEEEEEETTEEEEEEEEE-SS-EEEEEEEEEETT--S-TTS----BGGGS-HHHHHHHHHHHHHTT--HHHHHHHHHHHHHHHHHHHHHHHHHHHHHHH-

Solvent-accessible surface area (backbone atoms only — not comparable to full-atom values): 30146 Å² total; per-residue (Å²): 132,90,69,80,77,80,73,59,50,71,80,74,92,85,77,83,82,79,75,87,80,86,77,77,83,87,79,81,83,85,79,76,79,78,73,76,70,38,76,69,78,70,70,66,58,80,62,82,65,68,70,68,76,70,68,69,72,47,86,64,74,60,70,70,65,71,58,85,63,67,97,77,70,50,71,28,56,53,32,48,50,50,35,53,49,48,62,70,68,60,70,83,56,72,72,47,69,80,50,62,68,82,79,41,43,82,46,73,50,91,96,46,56,54,37,37,37,37,38,74,56,91,85,30,44,37,38,35,42,34,41,59,87,69,43,69,72,64,60,88,81,49,79,76,36,41,99,80,44,61,46,57,32,45,36,35,39,36,42,34,45,95,66,29,25,46,36,34,38,33,37,20,65,33,78,41,70,46,73,61,34,51,28,73,31,46,67,88,44,73,92,50,91,47,40,62,51,61,63,62,39,84,72,48,55,66,68,55,48,54,36,51,50,48,55,38,40,76,72,62,59,37,25,67,44,28,35,33,49,41,50,42,47,52,49,52,49,54,52,50,47,46,52,47,34,51,53,50,22,57,58,58,64,103,144,82,71,87,69,80,65,84,78,72,86,78,77,89,79,82,70,83,80,80,84,70,83,68,75,82,75,81,66,49,68,75,74,77,71,82,68,80,66,75,76,74,72,74,72,69,68,76,68,67,70,72,61,47,22,76,36,36,47,69,72,63,72,74,70,72,64,85,71,62,100,77,67,50,57,30,54,51,29,48,51,50,37,52,51,50,64,72,69,59,69,82,56,72,71,46,72,81,51,64,68,82,77,41,43,84,46,74,51,91,66,42,29,48,36,37,35,35,38,74,55,92,85,30,45,37,39,35,41,32,42,57,79,70,27,64,31,32,61,81,80,50,79,77,39,42,88,70,12,59,48,58,31,47,36,35,38,36,42,35,44,95,66,30,25,46,37,34,32,26,29,20,66,32,78,39,70,40,71,35,34,48,29,73,33,47,67,87,44,72,91,47,66,83,53,84,50,64,63,64,40,84,73,48,55,69,70,58,49,53,51,52,51,50,54,37,40,79,70,61,59,36,26,67,45,26,35,35,49,40,51,41,46,52,50,51,47,53,52,49,50,46,51,47,34,52,53,51,21,57,60,58,65,102

Sequence (508 aa):
MASRQRLARGICSLFAQRGSAACKGPQAAGLMISTAQQSAHHNLHQAAQLPLLRCAAAAFSRSLTTSASSLNSSLSSLLREELDFEKKNYVRPEQVSGGPPAPFKLTEAPGDTLLTLSRTYKNEEISIDLHVNNQPSPPYEDEEADEEGITMVAFNVSVLKEGKVLLFECESDGSSVNINHVSLEPKEGLASESMYSGPVFEELDDSLQRNFFSFLEERGITAELGEYLRFLIYDKEQREYQTWLGEVEKFTSKMASRQRLARGICSLFAQRGSAACKGPQAAGLMISTAQQSAHHNLHQAAQLPLLRCAAAAFSRSLTTSASSLNSSLSSLLREELDFEKKNYVRPEQVSGGPPAPFKLTEAPGDTLLTLSRTYKNEEISIDLHVNNQPSPPYEDEEADEEGITMVAFNVSVLKEGKVLLFECESDGSSVNINHVSLEPKEGLASESMYSGPVFEELDDSLQRNFFSFLEERGITAELGEYLRFLIYDKEQREYQTWLGEVEKFTSK

pLDDT: mean 72.73, std 32.4, range [14.4, 98.88]

Nearest PDB structures (foldseek):
  7pkq-assembly1_N  TM=9.523E-01  e=2.567E-24  Chlamydomonas reinhardtii
  7pkq-assembly1_M  TM=9.623E-01  e=1.160E-23  Chlamydomonas reinhardtii
  7pkq-assembly1_L  TM=9.648E-01  e=7.421E-23  Chlamydomonas re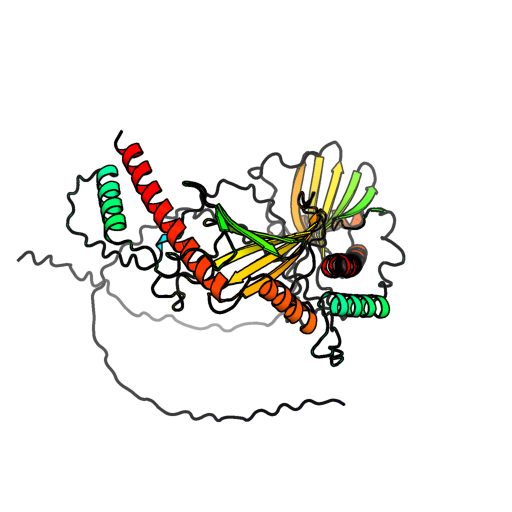inhardtii
  1yqf-assembly1_C  TM=8.316E-01  e=1.990E-12  Leishmania major
  6szw-assembly1_A  TM=8.729E-01  e=5.007E-09  Homo sapiens